Protein AF-A0A846A3L1-F1 (afdb_monomer_lite)

Foldseek 3Di:
DDDDDDDDPPPPPPDPPQDAPFLQFRDWDDDPVDQKIKTKGKDDCVSPVQQCQWWFLNWRWDAPLSVVLVVLVVCVVPDPALKKKWFWKFFQFIETAPPPDIWMKMWMWHDDPAWTKIWIKTADDDPVCPPDPDDDGAIDTGIITIMHGDDDFDDFDDPVVQLVQQVDKDALVLLQVLCVLLRTGGDQQLSQFGMKRHHDQKIKTKGFGRPVPPCCQSTLGDSSNSVNLCSNCQSPVDDDDPPDSWTKDWTTFRMKIFRNDRAPGIKMKMKGWDDDPPDDSQKTFIKMFIGHPRRGTGMITGGGMIGTDDPVLNVVSHDYNVPGPDPVLVVLLVCLVPDDPVVNLVSQLLVLLVLLCVLLVHDSVPADQPAFSVVVVCDLSVLSNSQSVCCSRNVDHDDSVVNVPRDGSND

Structure (mmCIF, N/CA/C/O backbone):
data_AF-A0A846A3L1-F1
#
_entry.id   AF-A0A846A3L1-F1
#
loop_
_atom_site.group_PDB
_atom_site.id
_atom_site.type_symbol
_atom_site.label_atom_id
_atom_site.label_alt_id
_atom_site.label_comp_id
_atom_site.label_asym_id
_atom_site.label_entity_id
_atom_site.label_seq_id
_atom_site.pdbx_PDB_ins_code
_atom_site.Cartn_x
_atom_site.Cartn_y
_atom_site.Cartn_z
_atom_site.occupancy
_atom_site.B_iso_or_equiv
_atom_site.auth_seq_id
_atom_site.auth_comp_id
_atom_site.auth_asym_id
_atom_site.auth_atom_id
_atom_site.pdbx_PDB_model_num
ATOM 1 N N . MET A 1 1 ? -19.754 65.292 38.395 1.00 35.97 1 MET A N 1
ATOM 2 C CA . MET A 1 1 ? -20.638 65.255 37.213 1.00 35.97 1 MET A CA 1
ATOM 3 C C . MET A 1 1 ? -19.790 64.864 36.018 1.00 35.97 1 MET A C 1
ATOM 5 O O . MET A 1 1 ? -18.725 65.447 35.893 1.00 35.97 1 MET A O 1
ATOM 9 N N . GLU A 1 2 ? -20.283 63.886 35.244 1.00 31.53 2 GLU A N 1
ATOM 10 C CA . GLU A 1 2 ? -19.841 63.427 33.901 1.00 31.53 2 GLU A CA 1
ATOM 11 C C . GLU A 1 2 ? -18.437 62.782 33.836 1.00 31.53 2 GLU A C 1
ATOM 13 O O . GLU A 1 2 ? -17.442 63.427 34.125 1.00 31.53 2 GLU A O 1
ATOM 18 N N . ALA A 1 3 ? -18.242 61.465 33.657 1.00 36.56 3 ALA A N 1
ATOM 19 C CA . ALA A 1 3 ? -18.708 60.478 32.661 1.00 36.56 3 ALA A CA 1
ATOM 20 C C . ALA A 1 3 ? -18.130 60.681 31.244 1.00 36.56 3 ALA A C 1
ATOM 22 O O . ALA A 1 3 ? -18.485 61.645 30.579 1.00 36.56 3 ALA A O 1
ATOM 23 N N . THR A 1 4 ? -17.272 59.746 30.797 1.00 32.78 4 THR A N 1
ATOM 24 C CA . THR A 1 4 ? -17.120 59.213 29.411 1.00 32.78 4 THR A CA 1
ATOM 25 C C . THR A 1 4 ? -16.003 58.142 29.374 1.00 32.78 4 THR A C 1
ATOM 27 O O . THR A 1 4 ? -14.851 58.424 29.683 1.00 32.78 4 THR A O 1
ATOM 30 N N . SER A 1 5 ? -16.398 56.861 29.285 1.00 33.09 5 SER A N 1
ATOM 31 C CA . SER A 1 5 ? -16.179 55.893 28.176 1.00 33.09 5 SER A CA 1
ATOM 32 C C . SER A 1 5 ? -14.727 55.415 27.998 1.00 33.09 5 SER A C 1
ATOM 34 O O . SER A 1 5 ? -13.869 56.155 27.534 1.00 33.09 5 SER A O 1
ATOM 36 N N . ASP A 1 6 ? -14.370 54.221 28.464 1.00 36.47 6 ASP A N 1
ATOM 37 C CA . ASP A 1 6 ? -14.580 52.921 27.795 1.00 36.47 6 ASP A CA 1
ATOM 38 C C . ASP A 1 6 ? -13.956 52.838 26.387 1.00 36.47 6 ASP A C 1
ATOM 40 O O . ASP A 1 6 ? -14.507 53.312 25.393 1.00 36.47 6 ASP A O 1
ATOM 44 N N . ARG A 1 7 ? -12.781 52.206 26.320 1.00 33.94 7 ARG A N 1
ATOM 45 C CA . ARG A 1 7 ? -12.265 51.534 25.126 1.00 33.94 7 ARG A CA 1
ATOM 46 C C . ARG A 1 7 ? -11.737 50.177 25.568 1.00 33.94 7 ARG A C 1
ATOM 48 O O . ARG A 1 7 ? -10.602 50.060 26.022 1.00 33.94 7 ARG A O 1
ATOM 55 N N . GLY A 1 8 ? -12.606 49.179 25.443 1.00 30.12 8 GLY A N 1
ATOM 56 C CA . GLY A 1 8 ? -12.259 47.771 25.524 1.00 30.12 8 GLY A CA 1
ATOM 57 C C . GLY A 1 8 ? -11.138 47.424 24.548 1.00 30.12 8 GLY A C 1
ATOM 58 O O . GLY A 1 8 ? -11.242 47.641 23.339 1.00 30.12 8 GLY A O 1
ATOM 59 N N . ASP A 1 9 ? -10.063 46.873 25.097 1.00 33.72 9 ASP A N 1
ATOM 60 C CA . ASP A 1 9 ? -9.021 46.211 24.332 1.00 33.72 9 ASP A CA 1
ATOM 61 C C . ASP A 1 9 ? -9.526 44.804 23.984 1.00 33.72 9 ASP A C 1
ATOM 63 O O . ASP A 1 9 ? -9.508 43.872 24.794 1.00 33.72 9 ASP A O 1
ATOM 67 N N . ASN A 1 10 ? -10.092 44.688 22.782 1.00 30.97 10 ASN A N 1
ATOM 68 C CA . ASN A 1 10 ? -10.510 43.430 22.180 1.00 30.97 10 ASN A CA 1
ATOM 69 C C . ASN A 1 10 ? -9.275 42.542 21.975 1.00 30.97 10 ASN A C 1
ATOM 71 O O . ASN A 1 10 ? -8.617 42.593 20.932 1.00 30.97 10 ASN A O 1
ATOM 75 N N . ARG A 1 11 ? -9.001 41.669 22.952 1.00 34.56 11 ARG A N 1
ATOM 76 C CA . ARG A 1 11 ? -8.186 40.467 22.756 1.00 34.56 11 ARG A CA 1
ATOM 77 C C . ARG A 1 11 ? -8.810 39.640 21.633 1.00 34.56 11 ARG A C 1
ATOM 79 O O . ARG A 1 11 ? -9.721 38.846 21.850 1.00 34.56 11 ARG A O 1
ATOM 86 N N . ARG A 1 12 ? -8.297 39.840 20.417 1.00 31.38 12 ARG A N 1
ATOM 87 C CA . ARG A 1 12 ? -8.435 38.907 19.301 1.00 31.38 12 ARG A CA 1
ATOM 88 C C . ARG A 1 12 ? -7.932 37.548 19.779 1.00 31.38 12 ARG A C 1
ATOM 90 O O . ARG A 1 12 ? -6.728 37.342 19.916 1.00 31.38 12 ARG A O 1
ATOM 97 N N . LEU A 1 13 ? -8.866 36.640 20.043 1.00 34.38 13 LEU A N 1
ATOM 98 C CA . LEU A 1 13 ? -8.620 35.206 20.068 1.00 34.38 13 LEU A CA 1
ATOM 99 C C . LEU A 1 13 ? -8.181 34.817 18.652 1.00 34.38 13 LEU A C 1
ATOM 101 O O . LEU A 1 13 ? -9.001 34.573 17.772 1.00 34.38 13 LEU A O 1
ATOM 105 N N . LEU A 1 14 ? -6.873 34.863 18.412 1.00 35.59 14 LEU A N 1
ATOM 106 C CA . LEU A 1 14 ? -6.254 34.190 17.282 1.00 35.59 14 LEU A CA 1
ATOM 107 C C . LEU A 1 14 ? -6.506 32.697 17.493 1.00 35.59 14 LEU A C 1
ATOM 109 O O . LEU A 1 14 ? -5.980 32.114 18.440 1.00 35.59 14 LEU A O 1
ATOM 113 N N . GLY A 1 15 ? -7.344 32.102 16.642 1.00 29.66 15 GLY A N 1
ATOM 114 C CA . GLY A 1 15 ? -7.437 30.654 16.528 1.00 29.66 15 GLY A CA 1
ATOM 115 C C . GLY A 1 15 ? -6.040 30.115 16.249 1.00 29.66 15 GLY A C 1
ATOM 116 O O . GLY A 1 15 ? -5.442 30.429 15.220 1.00 29.66 15 GLY A O 1
ATOM 117 N N . SER A 1 16 ? -5.483 29.372 17.200 1.00 35.31 16 SER A N 1
ATOM 118 C CA . SER A 1 16 ? -4.229 28.665 17.001 1.00 35.31 16 SER A CA 1
ATOM 119 C C . SER A 1 16 ? -4.469 27.613 15.926 1.00 35.31 16 SER A C 1
ATOM 121 O O . SER A 1 16 ? -5.193 26.648 16.171 1.00 35.31 16 SER A O 1
ATOM 123 N N . ALA A 1 17 ? -3.886 27.799 14.741 1.00 41.06 17 ALA A N 1
ATOM 124 C CA . ALA A 1 17 ? -3.716 26.709 13.795 1.00 41.06 17 ALA A CA 1
ATOM 125 C C . ALA A 1 17 ? -3.019 25.571 14.551 1.00 41.06 17 ALA A C 1
ATOM 127 O O . ALA A 1 17 ? -1.889 25.733 15.014 1.00 41.06 17 ALA A O 1
ATOM 128 N N . GLN A 1 18 ? -3.731 24.469 14.772 1.00 50.22 18 GLN A N 1
ATOM 129 C CA . GLN A 1 18 ? -3.175 23.286 15.413 1.00 50.22 18 GLN A CA 1
ATOM 130 C C . GLN A 1 18 ? -2.013 22.826 14.525 1.00 50.22 18 GLN A C 1
ATOM 132 O O . GLN A 1 18 ? -2.216 22.489 13.358 1.00 50.22 18 GLN A O 1
ATOM 137 N N . SER A 1 19 ? -0.778 22.914 15.022 1.00 66.19 19 SER A N 1
ATOM 138 C CA . SER A 1 19 ? 0.395 22.493 14.260 1.00 66.19 19 SER A CA 1
ATOM 139 C C . SER A 1 19 ? 0.318 20.980 14.060 1.00 66.19 19 SER A C 1
ATOM 141 O O . SER A 1 19 ? 0.435 20.237 15.035 1.00 66.19 19 SER A O 1
ATOM 143 N N . LYS A 1 20 ? 0.095 20.527 12.821 1.00 80.12 20 LYS A N 1
ATOM 144 C CA . LYS A 1 20 ? 0.130 19.100 12.472 1.00 80.12 20 LYS A CA 1
ATOM 145 C C . LYS A 1 20 ? 1.518 18.528 12.787 1.00 80.12 20 LYS A C 1
ATOM 147 O O . LYS A 1 20 ? 2.518 19.201 12.542 1.00 80.12 20 LYS A O 1
ATOM 152 N N . LEU A 1 21 ? 1.581 17.298 13.301 1.00 87.75 21 LEU A N 1
ATOM 153 C CA . LEU A 1 21 ? 2.856 16.620 13.580 1.00 87.75 21 LEU A CA 1
ATOM 154 C C . LEU A 1 21 ? 3.606 16.229 12.300 1.00 87.75 21 LEU A C 1
ATOM 156 O O . LEU A 1 21 ? 4.830 16.268 12.264 1.00 87.75 21 LEU A O 1
ATOM 160 N N . HIS A 1 22 ? 2.867 15.841 11.263 1.00 91.62 22 HIS A N 1
ATOM 161 C CA . HIS A 1 22 ? 3.373 15.444 9.950 1.00 91.62 22 HIS A CA 1
ATOM 162 C C . HIS A 1 22 ? 2.238 15.612 8.919 1.00 91.62 22 HIS A C 1
ATOM 164 O O . HIS A 1 22 ? 1.074 15.549 9.318 1.00 91.62 22 HIS A O 1
ATOM 170 N N . PRO A 1 23 ? 2.494 15.780 7.606 1.00 91.12 23 PRO A N 1
ATOM 171 C CA . PRO A 1 23 ? 1.425 15.871 6.603 1.00 91.12 23 PRO A CA 1
ATOM 172 C C . PRO A 1 23 ? 0.330 14.793 6.727 1.00 91.12 23 PRO A C 1
ATOM 174 O O . PRO A 1 23 ? -0.853 15.123 6.728 1.00 91.12 23 PRO A O 1
ATOM 177 N N . LEU A 1 24 ? 0.717 13.526 6.936 1.00 93.56 24 LEU A N 1
ATOM 178 C CA . LEU A 1 24 ? -0.208 12.402 7.178 1.00 93.56 24 LEU A CA 1
ATOM 179 C C . LEU A 1 24 ? -0.732 12.269 8.613 1.00 93.56 24 LEU A C 1
ATOM 181 O O . LEU A 1 24 ? -1.667 11.506 8.816 1.00 93.56 24 LEU A O 1
ATOM 185 N N . ILE A 1 25 ? -0.146 12.933 9.614 1.00 94.81 25 ILE A N 1
ATOM 186 C CA . ILE A 1 25 ? -0.494 12.739 11.032 1.00 94.81 25 ILE A CA 1
ATOM 187 C C . ILE A 1 25 ? -0.806 14.090 11.662 1.00 94.81 25 ILE A C 1
ATOM 189 O O . ILE A 1 25 ? 0.066 14.939 11.854 1.00 94.81 25 ILE A O 1
ATOM 193 N N . THR A 1 26 ? -2.067 14.268 12.038 1.00 94.12 26 THR A N 1
ATOM 194 C CA . THR A 1 26 ? -2.532 15.502 12.672 1.00 94.12 26 THR A CA 1
ATOM 195 C C . THR A 1 26 ? -2.035 15.567 14.109 1.00 94.12 26 THR A C 1
ATOM 197 O O . THR A 1 26 ? -1.404 16.552 14.491 1.00 94.12 26 THR A O 1
ATOM 200 N N . GLN A 1 27 ? -2.256 14.502 14.884 1.00 94.12 27 GLN A N 1
ATOM 201 C CA . GLN A 1 27 ? -1.893 14.458 16.298 1.00 94.12 27 GLN A CA 1
ATOM 202 C C . GLN A 1 27 ? -1.536 13.049 16.784 1.00 94.12 27 GLN A C 1
ATOM 204 O O . GLN A 1 27 ? -1.872 12.044 16.159 1.00 94.12 27 GLN A O 1
ATOM 209 N N . LYS A 1 28 ? -0.846 13.006 17.926 1.00 95.19 28 LYS A N 1
ATOM 210 C CA . LYS A 1 28 ? -0.476 11.804 18.676 1.00 95.19 28 LYS A CA 1
ATOM 211 C C . LYS A 1 28 ? -1.071 11.921 20.074 1.00 95.19 28 LYS A C 1
ATOM 213 O O . LYS A 1 28 ? -0.870 12.938 20.736 1.00 95.19 28 LYS A O 1
ATOM 218 N N . PHE A 1 29 ? -1.751 10.879 20.529 1.00 92.75 29 PHE A N 1
ATOM 219 C CA . PHE A 1 29 ? -2.329 10.789 21.861 1.00 92.75 29 PHE A CA 1
ATOM 220 C C . PHE A 1 29 ? -1.755 9.589 22.617 1.00 92.75 29 PHE A C 1
ATOM 222 O O . PHE A 1 29 ? -1.668 8.474 22.102 1.00 92.75 29 PHE A O 1
ATOM 229 N N . GLN A 1 30 ? -1.347 9.838 23.859 1.00 89.44 30 GLN A N 1
ATOM 230 C CA . GLN A 1 30 ? -0.859 8.836 24.802 1.00 89.44 30 GLN A CA 1
ATOM 231 C C . GLN A 1 30 ? -1.416 9.175 26.185 1.00 89.44 30 GLN A C 1
ATOM 233 O O . GLN A 1 30 ? -1.451 10.343 26.573 1.00 89.44 30 GLN A O 1
ATOM 238 N N . SER A 1 31 ? -1.834 8.158 26.934 1.00 90.50 31 SER A N 1
ATOM 239 C CA . SER A 1 31 ? -2.367 8.312 28.289 1.00 90.50 31 SER A CA 1
ATOM 240 C C . SER A 1 31 ? -1.642 7.363 29.235 1.00 90.50 31 SER A C 1
ATOM 242 O O . SER A 1 31 ? -1.550 6.188 28.908 1.00 90.50 31 SER A O 1
ATOM 244 N N . PRO A 1 32 ? -1.211 7.788 30.437 1.00 91.88 32 PRO A N 1
ATOM 245 C CA . PRO A 1 32 ? -0.670 6.869 31.444 1.00 91.88 32 PRO A CA 1
ATOM 246 C C . PRO A 1 32 ? -1.654 5.774 31.893 1.00 91.88 32 PRO A C 1
ATOM 248 O O . PRO A 1 32 ? -1.250 4.820 32.549 1.00 91.88 32 PRO A O 1
ATOM 251 N N . LEU A 1 33 ? -2.945 5.928 31.575 1.00 92.56 33 LEU A N 1
ATOM 252 C CA . LEU A 1 33 ? -4.002 4.959 31.876 1.00 92.56 33 LEU A CA 1
ATOM 253 C C . LEU A 1 33 ? -4.246 3.952 30.741 1.00 92.56 33 LEU A C 1
ATOM 255 O O . LEU A 1 33 ? -5.055 3.044 30.912 1.00 92.56 33 LEU A O 1
ATOM 259 N N . SER A 1 34 ? -3.580 4.106 29.593 1.00 91.19 34 SER A N 1
ATOM 260 C CA . SER A 1 34 ? -3.622 3.149 28.488 1.00 91.19 34 SER A CA 1
ATOM 261 C C . SER A 1 34 ? -2.206 2.749 28.092 1.00 91.19 34 SER A C 1
ATOM 263 O O . SER A 1 34 ? -1.287 3.560 28.096 1.00 91.19 34 SER A O 1
ATOM 265 N N . LYS A 1 35 ? -2.025 1.483 27.727 1.00 91.00 35 LYS A N 1
ATOM 266 C CA . LYS A 1 35 ? -0.772 1.026 27.114 1.00 91.00 35 LYS A CA 1
ATOM 267 C C . LYS A 1 35 ? -0.685 1.396 25.631 1.00 91.00 35 LYS A C 1
ATOM 269 O O . LYS A 1 35 ? 0.404 1.367 25.070 1.00 91.00 35 LYS A O 1
ATOM 274 N N . ASP A 1 36 ? -1.815 1.727 25.012 1.00 93.81 36 ASP A N 1
ATOM 275 C CA . ASP A 1 36 ? -1.907 1.974 23.580 1.00 93.81 36 ASP A CA 1
ATOM 276 C C . ASP A 1 36 ? -1.444 3.389 23.221 1.00 93.81 36 ASP A C 1
ATOM 278 O O . ASP A 1 36 ? -1.626 4.357 23.968 1.00 93.81 36 ASP A O 1
ATOM 282 N N . ILE A 1 37 ? -0.855 3.504 22.035 1.00 95.25 37 ILE A N 1
ATOM 283 C CA . ILE A 1 37 ? -0.450 4.766 21.426 1.00 95.25 37 ILE A CA 1
ATOM 284 C C . ILE A 1 37 ? -1.390 5.031 20.261 1.00 95.25 37 ILE A C 1
ATOM 286 O O . ILE A 1 37 ? -1.544 4.179 19.389 1.00 95.25 37 ILE A O 1
ATOM 290 N N . PHE A 1 38 ? -1.977 6.221 20.219 1.00 96.06 38 PHE A N 1
ATOM 291 C CA . PHE A 1 38 ? -2.916 6.598 19.172 1.00 96.06 38 PHE A CA 1
ATOM 292 C C . PHE A 1 38 ? -2.327 7.704 18.310 1.00 96.06 38 PHE A C 1
ATOM 294 O O . PHE A 1 38 ? -1.757 8.676 18.809 1.00 96.06 38 PHE A O 1
ATOM 301 N N . PHE A 1 39 ? -2.507 7.569 17.007 1.00 97.06 39 PHE A N 1
ATOM 302 C CA . PHE A 1 39 ? -2.245 8.603 16.022 1.00 97.06 39 PHE A CA 1
ATOM 303 C C . PHE A 1 39 ? -3.528 8.894 15.275 1.00 97.06 39 PHE A C 1
ATOM 305 O O . PHE A 1 39 ? -4.254 7.968 14.928 1.00 97.06 39 PHE A O 1
ATOM 312 N N . GLU A 1 40 ? -3.796 10.166 15.018 1.00 95.88 40 GLU A N 1
ATOM 313 C CA . GLU A 1 40 ? -4.992 10.590 14.303 1.00 95.88 40 GLU A CA 1
ATOM 314 C C . GLU A 1 40 ? -4.633 11.403 13.062 1.00 95.88 40 GLU A C 1
ATOM 316 O O . GLU A 1 40 ? -3.742 12.263 13.075 1.00 95.88 40 GLU A O 1
ATOM 321 N N . SER A 1 41 ? -5.371 11.124 11.996 1.00 94.81 41 SER A N 1
ATOM 322 C CA . SER A 1 41 ? -5.208 11.674 10.661 1.00 94.81 41 SER A CA 1
ATOM 323 C C . SER A 1 41 ? -6.568 12.108 10.127 1.00 94.81 41 SER A C 1
ATOM 325 O O . SER A 1 41 ? -7.556 11.388 10.249 1.00 94.81 41 SER A O 1
ATOM 327 N N . HIS A 1 42 ? -6.613 13.272 9.489 1.00 93.69 42 HIS A N 1
ATOM 328 C CA . HIS A 1 42 ? -7.793 13.750 8.778 1.00 93.69 42 HIS A CA 1
ATOM 329 C C . HIS A 1 42 ? -7.500 13.696 7.282 1.00 93.69 42 HIS A C 1
ATOM 331 O O . HIS A 1 42 ? -6.715 14.494 6.767 1.00 93.69 42 HIS A O 1
ATOM 337 N N . LEU A 1 43 ? -8.081 12.708 6.606 1.00 93.62 43 LEU A N 1
ATOM 338 C CA . LEU A 1 43 ? -7.871 12.462 5.186 1.00 93.62 43 LEU A CA 1
ATOM 339 C C . LEU A 1 43 ? -8.977 13.144 4.384 1.00 93.62 43 LEU A C 1
ATOM 341 O O . LEU A 1 43 ? -10.154 12.821 4.525 1.00 93.62 43 LEU A O 1
ATOM 345 N N . SER A 1 44 ? -8.595 14.086 3.533 1.00 93.75 44 SER A N 1
ATOM 346 C CA . SER A 1 44 ? -9.472 14.720 2.552 1.00 93.75 44 SER A CA 1
ATOM 347 C C . SER A 1 44 ? -8.648 15.144 1.346 1.00 93.75 44 SER A C 1
ATOM 349 O O . SER A 1 44 ? -7.433 15.322 1.454 1.00 93.75 44 SER A O 1
ATOM 351 N N . THR A 1 45 ? -9.300 15.338 0.204 1.00 94.69 45 THR A N 1
ATOM 352 C CA . THR A 1 45 ? -8.639 15.859 -1.001 1.00 94.69 45 THR A CA 1
ATOM 353 C C . THR A 1 45 ? -8.194 17.316 -0.840 1.00 94.69 45 THR A C 1
ATOM 355 O O . THR A 1 45 ? -7.274 17.750 -1.521 1.00 94.69 45 THR A O 1
ATOM 358 N N . GLU A 1 46 ? -8.783 18.068 0.094 1.00 92.69 46 GLU A N 1
ATOM 359 C CA . GLU A 1 46 ? -8.324 19.418 0.443 1.00 92.69 46 GLU A CA 1
ATOM 360 C C . GLU A 1 46 ? -7.031 19.379 1.272 1.00 92.69 46 GLU A C 1
ATOM 362 O O . GLU A 1 46 ? -6.083 20.112 0.997 1.00 92.69 46 GLU A O 1
ATOM 367 N N . ALA A 1 47 ? -6.974 18.511 2.288 1.00 90.56 47 ALA A N 1
ATOM 368 C CA . ALA A 1 47 ? -5.822 18.416 3.179 1.00 90.56 47 ALA A CA 1
ATOM 369 C C . ALA A 1 47 ? -4.637 17.673 2.545 1.00 90.56 47 ALA A C 1
ATOM 371 O O . ALA A 1 47 ? -3.489 17.978 2.870 1.00 90.56 47 ALA A O 1
ATOM 372 N N . LEU A 1 48 ? -4.919 16.696 1.680 1.00 93.69 48 LEU A N 1
ATOM 373 C CA . LEU A 1 48 ? -3.953 15.838 0.999 1.00 93.69 48 LEU A CA 1
ATOM 374 C C . LEU A 1 48 ? -4.328 15.748 -0.494 1.00 93.69 48 LEU A C 1
ATOM 376 O O . LEU A 1 48 ? -4.966 14.776 -0.906 1.00 93.69 48 LEU A O 1
ATOM 380 N N . PRO A 1 49 ? -3.931 16.741 -1.317 1.00 94.19 49 PRO A N 1
ATOM 381 C CA . PRO A 1 49 ? -4.341 16.840 -2.722 1.00 94.19 49 PRO A CA 1
ATOM 382 C C . PRO A 1 49 ? -4.044 15.604 -3.566 1.00 94.19 49 PRO A C 1
ATOM 384 O O . PRO A 1 49 ? -4.828 15.275 -4.452 1.00 94.19 49 PRO A O 1
ATOM 387 N N . PHE A 1 50 ? -2.971 14.872 -3.248 1.00 95.50 50 PHE A N 1
ATOM 388 C CA . PHE A 1 50 ? -2.628 13.647 -3.965 1.00 95.50 50 PHE A CA 1
ATOM 389 C C . PHE A 1 50 ? -3.747 12.599 -3.919 1.00 95.50 50 PHE A C 1
ATOM 391 O O . PHE A 1 50 ? -3.859 11.814 -4.847 1.00 95.50 50 PHE A O 1
ATOM 398 N N . LEU A 1 51 ? -4.604 12.575 -2.890 1.00 96.19 51 LEU A N 1
ATOM 399 C CA . LEU A 1 51 ? -5.688 11.590 -2.803 1.00 96.19 51 LEU A CA 1
ATOM 400 C C . LEU A 1 51 ? -6.705 11.732 -3.943 1.00 96.19 51 LEU A C 1
ATOM 402 O O . LEU A 1 51 ? -7.279 10.731 -4.356 1.00 96.19 51 LEU A O 1
ATOM 406 N N . ALA A 1 52 ? -6.898 12.937 -4.491 1.00 96.12 52 ALA A N 1
ATOM 407 C CA . ALA A 1 52 ? -7.805 13.154 -5.622 1.00 96.12 52 ALA A CA 1
ATOM 408 C C . ALA A 1 52 ? -7.364 12.403 -6.894 1.00 96.12 52 ALA A C 1
ATOM 410 O O . ALA A 1 52 ? -8.196 12.085 -7.746 1.00 96.12 52 ALA A O 1
ATOM 411 N N . ASP A 1 53 ? -6.073 12.078 -6.979 1.00 96.62 53 ASP A N 1
ATOM 412 C CA . ASP A 1 53 ? -5.439 11.396 -8.102 1.00 96.62 53 ASP A CA 1
ATOM 413 C C . ASP A 1 53 ? -5.485 9.866 -7.980 1.00 96.62 53 ASP A C 1
ATOM 415 O O . ASP A 1 53 ? -4.882 9.185 -8.804 1.00 96.62 53 ASP A O 1
ATOM 419 N N . TYR A 1 54 ? -6.167 9.311 -6.974 1.00 96.12 54 TYR A N 1
ATOM 420 C CA . TYR A 1 54 ? -6.345 7.867 -6.829 1.00 96.12 54 TYR A CA 1
ATOM 421 C C . TYR A 1 54 ? -7.824 7.501 -6.835 1.00 96.12 54 TYR A C 1
ATOM 423 O O . TYR A 1 54 ? -8.502 7.534 -5.801 1.00 96.12 54 TYR A O 1
ATOM 431 N N . GLN A 1 55 ? -8.334 7.157 -8.017 1.00 94.62 55 GLN A N 1
ATOM 432 C CA . GLN A 1 55 ? -9.742 6.826 -8.188 1.00 94.62 55 GLN A CA 1
ATOM 433 C C . GLN A 1 55 ? -9.933 5.401 -8.688 1.00 94.62 55 GLN A C 1
ATOM 435 O O . GLN A 1 55 ? -9.264 4.952 -9.617 1.00 94.62 55 GLN A O 1
ATOM 440 N N . ILE A 1 56 ? -10.880 4.695 -8.074 1.00 90.19 56 ILE A N 1
ATOM 441 C CA . ILE 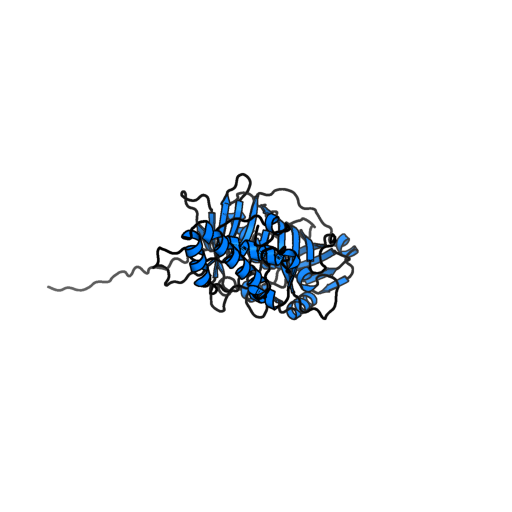A 1 56 ? -11.330 3.375 -8.515 1.00 90.19 56 ILE A CA 1
ATOM 442 C C . ILE A 1 56 ? -12.837 3.465 -8.766 1.00 90.19 56 ILE A C 1
ATOM 444 O O . ILE A 1 56 ? -13.586 3.810 -7.853 1.00 90.19 56 ILE A O 1
ATOM 448 N N . TYR A 1 57 ? -13.288 3.171 -9.989 1.00 87.81 57 TYR A N 1
ATOM 449 C CA . TYR A 1 57 ? -14.686 3.361 -10.421 1.00 87.81 57 TYR A CA 1
ATOM 450 C C . TYR A 1 57 ? -15.219 4.774 -10.106 1.00 87.81 57 TYR A C 1
ATOM 452 O O . TYR A 1 57 ? -16.287 4.918 -9.511 1.00 87.81 57 TYR A O 1
ATOM 460 N N . ASP A 1 58 ? -14.443 5.806 -10.464 1.00 89.06 58 ASP A N 1
ATOM 461 C CA . ASP A 1 58 ? -14.759 7.233 -10.261 1.00 89.06 58 ASP A CA 1
ATOM 462 C C . ASP A 1 58 ? -14.964 7.639 -8.784 1.00 89.06 58 ASP A C 1
ATOM 464 O O . ASP A 1 58 ? -15.576 8.663 -8.473 1.00 89.06 58 ASP A O 1
ATOM 468 N N . ARG A 1 59 ? -14.468 6.828 -7.838 1.00 91.31 59 ARG A N 1
ATOM 469 C CA . ARG A 1 59 ? -14.478 7.128 -6.400 1.00 91.31 59 ARG A CA 1
ATOM 470 C C . ARG A 1 59 ? -13.064 7.368 -5.910 1.00 91.31 59 ARG A C 1
ATOM 472 O O . ARG A 1 59 ? -12.193 6.540 -6.158 1.00 91.31 59 ARG A O 1
ATOM 479 N N . VAL A 1 60 ? -12.861 8.438 -5.144 1.00 94.50 60 VAL A N 1
ATOM 480 C CA . VAL A 1 60 ? -11.600 8.683 -4.431 1.00 94.50 60 VAL A CA 1
ATOM 481 C C . VAL A 1 60 ? -11.418 7.610 -3.362 1.00 94.50 60 VAL A C 1
ATOM 483 O O . VAL A 1 60 ? -12.228 7.509 -2.438 1.00 94.50 60 VAL A O 1
ATOM 486 N N . VAL A 1 61 ? -10.356 6.817 -3.488 1.00 93.38 61 VAL A N 1
ATOM 487 C CA . VAL A 1 61 ? -10.032 5.717 -2.572 1.00 93.38 61 VAL A CA 1
ATOM 488 C C . VAL A 1 61 ? -8.662 5.957 -1.953 1.00 93.38 61 VAL A C 1
ATOM 490 O O . VAL A 1 61 ? -7.713 6.325 -2.637 1.00 93.38 61 VAL A O 1
ATOM 493 N N . VAL A 1 62 ? -8.538 5.720 -0.649 1.00 95.19 62 VAL A N 1
ATOM 494 C CA . VAL A 1 62 ? -7.243 5.736 0.035 1.00 95.19 62 VAL A CA 1
ATOM 495 C C . VAL A 1 62 ? -6.501 4.434 -0.291 1.00 95.19 62 VAL A C 1
ATOM 497 O O . VAL A 1 62 ? -6.975 3.363 0.097 1.00 95.19 62 VAL A O 1
ATOM 500 N N . PRO A 1 63 ? -5.347 4.479 -0.985 1.00 94.06 63 PRO A N 1
ATOM 501 C CA . PRO A 1 63 ? -4.624 3.265 -1.347 1.00 94.06 63 PRO A CA 1
ATOM 502 C C . PRO A 1 63 ? -4.020 2.595 -0.112 1.00 94.06 63 PRO A C 1
ATOM 504 O O . PRO A 1 63 ? -3.591 3.273 0.824 1.00 94.06 63 PRO A O 1
ATOM 507 N N . GLY A 1 64 ? -3.875 1.265 -0.141 1.00 93.06 64 GLY A N 1
ATOM 508 C CA . GLY A 1 64 ? -3.197 0.516 0.928 1.00 93.06 64 GLY A CA 1
ATOM 509 C C . GLY A 1 64 ? -1.774 1.025 1.203 1.00 93.06 64 GLY A C 1
ATOM 510 O O . GLY A 1 64 ? -1.338 1.104 2.351 1.00 93.06 64 GLY A O 1
ATOM 511 N N . ALA A 1 65 ? -1.089 1.493 0.156 1.00 96.31 65 ALA A N 1
ATOM 512 C CA . ALA A 1 65 ? 0.204 2.168 0.232 1.00 96.31 65 ALA A CA 1
ATOM 513 C C . ALA A 1 65 ? 0.207 3.420 1.135 1.00 96.31 65 ALA A C 1
ATOM 515 O O . ALA A 1 65 ? 1.219 3.725 1.769 1.00 96.31 65 ALA A O 1
ATOM 516 N N . CYS A 1 66 ? -0.926 4.123 1.255 1.00 96.75 66 CYS A N 1
ATOM 517 C CA . CYS A 1 66 ? -1.072 5.251 2.174 1.00 96.75 66 CYS A CA 1
ATOM 518 C C . CYS A 1 66 ? -1.032 4.794 3.636 1.00 96.75 66 CYS A C 1
ATOM 520 O O . CYS A 1 66 ? -0.411 5.467 4.455 1.00 96.75 66 CYS A O 1
ATOM 522 N N . TYR A 1 67 ? -1.630 3.643 3.968 1.00 96.94 67 TYR A N 1
ATOM 523 C CA . TYR A 1 67 ? -1.538 3.075 5.317 1.00 96.94 67 TYR A CA 1
ATOM 524 C C . TYR A 1 67 ? -0.111 2.642 5.643 1.00 96.94 67 TYR A C 1
ATOM 526 O O . TYR A 1 67 ? 0.359 2.886 6.749 1.00 96.94 67 TYR A O 1
ATOM 534 N N . LEU A 1 68 ? 0.609 2.072 4.671 1.00 97.69 68 LEU A N 1
ATOM 535 C CA . LEU A 1 68 ? 2.022 1.733 4.844 1.00 97.69 68 LEU A CA 1
ATOM 536 C C . LEU A 1 68 ? 2.865 2.983 5.129 1.00 97.69 68 LEU A C 1
ATOM 538 O O . LEU A 1 68 ? 3.602 3.006 6.109 1.00 97.69 68 LEU A O 1
ATOM 542 N N . SER A 1 69 ? 2.713 4.045 4.329 1.00 96.69 69 SER A N 1
ATOM 543 C CA . SER A 1 69 ? 3.399 5.326 4.558 1.00 96.69 69 SER A CA 1
ATOM 544 C C . SER A 1 69 ? 3.069 5.910 5.936 1.00 96.69 69 SER A C 1
ATOM 546 O O . SER A 1 69 ? 3.971 6.294 6.678 1.00 96.69 69 SER A O 1
ATOM 548 N N . LEU A 1 70 ? 1.788 5.885 6.323 1.00 96.06 70 LEU A N 1
ATOM 549 C CA . LEU A 1 70 ? 1.328 6.329 7.636 1.00 96.06 70 LEU A CA 1
ATOM 550 C C . LEU A 1 70 ? 2.016 5.538 8.759 1.00 96.06 70 LEU A C 1
ATOM 552 O O . LEU A 1 70 ? 2.548 6.148 9.684 1.00 96.06 70 LEU A O 1
ATOM 556 N N . LEU A 1 71 ? 2.079 4.208 8.667 1.00 96.50 71 LEU A N 1
ATOM 557 C CA . LEU A 1 71 ? 2.735 3.352 9.662 1.00 96.50 71 LEU A CA 1
ATOM 558 C C . LEU A 1 71 ? 4.242 3.634 9.773 1.00 96.50 71 LEU A C 1
ATOM 560 O O . LEU A 1 71 ? 4.762 3.748 10.888 1.00 96.50 71 LEU A O 1
ATOM 564 N N . LEU A 1 72 ? 4.939 3.838 8.650 1.00 95.12 72 LEU A N 1
ATOM 565 C CA . LEU A 1 72 ? 6.346 4.257 8.665 1.00 95.12 72 LEU A CA 1
ATOM 566 C C . LEU A 1 72 ? 6.518 5.608 9.380 1.00 95.12 72 LEU A C 1
ATOM 568 O O . LEU A 1 72 ? 7.435 5.765 10.187 1.00 95.12 72 LEU A O 1
ATOM 572 N N . THR A 1 73 ? 5.612 6.565 9.152 1.00 94.06 73 THR A N 1
ATOM 573 C CA . THR A 1 73 ? 5.616 7.849 9.869 1.00 94.06 73 THR A CA 1
ATOM 574 C C . THR A 1 73 ? 5.320 7.673 11.360 1.00 94.06 73 THR A C 1
ATOM 576 O O . THR A 1 73 ? 5.980 8.296 12.188 1.00 94.06 73 THR A O 1
ATOM 579 N N . THR A 1 74 ? 4.363 6.824 11.756 1.00 93.00 74 THR A N 1
ATOM 580 C CA . THR A 1 74 ? 4.122 6.577 13.193 1.00 93.00 74 THR A CA 1
ATOM 581 C C . THR A 1 74 ? 5.372 6.030 13.867 1.00 93.00 74 THR A C 1
ATOM 583 O O . THR A 1 74 ? 5.710 6.469 14.963 1.00 93.00 74 THR A O 1
ATOM 586 N N . THR A 1 75 ? 6.113 5.170 13.163 1.00 89.44 75 THR A N 1
ATOM 587 C CA . THR A 1 75 ? 7.354 4.580 13.658 1.00 89.44 75 THR A CA 1
ATOM 588 C C . THR A 1 75 ? 8.426 5.633 13.899 1.00 89.44 75 THR A C 1
ATOM 590 O O . THR A 1 75 ? 9.028 5.634 14.968 1.00 89.44 75 THR A O 1
ATOM 593 N N . SER A 1 76 ? 8.627 6.585 12.980 1.00 88.06 76 SER A N 1
ATOM 594 C CA . SER A 1 76 ? 9.592 7.676 13.196 1.00 88.06 76 SER A CA 1
ATOM 595 C C . SER A 1 76 ? 9.198 8.615 14.349 1.00 88.06 76 SER A C 1
ATOM 597 O O . SER A 1 76 ? 10.057 9.285 14.920 1.00 88.06 76 SER A O 1
ATOM 599 N N . LEU A 1 77 ? 7.915 8.640 14.735 1.00 88.75 77 LEU A N 1
ATOM 600 C CA . LEU A 1 77 ? 7.385 9.410 15.869 1.00 88.75 77 LEU A CA 1
ATOM 601 C C . LEU A 1 77 ? 7.309 8.617 17.191 1.00 88.75 77 LEU A C 1
ATOM 603 O O . LEU A 1 77 ? 6.983 9.196 18.239 1.00 88.75 77 LEU A O 1
ATOM 607 N N . THR A 1 78 ? 7.547 7.302 17.179 1.00 85.94 78 THR A N 1
ATOM 608 C CA . THR A 1 78 ? 7.558 6.446 18.383 1.00 85.94 78 THR A CA 1
ATOM 609 C C . THR A 1 78 ? 8.918 5.853 18.696 1.00 85.94 78 THR A C 1
ATOM 611 O O . THR A 1 78 ? 9.275 5.748 19.868 1.00 85.94 78 THR A O 1
ATOM 614 N N . CYS A 1 79 ? 9.653 5.436 17.674 1.00 81.25 79 CYS A N 1
ATOM 615 C CA . CYS A 1 79 ? 10.879 4.670 17.786 1.00 81.25 79 CYS A CA 1
ATOM 616 C C . CYS A 1 79 ? 12.086 5.582 17.555 1.00 81.25 79 CYS A C 1
ATOM 618 O O . CYS A 1 79 ? 12.068 6.480 16.721 1.00 81.25 79 CYS A O 1
ATOM 620 N N . SER A 1 80 ? 13.163 5.338 18.299 1.00 77.25 80 SER A N 1
ATOM 621 C CA . SER A 1 80 ? 14.425 6.076 18.162 1.00 77.25 80 SER A CA 1
ATOM 622 C C . SER A 1 80 ? 15.261 5.629 16.961 1.00 77.25 80 SER A C 1
ATOM 624 O O . SER A 1 80 ? 16.235 6.290 16.607 1.00 77.25 80 SER A O 1
ATOM 626 N N . GLN A 1 81 ? 14.913 4.494 16.358 1.00 78.06 81 GLN A N 1
ATOM 627 C CA . GLN A 1 81 ? 15.632 3.902 15.240 1.00 78.06 81 GLN A CA 1
ATOM 628 C C . GLN A 1 81 ? 14.942 4.236 13.922 1.00 78.06 81 GLN A C 1
ATOM 630 O O . GLN A 1 81 ? 13.717 4.248 13.837 1.00 78.06 81 GLN A O 1
ATOM 635 N N . ALA A 1 82 ? 15.752 4.511 12.899 1.00 77.19 82 ALA A N 1
ATOM 636 C CA . ALA A 1 82 ? 15.256 4.931 11.593 1.00 77.19 82 ALA A CA 1
ATOM 637 C C . ALA A 1 82 ? 14.635 3.768 10.794 1.00 77.19 82 ALA A C 1
ATOM 639 O O . ALA A 1 82 ? 13.712 3.987 10.011 1.00 77.19 82 ALA A O 1
ATOM 640 N N . GLY A 1 83 ? 15.137 2.544 10.995 1.00 90.94 83 GLY A N 1
ATOM 641 C CA . GLY A 1 83 ? 14.681 1.342 10.302 1.00 90.94 83 GLY A CA 1
ATOM 642 C C . GLY A 1 83 ? 13.579 0.594 11.052 1.00 90.94 83 GLY A C 1
ATOM 643 O O . GLY A 1 83 ? 13.575 0.509 12.284 1.00 90.94 83 GLY A O 1
ATOM 644 N N . CYS A 1 84 ? 12.642 0.021 10.301 1.00 95.00 84 CYS A N 1
ATOM 645 C CA . CYS A 1 84 ? 11.527 -0.734 10.859 1.00 95.00 84 CYS A CA 1
ATOM 646 C C . CYS A 1 84 ? 11.044 -1.844 9.933 1.00 95.00 84 CYS A C 1
ATOM 648 O O . CYS A 1 84 ? 11.384 -1.896 8.749 1.00 95.00 84 CYS A O 1
ATOM 650 N N . GLN A 1 85 ? 10.263 -2.748 10.509 1.00 95.94 85 GLN A N 1
ATOM 651 C CA . GLN A 1 85 ? 9.633 -3.844 9.808 1.00 95.94 85 GLN A CA 1
ATOM 652 C C . GLN A 1 85 ? 8.170 -3.951 10.218 1.00 95.94 85 GLN A C 1
ATOM 654 O O . GLN A 1 85 ? 7.843 -4.016 11.403 1.00 95.94 85 GLN A O 1
ATOM 659 N N . LEU A 1 86 ? 7.307 -4.011 9.213 1.00 97.25 86 LEU A N 1
ATOM 660 C CA . LEU A 1 86 ? 5.908 -4.378 9.338 1.00 97.25 86 LEU A CA 1
ATOM 661 C C . LEU A 1 86 ? 5.759 -5.853 8.943 1.00 97.25 86 LEU A C 1
ATOM 663 O O . LEU A 1 86 ? 6.340 -6.272 7.942 1.00 97.25 86 LEU A O 1
ATOM 667 N N . THR A 1 87 ? 5.005 -6.649 9.696 1.00 95.38 87 THR A N 1
ATOM 668 C CA . THR A 1 87 ? 4.748 -8.067 9.387 1.00 95.38 87 THR A CA 1
ATOM 669 C C . THR A 1 87 ? 3.270 -8.402 9.469 1.00 95.38 87 THR A C 1
ATOM 671 O O . THR A 1 87 ? 2.528 -7.775 10.227 1.00 95.38 87 THR A O 1
ATOM 674 N N . ASN A 1 88 ? 2.859 -9.422 8.711 1.00 89.38 88 ASN A N 1
ATOM 675 C CA . ASN A 1 88 ? 1.480 -9.915 8.660 1.00 89.38 88 ASN A CA 1
ATOM 676 C C . ASN A 1 88 ? 0.482 -8.785 8.369 1.00 89.38 88 ASN A C 1
ATOM 678 O O . ASN A 1 88 ? -0.508 -8.621 9.079 1.00 89.38 88 ASN A O 1
ATOM 682 N N . ILE A 1 89 ? 0.797 -7.967 7.365 1.00 95.75 89 ILE A N 1
ATOM 683 C CA . ILE A 1 89 ? -0.001 -6.802 7.000 1.00 95.75 89 ILE A CA 1
ATOM 684 C C . ILE A 1 89 ? -1.191 -7.287 6.188 1.00 95.75 89 ILE A C 1
ATOM 686 O O . ILE A 1 89 ? -1.005 -7.882 5.127 1.00 95.75 89 ILE A O 1
ATOM 690 N N . VAL A 1 90 ? -2.400 -6.991 6.648 1.00 88.25 90 VAL A N 1
ATOM 691 C CA . VAL A 1 90 ? -3.638 -7.362 5.954 1.00 88.25 90 VAL A CA 1
ATOM 692 C C . VAL A 1 90 ? -4.440 -6.108 5.642 1.00 88.25 90 VAL A C 1
ATOM 694 O O . VAL A 1 90 ? -4.778 -5.348 6.549 1.00 88.25 90 VAL A O 1
ATOM 697 N N . PHE A 1 91 ? -4.780 -5.905 4.368 1.00 86.38 91 PHE A N 1
ATOM 698 C CA . PHE A 1 91 ? -5.701 -4.860 3.927 1.00 86.38 91 PHE A CA 1
ATOM 699 C C . PHE A 1 91 ? -7.129 -5.400 3.987 1.00 86.38 91 PHE A C 1
ATOM 701 O O . PHE A 1 91 ? -7.499 -6.327 3.273 1.00 86.38 91 PHE A O 1
ATOM 708 N N . THR A 1 92 ? -7.922 -4.837 4.891 1.00 78.44 92 THR A N 1
ATOM 709 C CA . THR A 1 92 ? -9.238 -5.366 5.260 1.00 78.44 92 THR A CA 1
ATOM 710 C C . THR A 1 92 ? -10.361 -4.742 4.442 1.00 78.44 92 THR A C 1
ATOM 712 O O . THR A 1 92 ? -11.152 -5.462 3.842 1.00 78.44 92 THR A O 1
ATOM 715 N N . GLN A 1 93 ? -10.447 -3.410 4.418 1.00 79.81 93 GLN A N 1
ATOM 716 C CA . GLN A 1 93 ? -11.470 -2.675 3.670 1.00 79.81 93 GLN A CA 1
ATOM 717 C C . GLN A 1 93 ? -10.898 -1.382 3.105 1.00 79.81 93 GLN A C 1
ATOM 719 O O . GLN A 1 93 ? -10.142 -0.678 3.779 1.00 79.81 93 GLN A O 1
ATOM 724 N N . ALA A 1 94 ? -11.287 -1.054 1.875 1.00 86.31 94 ALA A N 1
ATOM 725 C CA . ALA A 1 94 ? -10.874 0.173 1.215 1.00 86.31 94 ALA A CA 1
ATOM 726 C C . ALA A 1 94 ? -11.692 1.357 1.748 1.00 86.31 94 ALA A C 1
ATOM 728 O O . ALA A 1 94 ? -12.923 1.307 1.813 1.00 86.31 94 ALA A O 1
ATOM 729 N N . LEU A 1 95 ? -11.010 2.440 2.117 1.00 91.00 95 LEU A N 1
ATOM 730 C CA . LEU A 1 95 ? -11.655 3.682 2.536 1.00 91.00 95 LEU A CA 1
ATOM 731 C C . LEU A 1 95 ? -11.920 4.567 1.316 1.00 91.00 95 LEU A C 1
ATOM 733 O O . LEU A 1 95 ? -10.970 5.014 0.673 1.00 91.00 95 LEU A O 1
ATOM 737 N N . ALA A 1 96 ? -13.188 4.855 1.022 1.00 91.69 96 ALA A N 1
ATOM 738 C CA . ALA A 1 96 ? -13.547 5.930 0.099 1.00 91.69 96 ALA A CA 1
ATOM 739 C C . ALA A 1 96 ? -13.684 7.264 0.834 1.00 91.69 96 ALA A C 1
ATOM 741 O O . ALA A 1 96 ? -14.265 7.319 1.919 1.00 91.69 96 ALA A O 1
ATOM 742 N N . ILE A 1 97 ? -13.211 8.337 0.201 1.00 90.75 97 ILE A N 1
ATOM 743 C CA . ILE A 1 97 ? -13.406 9.712 0.668 1.00 90.75 97 ILE A CA 1
ATOM 744 C C . ILE A 1 97 ? -14.538 10.332 -0.154 1.00 90.75 97 ILE A C 1
ATOM 746 O O . ILE A 1 97 ? -14.353 10.560 -1.352 1.00 90.75 97 ILE A O 1
ATOM 750 N N . PRO A 1 98 ? -15.710 10.606 0.446 1.00 88.12 98 PRO A N 1
ATOM 751 C CA . PRO A 1 98 ? -16.779 11.296 -0.260 1.00 88.12 98 PRO A CA 1
ATOM 752 C C . PRO A 1 98 ? -16.362 12.717 -0.658 1.00 88.12 98 PRO A C 1
ATOM 754 O O . PRO A 1 98 ? -15.556 13.361 0.018 1.00 88.12 98 PRO A O 1
ATOM 757 N N . GLU A 1 99 ? -16.938 13.221 -1.747 1.00 87.25 99 GLU A N 1
ATOM 758 C CA . GLU A 1 99 ? -16.639 14.560 -2.254 1.00 87.25 99 GLU A CA 1
ATOM 759 C C . GLU A 1 99 ? -16.878 15.634 -1.179 1.00 87.25 99 GLU A C 1
ATOM 761 O O . GLU A 1 99 ? -17.918 15.662 -0.520 1.00 87.25 99 GLU A O 1
ATOM 766 N N . GLY A 1 100 ? -15.886 16.507 -0.977 1.00 86.19 100 GLY A N 1
ATOM 767 C CA . GLY A 1 100 ? -15.944 17.589 0.009 1.00 86.19 100 GLY A CA 1
ATOM 768 C C . GLY A 1 100 ? -15.960 17.136 1.475 1.00 86.19 100 GLY A C 1
ATOM 769 O O . GLY A 1 100 ? -16.078 17.981 2.361 1.00 86.19 100 GLY A O 1
ATOM 770 N N . GLN A 1 101 ? -15.842 15.835 1.756 1.00 89.31 101 GLN A N 1
ATOM 771 C CA . GLN A 1 101 ? -15.812 15.311 3.117 1.00 89.31 101 GLN A CA 1
ATOM 772 C C . GLN A 1 101 ? -14.382 15.063 3.607 1.00 89.31 101 GLN A C 1
ATOM 774 O O . GLN A 1 101 ? -13.427 14.918 2.844 1.00 89.31 101 GLN A O 1
ATOM 779 N N . THR A 1 102 ? -14.248 15.008 4.930 1.00 90.38 102 THR A N 1
ATOM 780 C CA . THR A 1 102 ? -13.012 14.629 5.613 1.00 90.38 102 THR A CA 1
ATOM 781 C C . THR A 1 102 ? -13.246 13.357 6.407 1.00 90.38 102 THR A C 1
ATOM 783 O O . THR A 1 102 ? -14.205 13.251 7.167 1.00 90.38 102 THR A O 1
ATOM 786 N N . CYS A 1 103 ? -12.342 12.404 6.231 1.00 90.94 103 CYS A N 1
ATOM 787 C CA . CYS A 1 103 ? -12.350 11.111 6.883 1.00 90.94 103 CYS A CA 1
ATOM 788 C C . CYS A 1 103 ? -11.388 11.117 8.071 1.00 90.94 103 CYS A C 1
ATOM 790 O O . CYS A 1 103 ? -10.191 11.347 7.889 1.00 90.94 103 CYS A O 1
ATOM 792 N N . THR A 1 104 ? -11.882 10.840 9.278 1.00 93.38 104 THR A N 1
ATOM 793 C CA . THR A 1 104 ? -11.011 10.654 10.444 1.00 93.38 104 THR A CA 1
ATOM 794 C C . THR A 1 104 ? -10.500 9.221 10.464 1.00 93.38 104 THR A C 1
ATOM 796 O O . THR A 1 104 ? -11.280 8.270 10.480 1.00 93.38 104 THR A O 1
ATOM 799 N N . VAL A 1 105 ? -9.177 9.082 10.444 1.00 95.12 105 VAL A N 1
ATOM 800 C CA . VAL A 1 105 ? -8.460 7.812 10.520 1.00 95.12 105 VAL A CA 1
ATOM 801 C C . VAL A 1 105 ? -7.620 7.805 11.785 1.00 95.12 105 VAL A C 1
ATOM 803 O O . VAL A 1 105 ? -6.896 8.761 12.059 1.00 95.12 105 VAL A O 1
ATOM 806 N N . GLN A 1 106 ? -7.693 6.718 12.545 1.00 95.69 106 GLN A N 1
ATOM 807 C CA . GLN A 1 106 ? -6.834 6.485 13.694 1.00 95.69 106 GLN A CA 1
ATOM 808 C C . GLN A 1 106 ? -5.955 5.265 13.471 1.00 95.69 106 GLN A C 1
ATOM 810 O O . GLN A 1 106 ? -6.400 4.230 12.984 1.00 95.69 106 GLN A O 1
ATOM 815 N N . THR A 1 107 ? -4.690 5.397 13.851 1.00 97.44 107 THR A N 1
ATOM 816 C CA . THR A 1 107 ? -3.753 4.282 13.956 1.00 97.44 107 THR A CA 1
ATOM 817 C C . THR A 1 107 ? -3.461 4.032 15.418 1.00 97.44 107 THR A C 1
ATOM 819 O O . THR A 1 107 ? -2.927 4.899 16.110 1.00 97.44 107 THR A O 1
ATOM 822 N N . MET A 1 108 ? -3.839 2.850 15.882 1.00 96.25 108 MET A N 1
ATOM 823 C CA . MET A 1 108 ? -3.584 2.377 17.232 1.00 96.25 108 MET A CA 1
ATOM 824 C C . MET A 1 108 ? -2.381 1.442 17.204 1.00 96.25 108 MET A C 1
ATOM 826 O O . MET A 1 108 ? -2.341 0.522 16.390 1.00 96.25 108 MET A O 1
ATOM 830 N N . LEU A 1 109 ? -1.415 1.679 18.089 1.00 95.94 109 LEU A N 1
ATOM 831 C CA . LEU A 1 109 ? -0.285 0.791 18.336 1.00 95.94 109 LEU A CA 1
ATOM 832 C C . LEU A 1 109 ? -0.403 0.231 19.753 1.00 95.94 109 LEU A C 1
ATOM 834 O O . LEU A 1 109 ? -0.328 0.984 20.727 1.00 95.94 109 LEU A O 1
ATOM 838 N N . THR A 1 110 ? -0.550 -1.083 19.866 1.00 94.56 110 THR A N 1
ATOM 839 C CA . THR A 1 110 ? -0.665 -1.799 21.137 1.00 94.56 110 THR A CA 1
ATOM 840 C C . THR A 1 110 ? 0.632 -2.550 21.427 1.00 94.56 110 THR A C 1
ATOM 842 O O . THR A 1 110 ? 0.958 -3.496 20.701 1.00 94.56 110 THR A O 1
ATOM 845 N N . PRO A 1 111 ? 1.368 -2.190 22.493 1.00 93.06 111 PRO A N 1
ATOM 846 C CA . PRO A 1 111 ? 2.583 -2.898 22.871 1.00 93.06 111 PRO A CA 1
ATOM 847 C C . PRO A 1 111 ? 2.353 -4.378 23.191 1.00 93.06 111 PRO A C 1
ATOM 849 O O . PRO A 1 111 ? 1.430 -4.728 23.934 1.00 93.06 111 PRO A O 1
ATOM 852 N N . GLN A 1 112 ? 3.233 -5.218 22.648 1.00 91.69 112 GLN A N 1
ATOM 853 C CA . GLN A 1 112 ? 3.424 -6.637 22.959 1.00 91.69 112 GLN A CA 1
ATOM 854 C C . GLN A 1 112 ? 4.835 -6.845 23.543 1.00 91.69 112 GLN A C 1
ATOM 856 O O . GLN A 1 112 ? 5.577 -5.880 23.724 1.00 91.69 112 GLN A O 1
ATOM 861 N N . GLU A 1 113 ? 5.218 -8.090 23.851 1.00 85.12 113 GLU A N 1
ATOM 862 C CA . GLU A 1 113 ? 6.533 -8.392 24.446 1.00 85.12 113 GLU A CA 1
ATOM 863 C C . GLU A 1 113 ? 7.712 -7.951 23.559 1.00 85.12 113 GLU A C 1
ATOM 865 O O . GLU A 1 113 ? 8.659 -7.349 24.060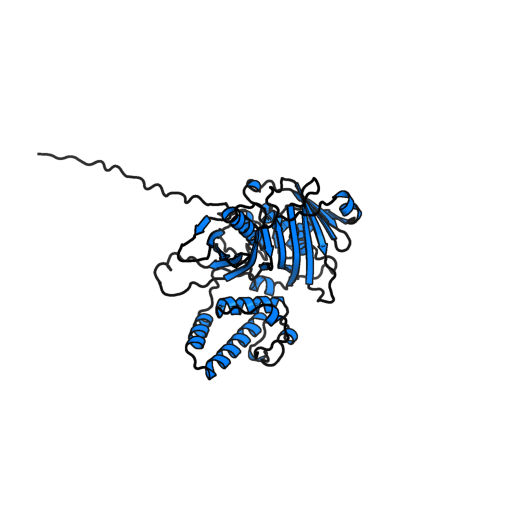 1.00 85.12 113 GLU A O 1
ATOM 870 N N . GLU A 1 114 ? 7.640 -8.203 22.246 1.00 84.94 114 GLU A N 1
ATOM 871 C CA . GLU A 1 114 ? 8.752 -7.961 21.304 1.00 84.94 114 GLU A CA 1
ATOM 872 C C . GLU A 1 114 ? 8.398 -7.017 20.140 1.00 84.94 114 GLU A C 1
ATOM 874 O O . GLU A 1 114 ? 9.262 -6.650 19.344 1.00 84.94 114 GLU A O 1
ATOM 879 N N . ASN A 1 115 ? 7.130 -6.625 20.005 1.00 91.12 115 ASN A N 1
ATOM 880 C CA . ASN A 1 115 ? 6.639 -5.811 18.893 1.00 91.12 115 ASN A CA 1
ATOM 881 C C . ASN A 1 115 ? 5.448 -4.930 19.310 1.00 91.12 115 ASN A C 1
ATOM 883 O O . ASN A 1 115 ? 5.016 -4.926 20.462 1.00 91.12 115 ASN A O 1
ATOM 887 N N . LEU A 1 116 ? 4.932 -4.150 18.365 1.00 93.25 116 LEU A N 1
ATOM 888 C CA . LEU A 1 116 ? 3.694 -3.391 18.483 1.00 93.25 116 LEU A CA 1
ATOM 889 C C . LEU A 1 116 ? 2.673 -4.003 17.524 1.00 93.25 116 LEU A C 1
ATOM 891 O O . LEU A 1 116 ? 2.929 -4.070 16.324 1.00 93.25 116 LEU A O 1
ATOM 895 N N . ASN A 1 117 ? 1.505 -4.406 18.009 1.00 94.62 117 ASN A N 1
ATOM 896 C CA . ASN A 1 117 ? 0.389 -4.685 17.110 1.00 94.62 117 ASN A CA 1
ATOM 897 C C . ASN A 1 117 ? -0.174 -3.351 16.604 1.00 94.62 117 ASN A C 1
ATOM 899 O O . ASN A 1 117 ? -0.333 -2.430 17.406 1.00 94.62 117 ASN A O 1
ATOM 903 N N . PHE A 1 118 ? -0.460 -3.232 15.308 1.00 95.69 118 PHE A N 1
ATOM 904 C CA . PHE A 1 118 ? -1.087 -2.037 14.754 1.00 95.69 118 PHE A CA 1
ATOM 905 C C . PHE A 1 118 ? -2.473 -2.334 14.190 1.00 95.69 118 PHE A C 1
ATOM 907 O O . PHE A 1 118 ? -2.706 -3.382 13.587 1.00 95.69 118 PHE A O 1
ATOM 914 N N . GLN A 1 119 ? -3.366 -1.355 14.323 1.00 95.31 119 GLN A N 1
ATOM 915 C CA . GLN A 1 119 ? -4.653 -1.311 13.637 1.00 95.31 119 GLN A CA 1
ATOM 916 C C . GLN A 1 119 ? -4.887 0.091 13.079 1.00 95.31 119 GLN A C 1
ATOM 918 O O . GLN A 1 119 ? -4.704 1.083 13.784 1.00 95.31 119 GLN A O 1
ATOM 923 N N . VAL A 1 120 ? -5.306 0.169 11.819 1.00 96.19 120 VAL A N 1
ATOM 924 C CA . VAL A 1 120 ? -5.696 1.404 11.135 1.00 96.19 120 VAL A CA 1
ATOM 925 C C . VAL A 1 120 ? -7.197 1.366 10.919 1.00 96.19 120 VAL A C 1
ATOM 927 O O . VAL A 1 120 ? -7.701 0.510 10.188 1.00 96.19 120 VAL A O 1
ATOM 930 N N . ILE A 1 121 ? -7.908 2.292 11.552 1.00 93.19 121 ILE A N 1
ATOM 931 C CA . ILE A 1 121 ? -9.367 2.362 11.540 1.00 93.19 121 ILE A CA 1
ATOM 932 C C . ILE A 1 121 ? -9.850 3.722 11.048 1.00 93.19 121 ILE A C 1
ATOM 934 O O . ILE A 1 121 ? -9.145 4.718 11.184 1.00 93.19 121 ILE A O 1
ATOM 938 N N . SER A 1 122 ? -11.069 3.780 10.525 1.00 91.50 122 SER A N 1
ATOM 939 C CA . SER A 1 122 ? -11.802 5.033 10.324 1.00 91.50 122 SER A CA 1
ATOM 940 C C . SER A 1 122 ? -13.132 5.006 11.067 1.00 91.50 122 SER A C 1
ATOM 942 O O . SER A 1 122 ? -13.668 3.935 11.360 1.00 91.50 122 SER A O 1
ATOM 944 N N . PHE A 1 123 ? -13.664 6.181 11.387 1.00 84.06 123 PHE A N 1
ATOM 945 C CA . PHE A 1 123 ? -14.975 6.335 12.019 1.00 84.06 123 PHE A CA 1
ATOM 946 C C . PHE A 1 123 ? -15.583 7.698 11.676 1.00 84.06 123 PHE A C 1
ATOM 948 O O . PHE A 1 123 ? -14.886 8.640 11.287 1.00 84.06 123 PHE A O 1
ATOM 955 N N . ALA A 1 124 ? -16.904 7.798 11.814 1.00 74.94 124 ALA A N 1
ATOM 956 C CA . ALA A 1 124 ? -17.633 9.033 11.575 1.00 74.94 124 ALA A CA 1
ATOM 957 C C . ALA A 1 124 ? -17.451 10.008 12.746 1.00 74.94 124 ALA A C 1
ATOM 959 O O . ALA A 1 124 ? -17.891 9.751 13.864 1.00 74.94 124 ALA A O 1
ATOM 960 N N . THR A 1 125 ? -16.857 11.169 12.483 1.00 65.88 125 THR A N 1
ATOM 961 C CA . THR A 1 125 ? -16.849 12.295 13.424 1.00 65.88 125 THR A CA 1
ATOM 962 C C . THR A 1 125 ? -18.020 13.224 13.111 1.00 65.88 125 THR A C 1
ATOM 964 O O . THR A 1 125 ? -17.856 14.206 12.389 1.00 65.88 125 THR A O 1
ATOM 967 N N . HIS A 1 126 ? -19.220 12.923 13.620 1.00 55.94 126 HIS A N 1
ATOM 968 C CA . HIS A 1 126 ? -20.351 13.848 13.515 1.00 55.94 126 HIS A CA 1
ATOM 969 C C . HIS A 1 126 ? -20.245 14.962 14.573 1.00 55.94 126 HIS A C 1
ATOM 971 O O . HIS A 1 126 ? -20.229 14.671 15.769 1.00 55.94 126 HIS A O 1
ATOM 977 N N . PRO A 1 127 ? -20.262 16.252 14.182 1.00 46.62 127 PRO A N 1
ATOM 978 C CA . PRO A 1 127 ? -20.222 17.369 15.132 1.00 46.62 127 PRO A CA 1
ATOM 979 C C . PRO A 1 127 ? -21.385 17.384 16.143 1.00 46.62 127 PRO A C 1
ATOM 981 O O . PRO A 1 127 ? -21.258 17.971 17.215 1.00 46.62 127 PRO A O 1
ATOM 984 N N . ALA A 1 128 ? -22.517 16.746 15.813 1.00 48.66 128 ALA A N 1
ATOM 985 C CA . ALA A 1 128 ? -23.702 16.649 16.671 1.00 48.66 128 ALA A CA 1
ATOM 986 C C . ALA A 1 128 ? -23.635 15.507 17.712 1.00 48.66 128 ALA A C 1
ATOM 988 O O . ALA A 1 128 ? -24.383 15.538 18.693 1.00 48.66 128 ALA A O 1
ATOM 989 N N . ASP A 1 129 ? -22.715 14.548 17.555 1.00 49.09 129 ASP A N 1
ATOM 990 C CA . ASP A 1 129 ? -22.633 13.337 18.392 1.00 49.09 129 ASP A CA 1
ATOM 991 C C . ASP A 1 129 ? -21.868 13.532 19.708 1.00 49.09 129 ASP A C 1
ATOM 993 O O . ASP A 1 129 ? -21.867 12.649 20.566 1.00 49.09 129 ASP A O 1
ATOM 997 N N . ASN A 1 130 ? -21.320 14.726 19.952 1.00 47.19 130 ASN A N 1
ATOM 998 C CA . ASN A 1 130 ? -20.662 15.087 21.216 1.00 47.19 130 ASN A CA 1
ATOM 999 C C . ASN A 1 130 ? -21.601 15.082 22.446 1.00 47.19 130 ASN A C 1
ATOM 1001 O O . ASN A 1 130 ? -21.171 15.414 23.549 1.00 47.19 130 ASN A O 1
ATOM 1005 N N . THR A 1 131 ? -22.885 14.749 22.276 1.00 45.22 131 THR A N 1
ATOM 1006 C CA . THR A 1 131 ? -23.903 14.785 23.336 1.00 45.22 131 THR A CA 1
ATOM 1007 C C . THR A 1 131 ? -24.353 13.408 23.836 1.00 45.22 131 THR A C 1
ATOM 1009 O O . THR A 1 131 ? -25.058 13.351 24.844 1.00 45.22 131 THR A O 1
ATOM 1012 N N . SER A 1 132 ? -23.924 12.297 23.218 1.00 47.12 132 SER A N 1
ATOM 1013 C CA . SER A 1 132 ? -24.288 10.947 23.679 1.00 47.12 132 SER A CA 1
ATOM 1014 C C . SER A 1 132 ? -23.076 10.202 24.261 1.00 47.12 132 SER A C 1
ATOM 1016 O O . SER A 1 132 ? -22.153 9.800 23.564 1.00 47.12 132 SER A O 1
ATOM 1018 N N . VAL A 1 133 ? -23.059 10.033 25.585 1.00 47.31 133 VAL A N 1
ATOM 1019 C CA . VAL A 1 133 ? -21.926 9.474 26.359 1.00 47.31 133 VAL A CA 1
ATOM 1020 C C . VAL A 1 133 ? -21.999 7.934 26.456 1.00 47.31 133 VAL A C 1
ATOM 1022 O O . VAL A 1 133 ? -21.406 7.333 27.343 1.00 47.31 133 VAL A O 1
ATOM 1025 N N . SER A 1 134 ? -22.771 7.256 25.596 1.00 46.56 134 SER A N 1
ATOM 1026 C CA . SER A 1 134 ? -23.219 5.878 25.885 1.00 46.56 134 SER A CA 1
ATOM 1027 C C . SER A 1 134 ? -23.127 4.861 24.742 1.00 46.56 134 SER A C 1
ATOM 1029 O O . SER A 1 134 ? -23.562 3.725 24.937 1.00 46.56 134 SER A O 1
ATOM 1031 N N . GLN A 1 135 ? -22.565 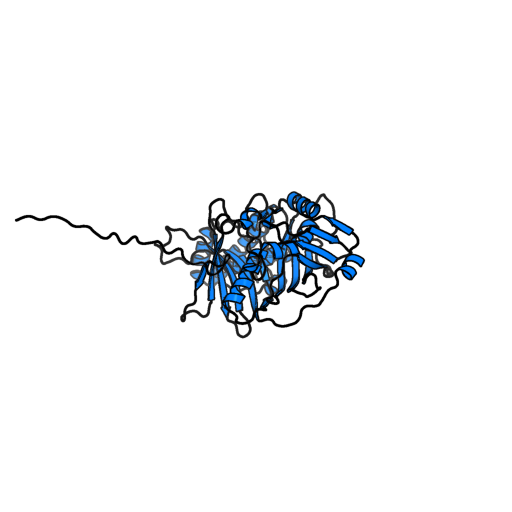5.186 23.578 1.00 53.66 135 GLN A N 1
ATOM 1032 C CA . GLN A 1 135 ? -22.360 4.185 22.525 1.00 53.66 135 GLN A CA 1
ATOM 1033 C C . GLN A 1 135 ? -20.936 4.271 21.984 1.00 53.66 135 GLN A C 1
ATOM 1035 O O . GLN A 1 135 ? -20.463 5.344 21.620 1.00 53.66 135 GLN A O 1
ATOM 1040 N N . THR A 1 136 ? -20.237 3.133 21.971 1.00 57.44 136 THR A N 1
ATOM 1041 C CA . THR A 1 136 ? -18.995 2.974 21.210 1.00 57.44 136 THR A CA 1
ATOM 1042 C C . THR A 1 136 ? -19.304 3.298 19.759 1.00 57.44 136 THR A C 1
ATOM 1044 O O . THR A 1 136 ? -20.112 2.596 19.147 1.00 57.44 136 THR A O 1
ATOM 1047 N N . GLN A 1 137 ? -18.710 4.370 19.233 1.00 65.12 137 GLN A N 1
ATOM 1048 C CA . GLN A 1 137 ? -18.922 4.744 17.843 1.00 65.12 137 GLN A CA 1
ATOM 1049 C C . GLN A 1 137 ? -18.470 3.603 16.928 1.00 65.12 137 GLN A C 1
ATOM 1051 O O . GLN A 1 137 ? -17.423 2.991 17.171 1.00 65.12 137 GLN A O 1
ATOM 1056 N N . PRO A 1 138 ? -19.250 3.297 15.886 1.00 73.81 138 PRO A N 1
ATOM 1057 C CA . PRO A 1 138 ? -18.847 2.292 14.933 1.00 73.81 138 PRO A CA 1
ATOM 1058 C C . PRO A 1 138 ? -17.599 2.726 14.171 1.00 73.81 138 PRO A C 1
ATOM 1060 O O . PRO A 1 138 ? -17.484 3.876 13.745 1.00 73.81 138 PRO A O 1
ATOM 1063 N N . TYR A 1 139 ? -16.694 1.776 13.957 1.00 83.69 139 TYR A N 1
ATOM 1064 C CA . TYR A 1 139 ? -15.476 1.975 13.185 1.00 83.69 139 TYR A CA 1
ATOM 1065 C C . TYR A 1 139 ? -15.343 0.917 12.091 1.00 83.69 139 TYR A C 1
ATOM 1067 O O . TYR A 1 139 ? -15.928 -0.167 12.164 1.00 83.69 139 TYR A O 1
ATOM 1075 N N . THR A 1 140 ? -14.533 1.239 11.089 1.00 84.44 140 THR A N 1
ATOM 1076 C CA . THR A 1 140 ? -14.128 0.328 10.019 1.00 84.44 140 THR A CA 1
ATOM 1077 C C . THR A 1 140 ? -12.639 0.041 10.135 1.00 84.44 140 THR A C 1
ATOM 1079 O O . THR A 1 140 ? -11.851 0.974 10.259 1.00 84.44 140 THR A O 1
ATOM 1082 N N . LEU A 1 141 ? -12.245 -1.235 10.099 1.00 85.31 141 LEU A N 1
ATOM 1083 C CA . LEU A 1 141 ? -10.842 -1.654 10.061 1.00 85.31 141 LEU A CA 1
ATOM 1084 C C . LEU A 1 141 ? -10.342 -1.660 8.614 1.00 85.31 141 LEU A C 1
ATOM 1086 O O . LEU A 1 141 ? -10.933 -2.310 7.757 1.00 85.31 141 LEU A O 1
ATOM 1090 N N . HIS A 1 142 ? -9.236 -0.972 8.351 1.00 90.00 142 HIS A N 1
ATOM 1091 C CA . HIS A 1 142 ? -8.649 -0.867 7.014 1.00 90.00 142 HIS A CA 1
ATOM 1092 C C . HIS A 1 142 ? -7.361 -1.662 6.873 1.00 90.00 142 HIS A C 1
ATOM 1094 O O . HIS A 1 142 ? -7.158 -2.312 5.850 1.00 90.00 142 HIS A O 1
ATOM 1100 N N . ALA A 1 143 ? -6.507 -1.640 7.896 1.00 91.69 143 ALA A N 1
ATOM 1101 C CA . ALA A 1 143 ? -5.267 -2.399 7.906 1.00 91.69 143 ALA A CA 1
ATOM 1102 C C . ALA A 1 143 ? -4.899 -2.848 9.319 1.00 91.69 143 ALA A C 1
ATOM 1104 O O . ALA A 1 143 ? -5.185 -2.153 10.292 1.00 91.69 143 ALA A O 1
ATOM 1105 N N . GLU A 1 144 ? -4.227 -3.985 9.428 1.00 94.62 144 GLU A N 1
ATOM 1106 C CA . GLU A 1 144 ? -3.663 -4.482 10.684 1.00 94.62 144 GLU A CA 1
ATOM 1107 C C . GLU A 1 144 ? -2.400 -5.307 10.433 1.00 94.62 144 GLU A C 1
ATOM 1109 O O . GLU A 1 144 ? -2.140 -5.721 9.302 1.00 94.62 144 GLU A O 1
ATOM 1114 N N . GLY A 1 145 ? -1.623 -5.524 11.490 1.00 93.88 145 GLY A N 1
ATOM 1115 C CA . GLY A 1 145 ? -0.398 -6.314 11.459 1.00 93.88 145 GLY A CA 1
ATOM 1116 C C . GLY A 1 145 ? 0.466 -6.034 12.681 1.00 93.88 145 GLY A C 1
ATOM 1117 O O . GLY A 1 145 ? -0.028 -5.602 13.725 1.00 93.88 145 GLY A O 1
ATOM 1118 N N . ASN A 1 146 ? 1.770 -6.266 12.559 1.00 94.56 146 ASN A N 1
ATOM 1119 C CA . ASN A 1 146 ? 2.735 -5.975 13.618 1.00 94.56 146 ASN A CA 1
ATOM 1120 C C . ASN A 1 146 ? 3.842 -5.059 13.111 1.00 94.56 146 ASN A C 1
ATOM 1122 O O . ASN A 1 146 ? 4.196 -5.091 11.938 1.00 94.56 146 ASN A O 1
ATOM 1126 N N . LEU A 1 147 ? 4.398 -4.268 14.016 1.00 95.12 147 LEU A N 1
ATOM 1127 C CA . LEU A 1 147 ? 5.470 -3.315 13.794 1.00 95.12 147 LEU A CA 1
ATOM 1128 C C . LEU A 1 147 ? 6.599 -3.597 14.788 1.00 95.12 147 LEU A C 1
ATOM 1130 O O . LEU A 1 147 ? 6.368 -3.695 15.993 1.00 95.12 147 LEU A O 1
ATOM 1134 N N . ALA A 1 148 ? 7.827 -3.684 14.294 1.00 93.75 148 ALA A N 1
ATOM 1135 C CA . ALA A 1 148 ? 9.026 -3.814 15.111 1.00 93.75 148 ALA A CA 1
ATOM 1136 C C . ALA A 1 148 ? 10.170 -2.970 14.536 1.00 93.75 148 ALA A C 1
ATOM 1138 O O . ALA A 1 148 ? 10.208 -2.672 13.339 1.00 93.75 148 ALA A O 1
ATOM 1139 N N . SER A 1 149 ? 11.131 -2.599 15.381 1.00 91.50 149 SER A N 1
ATOM 1140 C CA . SER A 1 149 ? 12.381 -2.002 14.903 1.00 91.50 149 SER A CA 1
ATOM 1141 C C . SER A 1 149 ? 13.178 -3.020 14.083 1.00 91.50 149 SER A C 1
ATOM 1143 O O . SER A 1 149 ? 13.174 -4.213 14.388 1.00 91.50 149 SER A O 1
ATOM 1145 N N . TRP A 1 150 ? 13.902 -2.560 13.062 1.00 90.06 150 TRP A N 1
ATOM 1146 C CA . TRP A 1 150 ? 14.628 -3.452 12.153 1.00 90.06 150 TRP A CA 1
ATOM 1147 C C . TRP A 1 150 ? 15.924 -2.823 11.633 1.00 90.06 150 TRP A C 1
ATOM 1149 O O . TRP A 1 150 ? 15.956 -1.636 11.320 1.00 90.06 150 TRP A O 1
ATOM 1159 N N . HIS A 1 151 ? 16.995 -3.624 11.554 1.00 87.25 151 HIS A N 1
ATOM 1160 C CA . HIS A 1 151 ? 18.371 -3.148 11.303 1.00 87.25 151 HIS A CA 1
ATOM 1161 C C . HIS A 1 151 ? 19.197 -4.059 10.398 1.00 87.25 151 HIS A C 1
ATOM 1163 O O . HIS A 1 151 ? 20.414 -3.894 10.319 1.00 87.25 151 HIS A O 1
ATOM 1169 N N . ASP A 1 152 ? 18.577 -5.059 9.781 1.00 90.06 152 ASP A N 1
ATOM 1170 C CA . ASP A 1 152 ? 19.314 -5.932 8.875 1.00 90.06 152 ASP A CA 1
ATOM 1171 C C . ASP A 1 152 ? 19.565 -5.219 7.537 1.00 90.06 152 ASP A C 1
ATOM 1173 O O . ASP A 1 152 ? 18.955 -4.199 7.229 1.00 90.06 152 ASP A O 1
ATOM 1177 N N . THR A 1 153 ? 20.506 -5.717 6.748 1.00 90.25 153 THR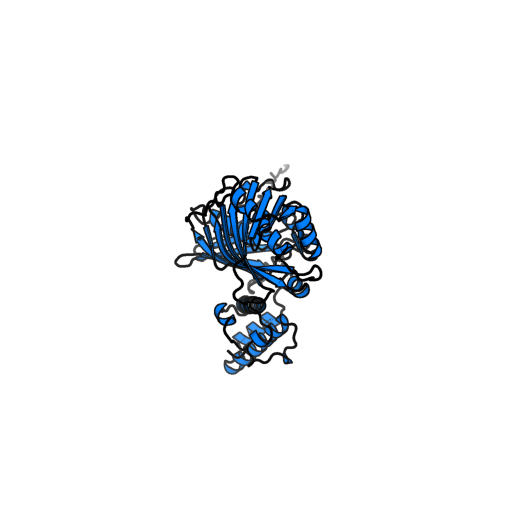 A N 1
ATOM 1178 C CA . THR A 1 153 ? 20.883 -5.102 5.473 1.00 90.25 153 THR A CA 1
ATOM 1179 C C . THR A 1 153 ? 20.023 -5.616 4.327 1.00 90.25 153 THR A C 1
ATOM 1181 O O . THR A 1 153 ? 19.683 -6.797 4.254 1.00 90.25 153 THR A O 1
ATOM 1184 N N . LEU A 1 154 ? 19.696 -4.730 3.387 1.00 94.19 154 LEU A N 1
ATOM 1185 C CA . LEU A 1 154 ? 19.052 -5.118 2.137 1.00 94.19 154 LEU A CA 1
ATOM 1186 C C . LEU A 1 154 ? 20.087 -5.472 1.061 1.00 94.19 154 LEU A C 1
ATOM 1188 O O . LEU A 1 154 ? 21.171 -4.879 1.027 1.00 94.19 154 LEU A O 1
ATOM 1192 N N . PRO A 1 155 ? 19.766 -6.421 0.161 1.00 93.88 155 PRO A N 1
ATOM 1193 C CA . PRO A 1 155 ? 20.666 -6.789 -0.920 1.00 93.88 155 PRO A CA 1
ATOM 1194 C C . PRO A 1 155 ? 20.926 -5.599 -1.847 1.00 93.88 155 PRO A C 1
ATOM 1196 O O . PRO A 1 155 ? 20.057 -4.757 -2.075 1.00 93.88 155 PRO A O 1
ATOM 1199 N N . LYS A 1 156 ? 22.138 -5.558 -2.405 1.00 95.25 156 LYS A N 1
ATOM 1200 C CA . LYS A 1 156 ? 22.511 -4.611 -3.453 1.00 95.25 156 LYS A CA 1
ATOM 1201 C C . LYS A 1 156 ? 22.209 -5.221 -4.821 1.00 95.25 156 LYS A C 1
ATOM 1203 O O . LYS A 1 156 ? 22.658 -6.335 -5.085 1.00 95.25 156 LYS A O 1
ATOM 1208 N N . LEU A 1 157 ? 21.497 -4.501 -5.685 1.00 95.94 157 LEU A N 1
ATOM 1209 C CA . LEU A 1 157 ? 21.152 -4.964 -7.034 1.00 95.94 157 LEU A CA 1
ATOM 1210 C C . LEU A 1 157 ? 21.865 -4.166 -8.131 1.00 95.94 157 LEU A C 1
ATOM 1212 O O . LEU A 1 157 ? 22.266 -3.020 -7.940 1.00 95.94 157 LEU A O 1
ATOM 1216 N N . SER A 1 158 ? 22.013 -4.799 -9.295 1.00 96.69 158 SER A N 1
ATOM 1217 C CA . SER A 1 158 ? 22.548 -4.200 -10.519 1.00 96.69 158 SER A CA 1
ATOM 1218 C C . SER A 1 158 ? 21.418 -4.007 -11.524 1.00 96.69 158 SER A C 1
ATOM 1220 O O . SER A 1 158 ? 20.815 -4.978 -11.985 1.00 96.69 158 SER A O 1
ATOM 1222 N N . VAL A 1 159 ? 21.148 -2.751 -11.889 1.00 96.50 159 VAL A N 1
ATOM 1223 C CA . VAL A 1 159 ? 20.157 -2.397 -12.921 1.00 96.50 159 VAL A CA 1
ATOM 1224 C C . VAL A 1 159 ? 20.477 -3.098 -14.242 1.00 96.50 159 VAL A C 1
ATOM 1226 O O . VAL A 1 159 ? 19.588 -3.677 -14.861 1.00 96.50 159 VAL A O 1
ATOM 1229 N N . GLN A 1 160 ? 21.753 -3.107 -14.640 1.00 96.06 160 GLN A N 1
ATOM 1230 C CA . GLN A 1 160 ? 22.199 -3.690 -15.907 1.00 96.06 160 GLN A CA 1
ATOM 1231 C C . GLN A 1 160 ? 21.945 -5.201 -15.967 1.00 96.06 160 GLN A C 1
ATOM 1233 O O . GLN A 1 160 ? 21.456 -5.702 -16.979 1.00 96.06 160 GLN A O 1
ATOM 1238 N N . ASP A 1 161 ? 22.213 -5.919 -14.873 1.00 96.38 161 ASP A N 1
ATOM 1239 C CA . ASP A 1 161 ? 22.022 -7.373 -14.829 1.00 96.38 161 ASP A CA 1
ATOM 1240 C C . ASP A 1 161 ? 20.541 -7.749 -14.935 1.00 96.38 161 ASP A C 1
ATOM 1242 O O . ASP A 1 161 ? 20.193 -8.743 -15.573 1.00 96.38 161 ASP A O 1
ATOM 1246 N N . ILE A 1 162 ? 19.658 -6.960 -14.313 1.00 96.75 162 ILE A N 1
ATOM 1247 C CA . ILE A 1 162 ? 18.211 -7.195 -14.355 1.00 96.75 162 ILE A CA 1
ATOM 1248 C C . ILE A 1 162 ? 17.647 -6.828 -15.732 1.00 96.75 162 ILE A C 1
ATOM 1250 O O . ILE A 1 162 ? 16.897 -7.617 -16.302 1.00 96.75 162 ILE A O 1
ATOM 1254 N N . GLN A 1 163 ? 18.048 -5.692 -16.313 1.00 96.31 163 GLN A N 1
ATOM 1255 C CA . GLN A 1 163 ? 17.672 -5.312 -17.683 1.00 96.31 163 GLN A CA 1
ATOM 1256 C C . GLN A 1 163 ? 18.126 -6.353 -18.718 1.00 96.31 163 GLN A C 1
ATOM 1258 O O . GLN A 1 163 ? 17.414 -6.604 -19.686 1.00 96.31 163 GLN A O 1
ATOM 1263 N N . GLY A 1 164 ? 19.267 -7.016 -18.496 1.00 96.31 164 GLY A N 1
ATOM 1264 C CA . GLY A 1 164 ? 19.720 -8.129 -19.334 1.00 96.31 164 GLY A CA 1
ATOM 1265 C C . GLY A 1 164 ? 18.777 -9.342 -19.329 1.00 96.31 164 GLY A C 1
ATOM 1266 O O . GLY A 1 164 ? 18.715 -10.064 -20.323 1.00 96.31 164 GLY A O 1
ATOM 1267 N N . ARG A 1 165 ? 18.019 -9.560 -18.244 1.00 96.62 165 ARG A N 1
ATOM 1268 C CA . ARG A 1 165 ? 17.000 -10.626 -18.131 1.00 96.62 165 ARG A CA 1
ATOM 1269 C C . ARG A 1 165 ? 15.593 -10.152 -18.516 1.00 96.62 165 ARG A C 1
ATOM 1271 O O . ARG A 1 165 ? 14.790 -10.938 -19.015 1.00 96.62 165 ARG A O 1
ATOM 1278 N N . CYS A 1 166 ? 15.313 -8.864 -18.331 1.00 95.12 166 CYS A N 1
ATOM 1279 C CA . CYS A 1 166 ? 14.033 -8.219 -18.612 1.00 95.12 166 CYS A CA 1
ATOM 1280 C C . CYS A 1 166 ? 14.081 -7.470 -19.954 1.00 95.12 166 CYS A C 1
ATOM 1282 O O . CYS A 1 166 ? 14.286 -6.260 -20.008 1.00 95.12 166 CYS A O 1
ATOM 1284 N N . SER A 1 167 ? 13.926 -8.199 -21.059 1.00 89.75 167 SER A N 1
ATOM 1285 C CA . SER A 1 167 ? 14.147 -7.643 -22.404 1.00 89.75 167 SER A CA 1
ATOM 1286 C C . SER A 1 167 ? 12.963 -6.860 -22.983 1.00 89.75 167 SER A C 1
ATOM 1288 O O . SER A 1 167 ? 13.154 -6.073 -23.912 1.00 89.75 167 SER A O 1
ATOM 1290 N N . GLN A 1 168 ? 11.747 -7.041 -22.459 1.00 93.38 168 GLN A N 1
ATOM 1291 C CA . GLN A 1 168 ? 10.572 -6.332 -22.957 1.00 93.38 168 GLN A CA 1
ATOM 1292 C C . GLN A 1 168 ? 10.454 -4.962 -22.288 1.00 93.38 168 GLN A C 1
ATOM 1294 O O . GLN A 1 168 ? 10.151 -4.869 -21.103 1.00 93.38 168 GLN A O 1
ATOM 1299 N N . VAL A 1 169 ? 10.636 -3.892 -23.056 1.00 95.50 169 VAL A N 1
ATOM 1300 C CA . VAL A 1 169 ? 10.480 -2.520 -22.556 1.00 95.50 169 VAL A CA 1
ATOM 1301 C C . VAL A 1 169 ? 9.026 -2.070 -22.691 1.00 95.50 169 VAL A C 1
ATOM 1303 O O . VAL A 1 169 ? 8.406 -2.259 -23.737 1.00 95.50 169 VAL A O 1
ATOM 1306 N N . VAL A 1 170 ? 8.488 -1.464 -21.636 1.00 95.12 170 VAL A N 1
ATOM 1307 C CA . VAL A 1 170 ? 7.136 -0.900 -21.579 1.00 95.12 170 VAL A CA 1
ATOM 1308 C C . VAL A 1 170 ? 7.223 0.514 -21.013 1.00 95.12 170 VAL A C 1
ATOM 1310 O O . VAL A 1 170 ? 7.794 0.728 -19.946 1.00 95.12 170 VAL A O 1
ATOM 1313 N N . GLU A 1 171 ? 6.658 1.495 -21.711 1.00 96.00 171 GLU A N 1
ATOM 1314 C CA . GLU A 1 171 ? 6.593 2.867 -21.199 1.00 96.00 171 GLU A CA 1
ATOM 1315 C C . GLU A 1 171 ? 5.556 2.995 -20.078 1.00 96.00 171 GLU A C 1
ATOM 1317 O O . GLU A 1 171 ? 4.496 2.362 -20.126 1.00 96.00 171 GLU A O 1
ATOM 1322 N N . GLY A 1 172 ? 5.815 3.873 -19.103 1.00 95.00 172 GLY A N 1
ATOM 1323 C CA . GLY A 1 172 ? 4.877 4.143 -18.009 1.00 95.00 172 GLY A CA 1
ATOM 1324 C C . GLY A 1 172 ? 3.474 4.519 -18.490 1.00 95.00 172 GLY A C 1
ATOM 1325 O O . GLY A 1 172 ? 2.477 4.023 -17.972 1.00 95.00 172 GLY A O 1
ATOM 1326 N N . THR A 1 173 ? 3.379 5.306 -19.565 1.00 95.31 173 THR A N 1
ATOM 1327 C CA . THR A 1 173 ? 2.111 5.697 -20.213 1.00 95.31 173 THR A CA 1
ATOM 1328 C C . THR A 1 173 ? 1.235 4.498 -20.583 1.00 95.31 173 THR A C 1
ATOM 1330 O O . THR A 1 173 ? 0.021 4.540 -20.389 1.00 95.31 173 THR A O 1
ATOM 1333 N N . THR A 1 174 ? 1.840 3.402 -21.049 1.00 93.75 174 THR A N 1
ATOM 1334 C CA . THR A 1 174 ? 1.128 2.167 -21.407 1.00 93.75 174 THR A CA 1
ATOM 1335 C C . THR A 1 174 ? 0.591 1.452 -20.164 1.00 93.75 174 THR A C 1
ATOM 1337 O O . THR A 1 174 ? -0.500 0.884 -20.197 1.00 93.75 174 THR A O 1
ATOM 1340 N N . ILE A 1 175 ? 1.329 1.493 -19.051 1.00 93.19 175 ILE A N 1
ATOM 1341 C CA . ILE A 1 175 ? 0.902 0.923 -17.763 1.00 93.19 175 ILE A CA 1
ATOM 1342 C C . ILE A 1 175 ? -0.322 1.686 -17.244 1.00 93.19 175 ILE A C 1
ATOM 1344 O O . ILE A 1 175 ? -1.329 1.071 -16.897 1.00 93.19 175 ILE A O 1
ATOM 1348 N N . TYR A 1 176 ? -0.279 3.021 -17.272 1.00 95.12 176 TYR A N 1
ATOM 1349 C CA . TYR A 1 176 ? -1.398 3.861 -16.838 1.00 95.12 176 TYR A CA 1
ATOM 1350 C C . TYR A 1 176 ? -2.654 3.655 -17.690 1.00 95.12 176 TYR A C 1
ATOM 1352 O O . TYR A 1 176 ? -3.742 3.507 -17.139 1.00 95.12 176 TYR A O 1
ATOM 1360 N N . GLN A 1 177 ? -2.513 3.517 -19.011 1.00 92.12 177 GLN A N 1
ATOM 1361 C CA . GLN A 1 177 ? -3.637 3.183 -19.897 1.00 92.12 177 GLN A CA 1
ATOM 1362 C C . GLN A 1 177 ? -4.286 1.831 -19.549 1.00 92.12 177 GLN A C 1
ATOM 1364 O O . GLN A 1 177 ? -5.510 1.705 -19.580 1.00 92.12 177 GLN A O 1
ATOM 1369 N N . LYS A 1 178 ? -3.491 0.812 -19.192 1.00 89.25 178 LYS A N 1
ATOM 1370 C CA . LYS A 1 178 ? -4.009 -0.502 -18.763 1.00 89.25 178 LYS A CA 1
ATOM 1371 C C . LYS A 1 178 ? -4.760 -0.440 -17.429 1.00 89.25 178 LYS A C 1
ATOM 1373 O O . LYS A 1 178 ? -5.703 -1.211 -17.238 1.00 89.25 178 LYS A O 1
ATOM 1378 N N . LEU A 1 179 ? -4.341 0.433 -16.513 1.00 90.19 179 LEU A N 1
ATOM 1379 C CA . LEU A 1 179 ? -5.035 0.674 -15.243 1.00 90.19 179 LEU A CA 1
ATOM 1380 C C . LEU A 1 179 ? -6.363 1.405 -15.474 1.00 90.19 179 LEU A C 1
ATOM 1382 O O . LEU A 1 179 ? -7.393 0.969 -14.958 1.00 90.19 179 LEU A O 1
ATOM 1386 N N . GLU A 1 180 ? -6.372 2.428 -16.333 1.00 91.06 180 GLU A N 1
ATOM 1387 C CA . GLU A 1 180 ? -7.587 3.174 -16.692 1.00 91.06 180 GLU A CA 1
ATOM 1388 C C . GLU A 1 180 ? -8.652 2.257 -17.322 1.00 91.06 180 GLU A C 1
ATOM 1390 O O . GLU A 1 180 ? -9.828 2.340 -16.969 1.00 91.06 180 GLU A O 1
ATOM 1395 N N . GLN A 1 181 ? -8.245 1.304 -18.172 1.00 86.50 181 GLN A N 1
ATOM 1396 C CA . GLN A 1 181 ? -9.132 0.271 -18.741 1.00 86.50 181 GLN A CA 1
ATOM 1397 C C . GLN A 1 181 ? -9.792 -0.635 -17.686 1.00 86.50 181 GLN A C 1
ATOM 1399 O O . GLN A 1 181 ? -10.805 -1.269 -17.973 1.00 86.50 181 GLN A O 1
ATOM 1404 N N . ARG A 1 182 ? -9.234 -0.695 -16.472 1.00 82.94 182 ARG A N 1
ATOM 1405 C CA . ARG A 1 182 ? -9.755 -1.442 -15.313 1.00 82.94 182 ARG A CA 1
ATOM 1406 C C . ARG A 1 182 ? -10.428 -0.531 -14.286 1.00 82.94 182 ARG A C 1
ATOM 1408 O O . ARG A 1 182 ? -10.592 -0.924 -13.132 1.00 82.94 182 ARG A O 1
ATOM 1415 N N . HIS A 1 183 ? -10.795 0.681 -14.705 1.00 87.12 183 HIS A N 1
ATOM 1416 C CA . HIS A 1 183 ? -11.396 1.719 -13.870 1.00 87.12 183 HIS A CA 1
ATOM 1417 C C . HIS A 1 183 ? -10.514 2.172 -12.699 1.00 87.12 183 HIS A C 1
ATOM 1419 O O . HIS A 1 183 ? -11.043 2.685 -11.718 1.00 87.12 183 HIS A O 1
ATOM 1425 N N . ILE A 1 184 ? -9.189 2.008 -12.799 1.00 91.06 184 ILE A N 1
ATOM 1426 C CA . ILE A 1 184 ? -8.218 2.601 -11.874 1.00 91.06 184 ILE A CA 1
ATOM 1427 C C . ILE A 1 184 ? -7.605 3.818 -12.563 1.00 91.06 184 ILE A C 1
ATOM 1429 O O . ILE A 1 184 ? -6.781 3.692 -13.467 1.00 91.06 184 ILE A O 1
ATOM 1433 N N . GLN A 1 185 ? -8.016 5.007 -12.146 1.00 94.75 185 GLN A N 1
ATOM 1434 C CA . GLN A 1 185 ? -7.542 6.269 -12.698 1.00 94.75 185 GLN A CA 1
ATOM 1435 C C . GLN A 1 185 ? -6.498 6.850 -11.752 1.00 94.75 185 GLN A C 1
ATOM 1437 O O . GLN A 1 185 ? -6.794 7.189 -10.605 1.00 94.75 185 GLN A O 1
ATOM 1442 N N . LEU A 1 186 ? -5.268 6.943 -12.254 1.00 96.56 186 LEU A N 1
ATOM 1443 C CA . LEU A 1 186 ? -4.143 7.523 -11.533 1.00 96.56 186 LEU A CA 1
ATOM 1444 C C . LEU A 1 186 ? -3.800 8.885 -12.131 1.00 96.56 186 LEU A C 1
ATOM 1446 O O . LEU A 1 186 ? -3.485 8.968 -13.322 1.00 96.56 186 LEU A O 1
ATOM 1450 N N . GLY A 1 187 ? -3.849 9.940 -11.325 1.00 96.50 187 GLY A N 1
ATOM 1451 C CA . GLY A 1 187 ? -3.404 11.283 -11.696 1.00 96.50 187 GLY A CA 1
ATOM 1452 C C . GLY A 1 187 ? -1.893 11.482 -11.526 1.00 96.50 187 GLY A C 1
ATOM 1453 O O . GLY A 1 187 ? -1.145 10.540 -11.255 1.00 96.50 187 GLY A O 1
ATOM 1454 N N . GLU A 1 188 ? -1.424 12.711 -11.727 1.00 95.31 188 GLU A N 1
ATOM 1455 C CA . GLU A 1 188 ? -0.001 13.062 -11.799 1.00 95.31 188 GLU A CA 1
ATOM 1456 C C . GLU A 1 188 ? 0.776 12.725 -10.519 1.00 95.31 188 GLU A C 1
ATOM 1458 O O . GLU A 1 188 ? 1.934 12.317 -10.609 1.00 95.31 188 GLU A O 1
ATOM 1463 N N . TYR A 1 189 ? 0.145 12.793 -9.341 1.00 96.62 189 TYR A N 1
ATOM 1464 C CA . TYR A 1 189 ? 0.787 12.398 -8.082 1.00 96.62 189 TYR A CA 1
ATOM 1465 C C . TYR A 1 189 ? 1.178 10.911 -8.042 1.00 96.62 189 TYR A C 1
ATOM 1467 O O . TYR A 1 189 ? 2.176 10.558 -7.410 1.00 96.62 189 TYR A O 1
ATOM 1475 N N . PHE A 1 190 ? 0.433 10.040 -8.732 1.00 97.25 190 PHE A N 1
ATOM 1476 C CA . PHE A 1 190 ? 0.647 8.587 -8.739 1.00 97.25 190 PHE A CA 1
ATOM 1477 C C . PHE A 1 190 ? 1.448 8.072 -9.938 1.00 97.25 190 PHE A C 1
ATOM 1479 O O . PHE A 1 190 ? 1.802 6.891 -9.975 1.00 97.25 190 PHE A O 1
ATOM 1486 N N . ARG A 1 191 ? 1.814 8.943 -10.885 1.00 96.88 191 ARG A N 1
ATOM 1487 C CA . ARG A 1 191 ? 2.518 8.561 -12.117 1.00 96.88 191 ARG A CA 1
ATOM 1488 C C . ARG A 1 191 ? 4.048 8.584 -11.980 1.00 96.88 191 ARG A C 1
ATOM 1490 O O . ARG A 1 191 ? 4.721 9.365 -12.643 1.00 96.88 191 ARG A O 1
ATOM 1497 N N . TRP A 1 192 ? 4.596 7.731 -11.110 1.00 97.50 192 TRP A N 1
ATOM 1498 C CA . TRP A 1 192 ? 6.048 7.649 -10.856 1.00 97.50 192 TRP A CA 1
ATOM 1499 C C . TRP A 1 192 ? 6.816 6.790 -11.868 1.00 97.50 192 TRP A C 1
ATOM 1501 O O . TRP A 1 192 ? 8.018 6.973 -12.035 1.00 97.50 192 TRP A O 1
ATOM 1511 N N . ILE A 1 193 ? 6.162 5.822 -12.513 1.00 97.75 193 ILE A N 1
ATOM 1512 C CA . ILE A 1 193 ? 6.814 4.879 -13.424 1.00 97.75 193 ILE A CA 1
ATOM 1513 C C . ILE A 1 193 ? 7.142 5.598 -14.727 1.00 97.75 193 ILE A C 1
ATOM 1515 O O . ILE A 1 193 ? 6.254 5.940 -15.505 1.00 97.75 193 ILE A O 1
ATOM 1519 N N . GLU A 1 194 ? 8.432 5.776 -14.994 1.00 97.06 194 GLU A N 1
ATOM 1520 C CA . GLU A 1 194 ? 8.905 6.295 -16.276 1.00 97.06 194 GLU A CA 1
ATOM 1521 C C . GLU A 1 194 ? 8.961 5.171 -17.317 1.00 97.06 194 GLU A C 1
ATOM 1523 O O . GLU A 1 194 ? 8.469 5.291 -18.441 1.00 97.06 194 GLU A O 1
ATOM 1528 N N . THR A 1 195 ? 9.568 4.045 -16.951 1.00 97.19 195 THR A N 1
ATOM 1529 C CA . THR A 1 195 ? 9.795 2.912 -17.853 1.00 97.19 195 THR A CA 1
ATOM 1530 C C . THR A 1 195 ? 9.875 1.624 -17.053 1.00 97.19 195 THR A C 1
ATOM 1532 O O . THR A 1 195 ? 10.410 1.601 -15.944 1.00 97.19 195 THR A O 1
ATOM 1535 N N . ALA A 1 196 ? 9.360 0.549 -17.633 1.00 97.50 196 ALA A N 1
ATOM 1536 C CA . ALA A 1 196 ? 9.452 -0.801 -17.120 1.00 97.50 196 ALA A CA 1
ATOM 1537 C C . ALA A 1 196 ? 10.204 -1.707 -18.100 1.00 97.50 196 ALA A C 1
ATOM 1539 O O . ALA A 1 196 ? 10.088 -1.578 -19.317 1.00 97.50 196 ALA A O 1
ATOM 1540 N N . TRP A 1 197 ? 10.935 -2.660 -17.546 1.00 97.19 197 TRP A N 1
ATOM 1541 C CA . TRP A 1 197 ? 11.557 -3.778 -18.231 1.00 97.19 197 TRP A CA 1
ATOM 1542 C C . TRP A 1 197 ? 10.928 -5.045 -17.670 1.00 97.19 197 TRP A C 1
ATOM 1544 O O . TRP A 1 197 ? 11.009 -5.298 -16.471 1.00 97.19 197 TRP A O 1
ATOM 1554 N N . VAL A 1 198 ? 10.305 -5.843 -18.524 1.00 95.38 198 VAL A N 1
ATOM 1555 C CA . VAL A 1 198 ? 9.568 -7.048 -18.147 1.00 95.38 198 VAL A CA 1
ATOM 1556 C C . VAL A 1 198 ? 10.320 -8.277 -18.652 1.00 95.38 198 VAL A C 1
ATOM 1558 O O . VAL A 1 198 ? 10.778 -8.330 -19.798 1.00 95.38 198 VAL A O 1
ATOM 1561 N N . GLY A 1 199 ? 10.496 -9.249 -17.763 1.00 93.06 199 GLY A N 1
ATOM 1562 C CA . GLY A 1 199 ? 11.107 -10.543 -18.032 1.00 93.06 199 GLY A CA 1
ATOM 1563 C C . GLY A 1 199 ? 10.144 -11.692 -17.745 1.00 93.06 199 GLY A C 1
ATOM 1564 O O . GLY A 1 199 ? 8.939 -11.512 -17.577 1.00 93.06 199 GLY A O 1
ATOM 1565 N N . ASN A 1 200 ? 10.684 -12.907 -17.681 1.00 90.69 200 ASN A N 1
ATOM 1566 C CA . ASN A 1 200 ? 9.907 -14.067 -17.263 1.00 90.69 200 ASN A CA 1
ATOM 1567 C C . ASN A 1 200 ? 9.786 -14.082 -15.734 1.00 90.69 200 ASN A C 1
ATOM 1569 O O . ASN A 1 200 ? 10.782 -14.328 -15.060 1.00 90.69 200 ASN A O 1
ATOM 1573 N N . GLN A 1 201 ? 8.579 -13.859 -15.201 1.00 91.19 201 GLN A N 1
ATOM 1574 C CA . GLN A 1 201 ? 8.299 -13.878 -13.753 1.00 91.19 201 GLN A CA 1
ATOM 1575 C C . GLN A 1 201 ? 9.098 -12.844 -12.937 1.00 91.19 201 GLN A C 1
ATOM 1577 O O . GLN A 1 201 ? 9.211 -12.957 -11.719 1.00 91.19 201 GLN A O 1
ATOM 1582 N N . GLU A 1 202 ? 9.639 -11.818 -13.589 1.00 95.88 202 GLU A N 1
ATOM 1583 C CA . GLU A 1 202 ? 10.299 -10.691 -12.939 1.00 95.88 202 GLU A CA 1
ATOM 1584 C C . GLU A 1 202 ? 10.121 -9.414 -13.765 1.00 95.88 202 GLU A C 1
ATOM 1586 O O . GLU A 1 202 ? 9.847 -9.463 -14.968 1.00 95.88 202 GLU A O 1
ATOM 1591 N N . PHE A 1 203 ? 10.282 -8.266 -13.119 1.00 97.00 203 PHE A N 1
ATOM 1592 C CA . PHE A 1 203 ? 10.304 -6.967 -13.775 1.00 97.00 203 PHE A CA 1
ATOM 1593 C C . PHE A 1 203 ? 11.242 -6.004 -13.055 1.00 97.00 203 PHE A C 1
ATOM 1595 O O . PHE A 1 203 ? 11.555 -6.166 -11.877 1.00 97.00 203 PHE A O 1
ATOM 1602 N N . LEU A 1 204 ? 11.622 -4.942 -13.753 1.00 98.12 204 LEU A N 1
ATOM 1603 C CA . LEU A 1 204 ? 12.293 -3.777 -13.200 1.00 98.12 204 LEU A CA 1
ATOM 1604 C C . LEU A 1 204 ? 11.556 -2.516 -13.639 1.00 98.12 204 LEU A C 1
ATOM 1606 O O . LEU A 1 204 ? 11.284 -2.356 -14.823 1.00 98.12 204 LEU A O 1
ATOM 1610 N N . ILE A 1 205 ? 11.283 -1.600 -12.717 1.00 98.00 205 ILE A N 1
ATOM 1611 C CA . ILE A 1 205 ? 10.712 -0.286 -13.029 1.00 98.00 205 ILE A CA 1
ATOM 1612 C C . ILE A 1 205 ? 11.662 0.835 -12.609 1.00 98.00 205 ILE A C 1
ATOM 1614 O O . ILE A 1 205 ? 12.244 0.786 -11.526 1.00 98.00 205 ILE A O 1
ATOM 1618 N N . CYS A 1 206 ? 11.806 1.837 -13.477 1.00 98.12 206 CYS A N 1
ATOM 1619 C CA . CYS A 1 206 ? 12.417 3.128 -13.170 1.00 98.12 206 CYS A CA 1
ATOM 1620 C C . CYS A 1 206 ? 11.331 4.057 -12.625 1.00 98.12 206 CYS A C 1
ATOM 1622 O O . CYS A 1 206 ? 10.306 4.273 -13.281 1.00 98.12 206 CYS A O 1
ATOM 1624 N N . LEU A 1 207 ? 11.564 4.594 -11.432 1.00 97.81 207 LEU A N 1
ATOM 1625 C CA . LEU A 1 207 ? 10.658 5.470 -10.707 1.00 97.81 207 LEU A CA 1
ATOM 1626 C C . LEU A 1 207 ? 11.273 6.865 -10.623 1.00 97.81 207 LEU A C 1
ATOM 1628 O O . LEU A 1 207 ? 12.390 7.023 -10.129 1.00 97.81 207 LEU A O 1
ATOM 1632 N N . LYS A 1 208 ? 10.533 7.876 -11.071 1.00 95.81 208 LYS A N 1
ATOM 1633 C CA . LYS A 1 208 ? 10.912 9.284 -10.956 1.00 95.81 208 LYS A CA 1
ATOM 1634 C C . LYS A 1 208 ? 9.853 10.051 -10.192 1.00 95.81 208 LYS A C 1
ATOM 1636 O O . LYS A 1 208 ? 8.663 9.892 -10.452 1.00 95.81 208 LYS A O 1
ATOM 1641 N N . GLN A 1 209 ? 10.299 10.899 -9.272 1.00 94.69 209 GLN A N 1
ATOM 1642 C CA . GLN A 1 209 ? 9.401 11.766 -8.522 1.00 94.69 209 GLN A CA 1
ATOM 1643 C C . GLN A 1 209 ? 8.628 12.707 -9.467 1.00 94.69 209 GLN A C 1
ATOM 1645 O O . GLN A 1 209 ? 9.251 13.467 -10.216 1.00 94.69 209 GLN A O 1
ATOM 1650 N N . PRO A 1 210 ? 7.282 12.708 -9.428 1.00 93.56 210 PRO A N 1
ATOM 1651 C CA . PRO A 1 210 ? 6.479 13.666 -10.172 1.00 93.56 210 PRO A CA 1
ATOM 1652 C C . PRO A 1 210 ? 6.735 15.095 -9.694 1.00 93.56 210 PRO A C 1
ATOM 1654 O O . PRO A 1 210 ? 6.847 15.357 -8.498 1.00 93.56 210 PRO A O 1
ATOM 1657 N N . THR A 1 211 ? 6.735 16.054 -10.617 1.00 90.25 211 THR A N 1
ATOM 1658 C CA . THR A 1 211 ? 6.995 17.480 -10.331 1.00 90.25 211 THR A CA 1
ATOM 1659 C C . THR A 1 211 ? 5.978 18.123 -9.376 1.00 90.25 211 THR A C 1
ATOM 1661 O O . THR A 1 211 ? 6.266 19.146 -8.750 1.00 90.25 211 THR A O 1
ATOM 1664 N N . PHE A 1 212 ? 4.786 17.533 -9.253 1.00 84.81 212 PHE A N 1
ATOM 1665 C CA . PHE A 1 212 ? 3.721 17.954 -8.336 1.00 84.81 212 PHE A CA 1
ATOM 1666 C C . PHE A 1 212 ? 3.984 17.552 -6.883 1.00 84.81 212 PHE A C 1
ATOM 1668 O O . PHE A 1 212 ? 3.481 18.201 -5.962 1.00 84.81 212 PHE A O 1
ATOM 1675 N N . VAL A 1 213 ? 4.810 16.526 -6.666 1.00 87.94 213 VAL A N 1
ATOM 1676 C CA . VAL A 1 213 ? 5.260 16.115 -5.338 1.00 87.94 213 VAL A CA 1
ATOM 1677 C C . VAL A 1 213 ? 6.410 17.032 -4.930 1.00 87.94 213 VAL A C 1
ATOM 1679 O O . VAL A 1 213 ? 7.512 16.944 -5.467 1.00 87.94 213 VAL A O 1
ATOM 1682 N N . ARG A 1 214 ? 6.152 17.942 -3.986 1.00 83.56 214 ARG A N 1
ATOM 1683 C CA . ARG A 1 214 ? 7.142 18.933 -3.515 1.00 83.56 214 ARG A CA 1
ATOM 1684 C C . ARG A 1 214 ? 7.705 18.629 -2.135 1.00 83.56 214 ARG A C 1
ATOM 1686 O O . ARG A 1 214 ? 8.720 19.195 -1.753 1.00 83.56 214 ARG A O 1
ATOM 1693 N N . ASP A 1 215 ? 7.023 17.777 -1.388 1.00 84.31 215 ASP A N 1
ATOM 1694 C CA . ASP A 1 215 ? 7.262 17.495 0.021 1.00 84.31 215 ASP A CA 1
ATOM 1695 C C . ASP A 1 215 ? 7.655 16.032 0.264 1.00 84.31 215 ASP A C 1
ATOM 1697 O O . ASP A 1 215 ? 7.582 15.583 1.404 1.00 84.31 215 ASP A O 1
ATOM 1701 N N . ALA A 1 216 ? 8.102 15.300 -0.769 1.00 84.44 216 ALA A N 1
ATOM 1702 C CA . ALA A 1 216 ? 8.503 13.890 -0.670 1.00 84.44 216 ALA A CA 1
ATOM 1703 C C . ALA A 1 216 ? 9.465 13.623 0.497 1.00 84.44 216 ALA A C 1
ATOM 1705 O O . ALA A 1 216 ? 9.244 12.688 1.261 1.00 84.44 216 ALA A O 1
ATOM 1706 N N . ASP A 1 217 ? 10.459 14.495 0.686 1.00 85.12 217 ASP A N 1
ATOM 1707 C CA . ASP A 1 217 ? 11.464 14.393 1.752 1.00 85.12 217 ASP A CA 1
ATOM 1708 C C . ASP A 1 217 ? 10.893 14.520 3.172 1.00 85.12 217 ASP A C 1
ATOM 1710 O O . ASP A 1 217 ? 11.571 14.201 4.147 1.00 85.12 217 ASP A O 1
ATOM 1714 N N . SER A 1 218 ? 9.649 14.989 3.315 1.00 87.75 218 SER A N 1
ATOM 1715 C CA . SER A 1 218 ? 8.969 15.027 4.615 1.00 87.75 218 SER A CA 1
ATOM 1716 C C . SER A 1 218 ? 8.464 13.650 5.048 1.00 87.75 218 SER A C 1
ATOM 1718 O O . SER A 1 218 ? 8.155 13.478 6.222 1.00 87.75 218 SER A O 1
ATOM 1720 N N . TYR A 1 219 ? 8.388 12.683 4.128 1.00 91.19 219 TYR A N 1
ATOM 1721 C CA . TYR A 1 219 ? 7.848 11.346 4.353 1.00 91.19 219 TYR A CA 1
ATOM 1722 C C . TYR A 1 219 ? 8.996 10.335 4.412 1.00 91.19 219 TYR A C 1
ATOM 1724 O O . TYR A 1 219 ? 9.932 10.440 3.621 1.00 91.19 219 TYR A O 1
ATOM 1732 N N . PRO A 1 220 ? 8.915 9.293 5.262 1.00 91.88 220 PRO A N 1
ATOM 1733 C CA . PRO A 1 220 ? 9.863 8.182 5.191 1.00 91.88 220 PRO A CA 1
ATOM 1734 C C . PRO A 1 220 ? 9.860 7.536 3.799 1.00 91.88 220 PRO A C 1
ATOM 1736 O O . PRO A 1 220 ? 10.895 7.389 3.161 1.00 91.88 220 PRO A O 1
ATOM 1739 N N . LEU A 1 221 ? 8.665 7.217 3.303 1.00 93.88 221 LEU A N 1
ATOM 1740 C CA . LEU A 1 221 ? 8.401 6.892 1.908 1.00 93.88 221 LEU A CA 1
ATOM 1741 C C . LEU A 1 221 ? 7.058 7.507 1.534 1.00 93.88 221 LEU A C 1
ATOM 1743 O O . LEU A 1 221 ? 6.064 7.321 2.243 1.00 93.88 221 LEU A O 1
ATOM 1747 N N . TYR A 1 222 ? 7.031 8.254 0.435 1.00 95.12 222 TYR A N 1
ATOM 1748 C CA . TYR A 1 222 ? 5.824 8.939 -0.011 1.00 95.12 222 TYR A CA 1
ATOM 1749 C C . TYR A 1 222 ? 4.740 7.920 -0.436 1.00 95.12 222 TYR A C 1
ATOM 1751 O O . TYR A 1 222 ? 5.083 6.927 -1.087 1.00 95.12 222 TYR A O 1
ATOM 1759 N N . PRO A 1 223 ? 3.442 8.122 -0.115 1.00 96.44 223 PRO A N 1
ATOM 1760 C CA . PRO A 1 223 ? 2.386 7.138 -0.385 1.00 96.44 223 PRO A CA 1
ATOM 1761 C C . PRO A 1 223 ? 2.352 6.627 -1.827 1.00 96.44 223 PRO A C 1
ATOM 1763 O O . PRO A 1 223 ? 2.295 5.422 -2.064 1.00 96.44 223 PRO A O 1
ATOM 1766 N N . SER A 1 224 ? 2.439 7.534 -2.798 1.00 96.31 224 SER A N 1
ATOM 1767 C CA . SER A 1 224 ? 2.379 7.179 -4.215 1.00 96.31 224 SER A CA 1
ATOM 1768 C C . SER A 1 224 ? 3.657 6.522 -4.745 1.00 96.31 224 SER A C 1
ATOM 1770 O O . SER A 1 224 ? 3.589 5.804 -5.736 1.00 96.31 224 SER A O 1
ATOM 1772 N N . LEU A 1 225 ? 4.809 6.714 -4.088 1.00 96.81 225 LEU A N 1
ATOM 1773 C CA . LEU A 1 225 ? 6.037 5.976 -4.408 1.00 96.81 225 LEU A CA 1
ATOM 1774 C C . LEU A 1 225 ? 5.890 4.495 -4.031 1.00 96.81 225 LEU A C 1
ATOM 1776 O O . LEU A 1 225 ? 6.270 3.616 -4.802 1.00 96.81 225 LEU A O 1
ATOM 1780 N N . ILE A 1 226 ? 5.319 4.220 -2.852 1.00 97.56 226 ILE A N 1
ATOM 1781 C CA . ILE A 1 226 ? 5.028 2.848 -2.418 1.00 97.56 226 ILE A CA 1
ATOM 1782 C C . ILE A 1 226 ? 4.010 2.217 -3.377 1.00 97.56 226 ILE A C 1
ATOM 1784 O O . ILE A 1 226 ? 4.234 1.111 -3.859 1.00 97.56 226 ILE A O 1
ATOM 1788 N N . ASP A 1 227 ? 2.930 2.936 -3.703 1.00 97.62 227 ASP A N 1
ATOM 1789 C CA . ASP A 1 227 ? 1.908 2.458 -4.643 1.00 97.62 227 ASP A CA 1
ATOM 1790 C C . ASP A 1 227 ? 2.489 2.149 -6.032 1.00 97.62 227 ASP A C 1
ATOM 1792 O O . ASP A 1 227 ? 2.181 1.110 -6.615 1.00 97.62 227 ASP A O 1
ATOM 1796 N N . ALA A 1 228 ? 3.408 2.981 -6.528 1.00 97.31 228 ALA A N 1
ATOM 1797 C CA . ALA A 1 228 ? 4.068 2.765 -7.812 1.00 97.31 228 ALA A CA 1
ATOM 1798 C C . ALA A 1 228 ? 4.838 1.442 -7.907 1.00 97.31 228 ALA A C 1
ATOM 1800 O O . ALA A 1 228 ? 4.932 0.870 -8.993 1.00 97.31 228 ALA A O 1
ATOM 1801 N N . CYS A 1 229 ? 5.313 0.899 -6.783 1.00 97.50 229 CYS A N 1
ATOM 1802 C CA . CYS A 1 229 ? 5.920 -0.433 -6.745 1.00 97.50 229 CYS A CA 1
ATOM 1803 C C . CYS A 1 229 ? 4.907 -1.558 -7.041 1.00 97.50 229 CYS A C 1
ATOM 1805 O O . CYS A 1 229 ? 5.298 -2.639 -7.478 1.00 97.50 229 CYS A O 1
ATOM 1807 N N . PHE A 1 230 ? 3.611 -1.313 -6.830 1.00 95.81 230 PHE A N 1
ATOM 1808 C CA . PHE A 1 230 ? 2.524 -2.277 -7.036 1.00 95.81 230 PHE A CA 1
ATOM 1809 C C . PHE A 1 230 ? 1.842 -2.132 -8.401 1.00 95.81 230 PHE A C 1
ATOM 1811 O O . PHE A 1 230 ? 1.296 -3.102 -8.929 1.00 95.81 230 PHE A O 1
ATOM 1818 N N . GLN A 1 231 ? 1.873 -0.931 -8.985 1.00 95.00 231 GLN A N 1
ATOM 1819 C CA . GLN A 1 231 ? 1.097 -0.565 -10.175 1.00 95.00 231 GLN A CA 1
ATOM 1820 C C . GLN A 1 231 ? 1.307 -1.501 -11.367 1.00 95.00 231 GLN A C 1
ATOM 1822 O O . GLN A 1 231 ? 0.327 -1.873 -12.005 1.00 95.00 231 GLN A O 1
ATOM 1827 N N . LEU A 1 232 ? 2.543 -1.921 -11.670 1.00 91.00 232 LEU A N 1
ATOM 1828 C CA . LEU A 1 232 ? 2.791 -2.824 -12.803 1.00 91.00 232 LEU A CA 1
ATOM 1829 C C . LEU A 1 232 ? 2.149 -4.204 -12.591 1.00 91.00 232 LEU A C 1
ATOM 1831 O O . LEU A 1 232 ? 1.586 -4.765 -13.528 1.00 91.00 232 LEU A O 1
ATOM 1835 N N . ILE A 1 233 ? 2.171 -4.725 -11.362 1.00 91.50 233 ILE A N 1
ATOM 1836 C CA . ILE A 1 233 ? 1.529 -6.002 -11.014 1.00 91.50 233 ILE A CA 1
ATOM 1837 C C . ILE A 1 233 ? 0.018 -5.893 -11.214 1.00 91.50 233 ILE A C 1
ATOM 1839 O O . ILE A 1 233 ? -0.592 -6.775 -11.810 1.00 91.50 233 ILE A O 1
ATOM 1843 N N . ILE A 1 234 ? -0.577 -4.782 -10.773 1.00 83.44 234 ILE A N 1
ATOM 1844 C CA . ILE A 1 234 ? -2.019 -4.531 -10.887 1.00 83.44 234 ILE A CA 1
ATOM 1845 C C . ILE A 1 234 ? -2.433 -4.286 -12.348 1.00 83.44 234 ILE A C 1
ATOM 1847 O O . ILE A 1 234 ? -3.492 -4.742 -12.785 1.00 83.44 234 ILE A O 1
ATOM 1851 N N . ALA A 1 235 ? -1.596 -3.585 -13.115 1.00 81.00 235 ALA A N 1
ATOM 1852 C CA . ALA A 1 235 ? -1.834 -3.267 -14.518 1.00 81.00 235 ALA A CA 1
ATOM 1853 C C . ALA A 1 235 ? -1.703 -4.488 -15.433 1.00 81.00 235 ALA A C 1
ATOM 1855 O O . ALA A 1 235 ? -2.407 -4.568 -16.444 1.00 81.00 235 ALA A O 1
ATOM 1856 N N . ASP A 1 236 ? -0.764 -5.388 -15.118 1.00 72.38 236 ASP A N 1
ATOM 1857 C CA . ASP A 1 236 ? -0.296 -6.390 -16.072 1.00 72.38 236 ASP A CA 1
ATOM 1858 C C . ASP A 1 236 ? -0.408 -7.844 -15.632 1.00 72.38 236 ASP A C 1
ATOM 1860 O O . ASP A 1 236 ? -0.384 -8.657 -16.544 1.00 72.38 236 ASP A O 1
ATOM 1864 N N . ALA A 1 237 ? -0.528 -8.175 -14.333 1.00 54.94 237 ALA A N 1
ATOM 1865 C CA . ALA A 1 237 ? -0.608 -9.539 -13.775 1.00 54.94 237 ALA A CA 1
ATOM 1866 C C . ALA A 1 237 ? -0.352 -10.635 -14.821 1.00 54.94 237 ALA A C 1
ATOM 1868 O O . ALA A 1 237 ? -1.253 -11.194 -15.448 1.00 54.94 237 ALA A O 1
ATOM 1869 N N . ILE A 1 238 ? 0.941 -10.785 -15.075 1.00 49.31 238 ILE A N 1
ATOM 1870 C CA . ILE A 1 238 ? 1.552 -11.111 -16.358 1.00 49.31 238 ILE A CA 1
ATOM 1871 C C . ILE A 1 238 ? 0.956 -12.372 -16.997 1.00 49.31 238 ILE A C 1
ATOM 1873 O O . ILE A 1 238 ? 0.901 -13.434 -16.381 1.00 49.31 238 ILE A O 1
ATOM 1877 N N . THR A 1 239 ? 0.581 -12.231 -18.275 1.00 47.72 239 THR A N 1
ATOM 1878 C CA . THR A 1 239 ? -0.111 -13.186 -19.165 1.00 47.72 239 THR A CA 1
ATOM 1879 C C . THR A 1 239 ? -1.547 -13.526 -18.746 1.00 47.72 239 THR A C 1
ATOM 1881 O O . THR A 1 239 ? -1.753 -14.165 -17.727 1.00 47.72 239 THR A O 1
ATOM 1884 N N . HIS A 1 240 ? -2.531 -13.103 -19.553 1.00 44.03 240 HIS A N 1
ATOM 1885 C CA . HIS A 1 240 ? -3.703 -13.842 -20.071 1.00 44.03 240 HIS A CA 1
ATOM 1886 C C . HIS A 1 240 ? -4.814 -12.847 -20.482 1.00 44.03 240 HIS A C 1
ATOM 1888 O O . HIS A 1 240 ? -5.300 -12.070 -19.676 1.00 44.03 240 HIS A O 1
ATOM 1894 N N . SER A 1 241 ? -5.173 -12.901 -21.772 1.00 44.28 241 SER A N 1
ATOM 1895 C CA . SER A 1 241 ? -6.324 -12.311 -22.488 1.00 44.28 241 SER A CA 1
ATOM 1896 C C . S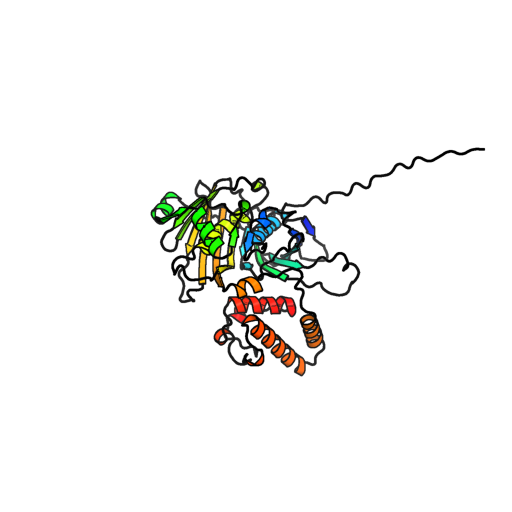ER A 1 241 ? -6.784 -10.872 -22.174 1.00 44.28 241 SER A C 1
ATOM 1898 O O . SER A 1 241 ? -7.291 -10.563 -21.103 1.00 44.28 241 SER A O 1
ATOM 1900 N N . ALA A 1 242 ? -6.808 -10.032 -23.216 1.00 48.44 242 ALA A N 1
ATOM 1901 C CA . ALA A 1 242 ? -7.382 -8.677 -23.243 1.00 48.44 242 ALA A CA 1
ATOM 1902 C C . ALA A 1 242 ? -8.915 -8.597 -23.014 1.00 48.44 242 ALA A C 1
ATOM 1904 O O . ALA A 1 242 ? -9.518 -7.556 -23.252 1.00 48.44 242 ALA A O 1
ATOM 1905 N N . THR A 1 243 ? -9.559 -9.691 -22.599 1.00 51.81 243 THR A N 1
ATOM 1906 C CA . THR A 1 243 ? -11.015 -9.794 -22.414 1.00 51.81 243 THR A CA 1
ATOM 1907 C C . THR A 1 243 ? -11.448 -9.858 -20.949 1.00 51.81 243 THR A C 1
ATOM 1909 O O . THR A 1 243 ? -12.645 -9.951 -20.694 1.00 51.81 243 THR A O 1
ATOM 1912 N N . ASP A 1 244 ? -10.514 -9.872 -19.993 1.00 62.72 244 ASP A N 1
ATOM 1913 C CA . ASP A 1 244 ? -10.845 -9.985 -18.571 1.00 62.72 244 ASP A CA 1
ATOM 1914 C C . ASP A 1 244 ? -11.060 -8.600 -17.937 1.00 62.72 244 ASP A C 1
ATOM 1916 O O . ASP A 1 244 ? -10.150 -7.772 -17.896 1.00 62.72 244 ASP A O 1
ATOM 1920 N N . THR A 1 245 ? -12.279 -8.347 -17.453 1.00 66.75 245 THR A N 1
ATOM 1921 C CA . THR A 1 245 ? -12.668 -7.109 -16.756 1.00 66.75 245 THR A CA 1
ATOM 1922 C C . THR A 1 245 ? -12.338 -7.141 -15.263 1.00 66.75 245 THR A C 1
ATOM 1924 O O . THR A 1 245 ? -12.715 -6.224 -14.533 1.00 66.75 245 THR A O 1
ATOM 1927 N N . LYS A 1 246 ? -11.712 -8.214 -14.769 1.00 73.56 246 LYS A N 1
ATOM 1928 C CA . LYS A 1 246 ? -11.304 -8.327 -13.368 1.00 73.56 246 LYS A CA 1
ATOM 1929 C C . LYS A 1 246 ? -10.143 -7.394 -13.044 1.00 73.56 246 LYS A C 1
ATOM 1931 O O . LYS A 1 246 ? -9.221 -7.193 -13.839 1.00 73.56 246 LYS A O 1
ATOM 1936 N N . THR A 1 247 ? -10.168 -6.888 -11.819 1.00 74.38 247 THR A N 1
ATOM 1937 C CA . THR A 1 247 ? -9.129 -6.018 -11.272 1.00 74.38 247 THR A CA 1
ATOM 1938 C C . THR A 1 247 ? -8.338 -6.788 -10.226 1.00 74.38 247 THR A C 1
ATOM 1940 O O . THR A 1 247 ? -8.918 -7.489 -9.398 1.00 74.38 247 THR A O 1
ATOM 1943 N N . TRP A 1 248 ? -7.014 -6.662 -10.254 1.00 82.75 248 TRP A N 1
ATOM 1944 C CA . TRP A 1 248 ? -6.156 -7.222 -9.216 1.00 82.75 248 TRP A CA 1
ATOM 1945 C C . TRP A 1 248 ? -6.123 -6.288 -8.012 1.00 82.75 248 TRP A C 1
ATOM 1947 O O . TRP A 1 248 ? -5.817 -5.106 -8.153 1.00 82.75 248 TRP A O 1
ATOM 1957 N N . LEU A 1 249 ? -6.442 -6.813 -6.833 1.00 83.31 249 LEU A N 1
ATOM 1958 C CA . LEU A 1 249 ? -6.448 -6.058 -5.588 1.00 83.31 249 LEU A CA 1
ATOM 1959 C C . LEU A 1 249 ? -5.338 -6.542 -4.650 1.00 83.31 249 LEU A C 1
ATOM 1961 O O . LEU A 1 249 ? -5.213 -7.754 -4.452 1.00 83.31 249 LEU A O 1
ATOM 1965 N N . PRO A 1 250 ? -4.571 -5.622 -4.037 1.00 87.75 250 PRO A N 1
ATOM 1966 C CA . PRO A 1 250 ? -3.696 -5.940 -2.916 1.00 87.75 250 PRO A CA 1
ATOM 1967 C C . PRO A 1 250 ? -4.493 -6.488 -1.733 1.00 87.75 250 PRO A C 1
ATOM 1969 O O . PRO A 1 250 ? -5.459 -5.857 -1.307 1.00 87.75 250 PRO A O 1
ATOM 1972 N N . LEU A 1 251 ? -4.066 -7.622 -1.176 1.00 86.12 251 LEU A N 1
ATOM 1973 C CA . LEU A 1 251 ? -4.711 -8.219 -0.002 1.00 86.12 251 LEU A CA 1
ATOM 1974 C C . LEU A 1 251 ? -3.823 -8.221 1.229 1.00 86.12 251 LEU A C 1
ATOM 1976 O O . LEU A 1 251 ? -4.251 -7.812 2.306 1.00 86.12 251 LEU A O 1
ATOM 1980 N N . GLN A 1 252 ? -2.590 -8.692 1.080 1.00 90.50 252 GLN A N 1
ATOM 1981 C CA . GLN A 1 252 ? -1.679 -8.810 2.206 1.00 90.50 252 GLN A CA 1
ATOM 1982 C C . GLN A 1 252 ? -0.225 -8.667 1.787 1.00 90.50 252 GLN A C 1
ATOM 1984 O O . GLN A 1 252 ? 0.131 -8.817 0.618 1.00 90.50 252 GLN A O 1
ATOM 1989 N N . ILE A 1 253 ? 0.606 -8.377 2.779 1.00 96.81 253 ILE A N 1
ATOM 1990 C CA . ILE A 1 253 ? 2.059 -8.362 2.694 1.00 96.81 253 ILE A CA 1
ATOM 1991 C C . ILE A 1 253 ? 2.575 -9.146 3.899 1.00 96.81 253 ILE A C 1
ATOM 1993 O O . ILE A 1 253 ? 2.309 -8.778 5.046 1.00 96.81 253 ILE A O 1
ATOM 1997 N N . GLU A 1 254 ? 3.341 -10.210 3.657 1.00 94.06 254 GLU A N 1
ATOM 1998 C CA . GLU A 1 254 ? 3.975 -10.979 4.737 1.00 94.06 254 GLU A CA 1
ATOM 1999 C C . GLU A 1 254 ? 4.930 -10.090 5.539 1.00 94.06 254 GLU A C 1
ATOM 2001 O O . GLU A 1 254 ? 4.943 -10.127 6.773 1.00 94.06 254 GLU A O 1
ATOM 2006 N N . ARG A 1 255 ? 5.727 -9.275 4.836 1.00 97.62 255 ARG A N 1
ATOM 2007 C CA . ARG A 1 255 ? 6.722 -8.399 5.455 1.00 97.62 255 ARG A CA 1
ATOM 2008 C C . ARG A 1 255 ? 7.025 -7.165 4.616 1.00 97.62 255 ARG A C 1
ATOM 2010 O O . ARG A 1 255 ? 7.258 -7.269 3.419 1.00 97.62 255 ARG A O 1
ATOM 2017 N N . PHE A 1 256 ? 7.124 -6.010 5.261 1.00 98.25 256 PHE A N 1
ATOM 2018 C CA . PHE A 1 256 ? 7.685 -4.792 4.687 1.00 98.25 256 PHE A CA 1
ATOM 2019 C C . PHE A 1 256 ? 8.806 -4.281 5.597 1.00 98.25 256 PHE A C 1
ATOM 2021 O O . PHE A 1 256 ? 8.546 -3.788 6.689 1.00 98.25 256 PHE A O 1
ATOM 2028 N N . SER A 1 257 ? 10.050 -4.390 5.135 1.00 97.00 257 SER A N 1
ATOM 2029 C CA . SER A 1 257 ? 11.240 -3.847 5.795 1.00 97.00 257 SER A CA 1
ATOM 2030 C C . SER A 1 257 ? 11.666 -2.520 5.156 1.00 97.00 257 SER A C 1
ATOM 2032 O O . SER A 1 257 ? 11.795 -2.441 3.934 1.00 97.00 257 SER A O 1
ATOM 2034 N N . TYR A 1 258 ? 11.932 -1.496 5.966 1.00 95.56 258 TYR A N 1
ATOM 2035 C CA . TYR A 1 258 ? 12.372 -0.167 5.532 1.00 95.56 258 TYR A CA 1
ATOM 2036 C C . TYR A 1 258 ? 13.622 0.273 6.300 1.00 95.56 258 TYR A C 1
ATOM 2038 O O . TYR A 1 258 ? 13.709 0.089 7.514 1.00 95.56 258 TYR A O 1
ATOM 2046 N N . MET A 1 259 ? 14.591 0.863 5.591 1.00 91.62 259 MET A N 1
ATOM 2047 C CA . MET A 1 259 ? 15.910 1.186 6.151 1.00 91.62 259 MET A CA 1
ATOM 2048 C C . MET A 1 259 ? 16.027 2.556 6.822 1.00 91.62 259 MET A C 1
ATOM 2050 O O . MET A 1 259 ? 17.016 2.789 7.512 1.00 91.62 259 MET A O 1
ATOM 2054 N N . GLY A 1 260 ? 15.052 3.454 6.658 1.00 83.31 260 GLY A N 1
ATOM 2055 C CA . GLY A 1 260 ? 15.112 4.776 7.293 1.00 83.31 260 GLY A CA 1
ATOM 2056 C C . GLY A 1 260 ? 15.899 5.843 6.527 1.00 83.31 260 GLY A C 1
ATOM 2057 O O . GLY A 1 260 ? 16.260 6.857 7.120 1.00 83.31 260 GLY A O 1
ATOM 2058 N N . HIS A 1 261 ? 16.191 5.630 5.243 1.00 78.88 261 HIS A N 1
ATOM 2059 C CA . HIS A 1 261 ? 16.941 6.576 4.409 1.00 78.88 261 HIS A CA 1
ATOM 2060 C C . HIS A 1 261 ? 16.017 7.326 3.443 1.00 78.88 261 HIS A C 1
ATOM 2062 O O . HIS A 1 261 ? 15.059 6.741 2.940 1.00 78.88 261 HIS A O 1
ATOM 2068 N N . SER A 1 262 ? 16.338 8.592 3.143 1.00 74.50 262 SER A N 1
ATOM 2069 C CA . SER A 1 262 ? 15.608 9.339 2.109 1.00 74.50 262 SER A CA 1
ATOM 2070 C C . SER A 1 262 ? 15.779 8.656 0.740 1.00 74.50 262 SER A C 1
ATOM 2072 O O . SER A 1 262 ? 16.904 8.285 0.387 1.00 74.50 262 SER A O 1
ATOM 2074 N N . PRO A 1 263 ? 14.688 8.484 -0.029 1.00 74.12 263 PRO A N 1
ATOM 2075 C CA . PRO A 1 263 ? 14.698 7.781 -1.309 1.00 74.12 263 PRO A CA 1
ATOM 2076 C C . PRO A 1 263 ? 15.482 8.493 -2.427 1.00 74.12 263 PRO A C 1
ATOM 2078 O O . PRO A 1 263 ? 15.968 7.831 -3.342 1.00 74.12 263 PRO A O 1
ATOM 2081 N N . GLY A 1 264 ? 15.619 9.822 -2.374 1.00 80.00 264 GLY A N 1
ATOM 2082 C CA . GLY A 1 264 ? 16.101 10.618 -3.508 1.00 80.00 264 GLY A CA 1
ATOM 2083 C C . GLY A 1 264 ? 15.099 10.683 -4.675 1.00 80.00 264 GLY A C 1
ATOM 2084 O O . GLY A 1 264 ? 13.991 10.157 -4.597 1.00 80.00 264 GLY A O 1
ATOM 2085 N N . GLU A 1 265 ? 15.477 11.356 -5.768 1.00 81.50 265 GLU A N 1
ATOM 2086 C CA . GLU A 1 265 ? 14.547 11.691 -6.867 1.00 81.50 265 GLU A CA 1
ATOM 2087 C C . GLU A 1 265 ? 14.297 10.549 -7.865 1.00 81.50 265 GLU A C 1
ATOM 2089 O O . GLU A 1 265 ? 13.235 10.481 -8.488 1.00 81.50 265 GLU A O 1
ATOM 2094 N N . THR A 1 266 ? 15.295 9.682 -8.070 1.00 92.56 266 THR A N 1
ATOM 2095 C CA . THR A 1 266 ? 15.226 8.545 -8.998 1.00 92.56 266 THR A CA 1
ATOM 2096 C C . THR A 1 266 ? 15.509 7.253 -8.254 1.00 92.56 266 THR A C 1
ATOM 2098 O O . THR A 1 266 ? 16.540 7.108 -7.596 1.00 92.56 266 THR A O 1
ATOM 2101 N N . LEU A 1 267 ? 14.600 6.300 -8.408 1.00 96.12 267 LEU A N 1
ATOM 2102 C CA . LEU A 1 267 ? 14.628 5.002 -7.758 1.00 96.12 267 LEU A CA 1
ATOM 2103 C C . LEU A 1 267 ? 14.356 3.888 -8.764 1.00 96.12 267 LEU A C 1
ATOM 2105 O O . LEU A 1 267 ? 13.855 4.108 -9.865 1.00 96.12 267 LEU A O 1
ATOM 2109 N N . TRP A 1 268 ? 14.649 2.668 -8.342 1.00 97.94 268 TRP A N 1
ATOM 2110 C CA . TRP A 1 268 ? 14.361 1.455 -9.083 1.00 97.94 268 TRP A CA 1
ATOM 2111 C C . TRP A 1 268 ? 13.601 0.483 -8.196 1.00 97.94 268 TRP A C 1
ATOM 2113 O O . TRP A 1 268 ? 13.928 0.334 -7.020 1.00 97.94 268 TRP A O 1
ATOM 2123 N N . CYS A 1 269 ? 12.614 -0.212 -8.753 1.00 98.25 269 CYS A N 1
ATOM 2124 C CA . CYS A 1 269 ? 11.959 -1.322 -8.069 1.00 98.25 269 CYS A CA 1
ATOM 2125 C C . CYS A 1 269 ? 12.062 -2.588 -8.919 1.00 98.25 269 CYS A C 1
ATOM 2127 O O . CYS A 1 269 ? 11.645 -2.610 -10.077 1.00 98.25 269 CYS A O 1
ATOM 2129 N N . HIS A 1 270 ? 12.663 -3.633 -8.353 1.00 98.50 270 HIS A N 1
ATOM 2130 C CA . HIS A 1 270 ? 12.685 -4.975 -8.932 1.00 98.50 270 HIS A CA 1
ATOM 2131 C C . HIS A 1 270 ? 11.592 -5.803 -8.274 1.00 98.50 270 HIS A C 1
ATOM 2133 O O . HIS A 1 270 ? 11.492 -5.803 -7.048 1.00 98.50 270 HIS A O 1
ATOM 2139 N N . GLY A 1 271 ? 10.788 -6.489 -9.079 1.00 97.69 271 GLY A N 1
ATOM 2140 C CA . GLY A 1 271 ? 9.770 -7.411 -8.602 1.00 97.69 271 GLY A CA 1
ATOM 2141 C C . GLY A 1 271 ? 9.978 -8.808 -9.155 1.00 97.69 271 GLY A C 1
ATOM 2142 O O . GLY A 1 271 ? 10.320 -8.970 -10.325 1.00 97.69 271 GLY A O 1
ATOM 2143 N N . GLN A 1 272 ? 9.751 -9.817 -8.321 1.00 96.81 272 GLN A N 1
ATOM 2144 C CA . GLN A 1 272 ? 9.864 -11.226 -8.675 1.00 96.81 272 GLN A CA 1
ATOM 2145 C C . GLN A 1 272 ? 8.616 -11.991 -8.229 1.00 96.81 272 GLN A C 1
ATOM 2147 O O . GLN A 1 272 ? 8.213 -11.919 -7.069 1.00 96.81 272 GLN A O 1
ATOM 2152 N N . LEU A 1 273 ? 8.003 -12.727 -9.155 1.00 95.00 273 LEU A N 1
ATOM 2153 C CA . LEU A 1 273 ? 6.847 -13.575 -8.885 1.00 95.00 273 LEU A CA 1
ATOM 2154 C C . LEU A 1 273 ? 7.314 -14.849 -8.178 1.00 95.00 273 LEU A C 1
ATOM 2156 O O . LEU A 1 273 ? 8.216 -15.544 -8.654 1.00 95.00 273 LEU A O 1
ATOM 2160 N N . ARG A 1 274 ? 6.675 -15.190 -7.059 1.00 94.00 274 ARG A N 1
ATOM 2161 C CA . ARG A 1 274 ? 6.901 -16.474 -6.396 1.00 94.00 274 ARG A CA 1
ATOM 2162 C C . ARG A 1 274 ? 6.239 -17.607 -7.191 1.00 94.00 274 ARG A C 1
ATOM 2164 O O . ARG A 1 274 ? 5.141 -17.418 -7.722 1.00 94.00 274 ARG A O 1
ATOM 2171 N N . PRO A 1 275 ? 6.848 -18.806 -7.247 1.00 88.19 275 PRO A N 1
ATOM 2172 C CA . PRO A 1 275 ? 6.224 -19.966 -7.870 1.00 88.19 275 PRO A CA 1
ATOM 2173 C C . PRO A 1 275 ? 4.855 -20.257 -7.251 1.00 88.19 275 PRO A C 1
ATOM 2175 O O . PRO A 1 275 ? 4.741 -20.449 -6.039 1.00 88.19 275 PRO A O 1
ATOM 2178 N N . ASN A 1 276 ? 3.823 -20.311 -8.089 1.00 78.06 276 ASN A N 1
ATOM 2179 C CA . ASN A 1 276 ? 2.485 -20.678 -7.652 1.00 78.06 276 ASN A CA 1
ATOM 2180 C C . ASN A 1 276 ? 2.457 -22.186 -7.334 1.00 78.06 276 ASN A C 1
ATOM 2182 O O . ASN A 1 276 ? 2.628 -23.013 -8.231 1.00 78.06 276 ASN A O 1
ATOM 2186 N N . GLN A 1 277 ? 2.277 -22.556 -6.062 1.00 72.19 277 GLN A N 1
ATOM 2187 C CA . GLN A 1 277 ? 2.291 -23.950 -5.590 1.00 72.19 277 GLN A CA 1
ATOM 2188 C C . GLN A 1 277 ? 0.954 -24.677 -5.840 1.00 72.19 277 GLN A C 1
ATOM 2190 O O . GLN A 1 277 ? 0.463 -25.408 -4.986 1.00 72.19 277 GLN A O 1
ATOM 2195 N N . GLY A 1 278 ? 0.354 -24.482 -7.018 1.00 58.53 278 GLY A N 1
ATOM 2196 C CA . GLY A 1 278 ? -0.928 -25.093 -7.385 1.00 58.53 278 GLY A CA 1
ATOM 2197 C C . GLY A 1 278 ? -2.162 -24.376 -6.831 1.00 58.53 278 GLY A C 1
ATOM 2198 O O . GLY A 1 278 ? -3.251 -24.943 -6.855 1.00 58.53 278 GLY A O 1
ATOM 2199 N N . GLU A 1 279 ? -2.015 -23.140 -6.359 1.00 59.75 279 GLU A N 1
ATOM 2200 C CA . GLU A 1 279 ? -3.148 -22.290 -6.011 1.00 59.75 279 GLU A CA 1
ATOM 2201 C C . GLU A 1 279 ? -3.716 -21.615 -7.274 1.00 59.75 279 GLU A C 1
ATOM 2203 O O . GLU A 1 279 ? -3.039 -21.511 -8.295 1.00 59.75 279 GLU A O 1
ATOM 2208 N N . GLY A 1 280 ? -4.992 -21.223 -7.256 1.00 64.75 280 GLY A N 1
ATOM 2209 C CA . GLY A 1 280 ? -5.719 -20.740 -8.439 1.00 64.75 280 GLY A CA 1
ATOM 2210 C C . GLY A 1 280 ? -5.002 -19.643 -9.244 1.00 64.75 280 GLY A C 1
ATOM 2211 O O . GLY A 1 280 ? -4.184 -18.882 -8.730 1.00 64.75 280 GLY A O 1
ATOM 2212 N N . ALA A 1 281 ? -5.323 -19.549 -10.540 1.00 75.50 281 ALA A N 1
ATOM 2213 C CA . ALA A 1 281 ? -4.754 -18.543 -11.449 1.00 75.50 281 ALA A CA 1
ATOM 2214 C C . ALA A 1 281 ? -5.152 -17.093 -11.098 1.00 75.50 281 ALA A C 1
ATOM 2216 O O . ALA A 1 281 ? -4.598 -16.145 -11.647 1.00 75.50 281 ALA A O 1
ATOM 2217 N N . ASP A 1 282 ? -6.099 -16.926 -10.180 1.00 78.75 282 ASP A N 1
ATOM 2218 C CA . ASP A 1 282 ? -6.569 -15.663 -9.621 1.00 78.75 282 ASP A CA 1
ATOM 2219 C C . ASP A 1 282 ? -5.699 -15.154 -8.460 1.00 78.75 282 ASP A C 1
ATOM 2221 O O . ASP A 1 282 ? -6.043 -14.141 -7.852 1.00 78.75 282 ASP A O 1
ATOM 2225 N N . ARG A 1 283 ? -4.580 -15.833 -8.154 1.00 85.56 283 ARG A N 1
ATOM 2226 C CA . ARG A 1 283 ? -3.586 -15.459 -7.139 1.00 85.56 283 ARG A CA 1
ATOM 2227 C C . ARG A 1 283 ? -2.226 -15.188 -7.734 1.00 85.56 283 ARG A C 1
ATOM 2229 O O . ARG A 1 283 ? -1.710 -15.993 -8.508 1.00 85.56 283 ARG A O 1
ATOM 2236 N N . GLN A 1 284 ? -1.572 -14.142 -7.241 1.00 88.94 284 GLN A N 1
ATOM 2237 C CA . GLN A 1 284 ? -0.131 -13.984 -7.401 1.00 88.94 284 GLN A CA 1
ATOM 2238 C C . GLN A 1 284 ? 0.501 -13.468 -6.112 1.00 88.94 284 GLN A C 1
ATOM 2240 O O . GLN A 1 284 ? -0.099 -12.666 -5.399 1.00 88.94 284 GLN A O 1
ATOM 2245 N N . ILE A 1 285 ? 1.722 -13.924 -5.831 1.00 92.50 285 ILE A N 1
ATOM 2246 C CA . ILE A 1 285 ? 2.536 -13.435 -4.719 1.00 92.50 285 ILE A CA 1
ATOM 2247 C C . ILE A 1 285 ? 3.857 -12.927 -5.274 1.00 92.50 285 ILE A C 1
ATOM 2249 O O . ILE A 1 285 ? 4.550 -13.660 -5.980 1.00 92.50 285 ILE A O 1
ATOM 2253 N N . TRP A 1 286 ? 4.221 -11.703 -4.917 1.00 96.25 286 TRP A N 1
ATOM 2254 C CA . TRP A 1 286 ? 5.420 -11.039 -5.406 1.00 96.25 286 TRP A CA 1
ATOM 2255 C C . TRP A 1 286 ? 6.345 -10.633 -4.262 1.00 96.25 286 TRP A C 1
ATOM 2257 O O . TRP A 1 286 ? 5.891 -10.226 -3.194 1.00 96.25 286 TRP A O 1
ATOM 2267 N N . ASP A 1 287 ? 7.647 -10.700 -4.513 1.00 98.25 287 ASP A N 1
ATOM 2268 C CA . ASP A 1 287 ? 8.668 -10.065 -3.685 1.00 98.25 287 ASP A CA 1
ATOM 2269 C C . ASP A 1 287 ? 9.228 -8.856 -4.436 1.00 98.25 287 ASP A C 1
ATOM 2271 O O . ASP A 1 287 ? 9.568 -8.958 -5.615 1.00 98.25 287 ASP A O 1
ATOM 2275 N N . LEU A 1 288 ? 9.315 -7.712 -3.760 1.00 98.44 288 LEU A N 1
ATOM 2276 C CA . LEU A 1 288 ? 9.747 -6.436 -4.319 1.00 98.44 288 LEU A CA 1
ATOM 2277 C C . LEU A 1 288 ? 10.941 -5.891 -3.541 1.00 98.44 288 LEU A C 1
ATOM 2279 O O . LEU A 1 288 ? 10.962 -5.910 -2.307 1.00 98.44 288 LEU A O 1
ATOM 2283 N N . LEU A 1 289 ? 11.903 -5.322 -4.260 1.00 98.25 289 LEU A N 1
ATOM 2284 C CA . LEU A 1 289 ? 12.989 -4.541 -3.684 1.00 98.25 289 LEU A CA 1
ATOM 2285 C C . LEU A 1 289 ? 13.032 -3.159 -4.331 1.00 98.25 289 LEU A C 1
ATOM 2287 O O . LEU A 1 289 ? 13.231 -3.045 -5.538 1.00 98.25 289 LEU A O 1
ATOM 2291 N N . LEU A 1 290 ? 12.891 -2.119 -3.511 1.00 97.81 290 LEU A N 1
ATOM 2292 C CA . LEU A 1 290 ? 13.111 -0.726 -3.887 1.00 97.81 290 LEU A CA 1
ATOM 2293 C C . LEU A 1 290 ? 14.559 -0.345 -3.570 1.00 97.81 290 LEU A C 1
ATOM 2295 O O . LEU A 1 290 ? 15.015 -0.557 -2.444 1.00 97.81 290 LEU A O 1
ATOM 2299 N N . PHE A 1 291 ? 15.278 0.227 -4.529 1.00 96.56 291 PHE A N 1
ATOM 2300 C CA . PHE A 1 291 ? 16.689 0.579 -4.387 1.00 96.56 291 PHE A CA 1
ATOM 2301 C C . PHE A 1 291 ? 17.058 1.853 -5.156 1.00 96.56 291 PHE A C 1
ATOM 2303 O O . PHE A 1 291 ? 16.380 2.249 -6.104 1.00 96.56 291 PHE A O 1
ATOM 2310 N N . ASN A 1 292 ? 18.130 2.516 -4.720 1.00 93.81 292 ASN A N 1
ATOM 2311 C CA . ASN A 1 292 ? 18.614 3.759 -5.326 1.00 93.81 292 ASN A CA 1
ATOM 2312 C C . ASN A 1 292 ? 19.461 3.524 -6.587 1.00 93.81 292 ASN A C 1
ATOM 2314 O O . ASN A 1 292 ? 19.707 2.389 -7.000 1.00 93.81 292 ASN A O 1
ATOM 2318 N N . VAL A 1 293 ? 19.923 4.607 -7.215 1.00 92.62 293 VAL A N 1
ATOM 2319 C CA . VAL A 1 293 ? 20.733 4.546 -8.444 1.00 92.62 293 VAL A CA 1
ATOM 2320 C C . VAL A 1 293 ? 22.085 3.850 -8.240 1.00 92.62 293 VAL A C 1
ATOM 2322 O O . VAL A 1 293 ? 22.630 3.281 -9.185 1.00 92.62 293 VAL A O 1
ATOM 2325 N N . GLU A 1 294 ? 22.606 3.818 -7.011 1.00 92.38 294 GLU A N 1
ATOM 2326 C CA . GLU A 1 294 ? 23.808 3.069 -6.640 1.00 92.38 294 GLU A CA 1
ATOM 2327 C C . GLU A 1 294 ? 23.554 1.568 -6.435 1.00 92.38 294 GLU A C 1
ATOM 2329 O O . GLU A 1 294 ? 24.515 0.820 -6.221 1.00 92.38 294 GLU A O 1
ATOM 2334 N N . GLY A 1 295 ? 22.297 1.114 -6.475 1.00 93.56 295 GLY A N 1
ATOM 2335 C CA . GLY A 1 295 ? 21.896 -0.276 -6.256 1.00 93.56 295 GLY A CA 1
ATOM 2336 C C . GLY A 1 295 ? 21.569 -0.629 -4.803 1.00 93.56 295 GLY A C 1
ATOM 2337 O O . GLY A 1 295 ? 21.295 -1.792 -4.517 1.00 93.56 295 GLY A O 1
ATOM 2338 N N . GLN A 1 296 ? 21.649 0.318 -3.864 1.00 93.38 296 GLN A N 1
ATOM 2339 C CA . GLN A 1 296 ? 21.441 0.067 -2.434 1.00 93.38 296 GLN A CA 1
ATOM 2340 C C . GLN A 1 296 ? 19.948 -0.068 -2.121 1.00 93.38 296 GLN A C 1
ATOM 2342 O O . GLN A 1 296 ? 19.163 0.830 -2.427 1.00 93.38 296 GLN A O 1
ATOM 2347 N N . GLY A 1 297 ? 19.560 -1.174 -1.482 1.00 94.88 297 GLY A N 1
ATOM 2348 C CA . GLY A 1 297 ? 18.178 -1.412 -1.070 1.00 94.88 297 GLY A CA 1
ATOM 2349 C C . GLY A 1 297 ? 17.703 -0.424 -0.003 1.00 94.88 297 GLY A C 1
ATOM 2350 O O . GLY A 1 297 ? 18.357 -0.242 1.022 1.00 94.88 297 GLY A O 1
ATOM 2351 N N . MET A 1 298 ? 16.542 0.180 -0.240 1.00 94.25 298 MET A N 1
ATOM 2352 C CA . MET A 1 298 ? 15.870 1.149 0.636 1.00 94.25 298 MET A CA 1
ATOM 2353 C C . MET A 1 298 ? 14.690 0.519 1.377 1.00 94.25 298 MET A C 1
ATOM 2355 O O . MET A 1 298 ? 14.478 0.769 2.566 1.00 94.25 298 MET A O 1
ATOM 2359 N N . ALA A 1 299 ? 13.938 -0.322 0.669 1.00 96.50 299 ALA A N 1
ATOM 2360 C CA . ALA A 1 299 ? 12.778 -1.026 1.182 1.00 96.50 299 ALA A CA 1
ATOM 2361 C C . ALA A 1 299 ? 12.627 -2.387 0.501 1.00 96.50 299 ALA A C 1
ATOM 2363 O O . ALA A 1 299 ? 12.949 -2.541 -0.677 1.00 96.50 299 ALA A O 1
ATOM 2364 N N . ARG A 1 300 ? 12.105 -3.367 1.238 1.00 97.75 300 ARG A N 1
ATOM 2365 C CA . ARG A 1 300 ? 11.775 -4.696 0.724 1.00 97.75 300 ARG A CA 1
ATOM 2366 C C . ARG A 1 300 ? 10.371 -5.077 1.148 1.00 97.75 300 ARG A C 1
ATOM 2368 O O . ARG A 1 300 ? 10.038 -4.961 2.325 1.00 97.75 300 ARG A O 1
ATOM 2375 N N . ILE A 1 301 ? 9.588 -5.553 0.194 1.00 98.56 301 ILE A N 1
ATOM 2376 C CA . ILE A 1 301 ? 8.236 -6.058 0.404 1.00 98.56 301 ILE A CA 1
ATOM 2377 C C . ILE A 1 301 ? 8.271 -7.529 0.032 1.00 98.56 301 ILE A C 1
ATOM 2379 O O . ILE A 1 301 ? 8.595 -7.873 -1.097 1.00 98.56 301 ILE A O 1
ATOM 2383 N N . GLU A 1 302 ? 7.992 -8.397 0.988 1.00 98.12 302 GLU A N 1
ATOM 2384 C CA . GLU A 1 302 ? 7.969 -9.837 0.787 1.00 98.12 302 GLU A CA 1
ATOM 2385 C C . GLU A 1 302 ? 6.539 -10.337 0.910 1.00 98.12 302 GLU A C 1
ATOM 2387 O O . GLU A 1 302 ? 5.792 -9.912 1.797 1.00 98.12 302 GLU A O 1
ATOM 2392 N N . GLY A 1 303 ? 6.165 -11.245 0.016 1.00 95.12 303 GLY A N 1
ATOM 2393 C CA . GLY A 1 303 ? 4.859 -11.877 0.056 1.00 95.12 303 GLY A CA 1
ATOM 2394 C C . GLY A 1 303 ? 3.717 -10.908 -0.239 1.00 95.12 303 GLY A C 1
ATOM 2395 O O . GLY A 1 303 ? 2.681 -10.982 0.415 1.00 95.12 303 GLY A O 1
ATOM 2396 N N . PHE A 1 304 ? 3.910 -9.975 -1.177 1.00 96.62 304 PHE A N 1
ATOM 2397 C CA . PHE A 1 304 ? 2.847 -9.098 -1.660 1.00 96.62 304 PHE A CA 1
ATOM 2398 C C . PHE A 1 304 ? 1.833 -9.920 -2.452 1.00 96.62 304 PHE A C 1
ATOM 2400 O O . PHE A 1 304 ? 2.086 -10.309 -3.594 1.00 96.62 304 PHE A O 1
ATOM 2407 N N . GLU A 1 305 ? 0.698 -10.213 -1.828 1.00 91.94 305 GLU A N 1
ATOM 2408 C CA . GLU A 1 305 ? -0.372 -10.994 -2.429 1.00 91.94 305 GLU A CA 1
ATOM 2409 C C . GLU A 1 305 ? -1.399 -10.091 -3.105 1.00 91.94 305 GLU A C 1
ATOM 2411 O O . GLU A 1 305 ? -1.965 -9.180 -2.489 1.00 91.94 305 GLU A O 1
ATOM 2416 N N . VAL A 1 306 ? -1.694 -10.424 -4.359 1.00 88.38 306 VAL A N 1
ATOM 2417 C CA . VAL A 1 306 ? -2.796 -9.852 -5.126 1.00 88.38 306 VAL A CA 1
ATOM 2418 C C . VAL A 1 306 ? -3.787 -10.936 -5.531 1.00 88.38 306 VAL A C 1
ATOM 2420 O O . VAL A 1 306 ? -3.404 -12.075 -5.825 1.00 88.38 306 VAL A O 1
ATOM 2423 N N . ARG A 1 307 ? -5.069 -10.565 -5.584 1.00 83.19 307 ARG A N 1
ATOM 2424 C CA . ARG A 1 307 ? -6.149 -11.425 -6.088 1.00 83.19 307 ARG A CA 1
ATOM 2425 C C . ARG A 1 307 ? -6.972 -10.740 -7.157 1.00 83.19 307 ARG A C 1
ATOM 2427 O O . ARG A 1 307 ? -7.202 -9.536 -7.072 1.00 83.19 307 ARG A O 1
ATOM 2434 N N . GLN A 1 308 ? -7.469 -11.510 -8.120 1.00 81.88 308 GLN A N 1
ATOM 2435 C CA . GLN A 1 308 ? -8.487 -11.011 -9.039 1.00 81.88 308 GLN A CA 1
ATOM 2436 C C . GLN A 1 308 ? -9.836 -10.876 -8.336 1.00 81.88 308 GLN A C 1
ATOM 2438 O O . GLN A 1 308 ? -10.347 -11.831 -7.760 1.00 81.88 308 GLN A O 1
ATOM 2443 N N . ALA A 1 309 ? -10.458 -9.710 -8.469 1.00 74.19 309 ALA A N 1
ATOM 2444 C CA . ALA A 1 309 ? -11.813 -9.456 -8.012 1.00 74.19 309 ALA A CA 1
ATOM 2445 C C . ALA A 1 309 ? -12.680 -8.921 -9.157 1.00 74.19 309 ALA A C 1
ATOM 2447 O O . ALA A 1 309 ? -12.233 -8.145 -10.008 1.00 74.19 309 ALA A O 1
ATOM 2448 N N . ASN A 1 310 ? -13.951 -9.327 -9.160 1.00 70.50 310 ASN A N 1
ATOM 2449 C CA . ASN A 1 310 ? -14.956 -8.748 -10.046 1.00 70.50 310 ASN A CA 1
ATOM 2450 C C . ASN A 1 310 ? -15.330 -7.328 -9.577 1.00 70.50 310 ASN A C 1
ATOM 2452 O O . ASN A 1 310 ? -15.317 -7.075 -8.368 1.00 70.50 310 ASN A O 1
ATOM 2456 N N . PRO A 1 311 ? -15.766 -6.438 -10.489 1.00 69.00 311 PRO A N 1
ATOM 2457 C CA . PRO A 1 311 ? -16.157 -5.059 -10.174 1.00 69.00 311 PRO A CA 1
ATOM 2458 C C . PRO A 1 311 ? -17.094 -4.914 -8.965 1.00 69.00 311 PRO A C 1
ATOM 2460 O O . PRO A 1 311 ? -16.893 -4.045 -8.121 1.00 69.00 311 PRO A O 1
ATOM 2463 N N . GLU A 1 312 ? -18.091 -5.795 -8.830 1.00 64.44 312 GLU A N 1
ATOM 2464 C CA . GLU A 1 312 ? -19.025 -5.759 -7.697 1.00 64.44 312 GLU A CA 1
ATOM 2465 C C . GLU A 1 312 ? -18.346 -5.999 -6.348 1.00 64.44 312 GLU A C 1
ATOM 2467 O O . GLU A 1 312 ? -18.696 -5.353 -5.364 1.00 64.44 312 GLU A O 1
ATOM 2472 N N . VAL A 1 313 ? -17.377 -6.917 -6.291 1.00 66.00 313 VAL A N 1
ATOM 2473 C CA . VAL A 1 313 ? -16.627 -7.209 -5.063 1.00 66.00 313 VAL A CA 1
ATOM 2474 C C . VAL A 1 313 ? -15.765 -6.006 -4.704 1.00 66.00 313 VAL A C 1
ATOM 2476 O O . VAL A 1 313 ? -15.807 -5.560 -3.561 1.00 66.00 313 VAL A O 1
ATOM 2479 N N . VAL A 1 314 ? -15.083 -5.411 -5.690 1.00 66.12 314 VAL A N 1
ATOM 2480 C CA . VAL A 1 314 ? -14.303 -4.176 -5.504 1.00 66.12 314 VAL A CA 1
ATOM 2481 C C . VAL A 1 314 ? -15.191 -3.080 -4.904 1.00 66.12 314 VAL A C 1
ATOM 2483 O O . VAL A 1 314 ? -14.887 -2.541 -3.842 1.00 66.12 314 VAL A O 1
ATOM 2486 N N . LEU A 1 315 ? -16.347 -2.809 -5.515 1.00 69.38 315 LEU A N 1
ATOM 2487 C CA . LEU A 1 315 ? -17.280 -1.781 -5.048 1.00 69.38 315 LEU A CA 1
ATOM 2488 C C . LEU A 1 315 ? -17.859 -2.067 -3.654 1.00 69.38 315 LEU A C 1
ATOM 2490 O O . LEU A 1 315 ? -18.081 -1.126 -2.900 1.00 69.38 315 LEU A O 1
ATOM 2494 N N . ARG A 1 316 ? -18.082 -3.338 -3.290 1.00 66.38 316 ARG A N 1
ATOM 2495 C CA . ARG A 1 316 ? -18.537 -3.731 -1.941 1.00 66.38 316 ARG A CA 1
ATOM 2496 C C . ARG A 1 316 ? -17.445 -3.587 -0.880 1.00 66.38 316 ARG A C 1
ATOM 2498 O O . ARG A 1 316 ? -17.770 -3.334 0.275 1.00 66.38 316 ARG A O 1
ATOM 2505 N N . THR A 1 317 ? -16.174 -3.758 -1.251 1.00 63.38 317 THR A N 1
ATOM 2506 C CA . THR A 1 317 ? -15.035 -3.551 -0.336 1.00 63.38 317 THR A CA 1
ATOM 2507 C C . THR A 1 317 ? -14.700 -2.076 -0.117 1.00 63.38 317 THR A C 1
ATOM 2509 O O . THR A 1 317 ? -14.041 -1.746 0.868 1.00 63.38 317 THR A O 1
ATOM 2512 N N . ILE A 1 318 ? -15.161 -1.194 -1.012 1.00 68.44 318 ILE A N 1
ATOM 2513 C CA . ILE A 1 318 ? -15.040 0.257 -0.875 1.00 68.44 318 ILE A CA 1
ATOM 2514 C C . ILE A 1 318 ? -16.157 0.755 0.041 1.00 68.44 318 ILE A C 1
ATOM 2516 O O . ILE A 1 318 ? -17.297 0.971 -0.374 1.00 68.44 318 ILE A O 1
ATOM 2520 N N . THR A 1 319 ? -15.812 0.956 1.305 1.00 64.44 319 THR A N 1
ATOM 2521 C CA . THR A 1 319 ? -16.726 1.496 2.310 1.00 64.44 319 THR A CA 1
ATOM 2522 C C . THR A 1 319 ? -16.644 3.014 2.368 1.00 64.44 319 THR A C 1
ATOM 2524 O O . THR A 1 319 ? -15.558 3.592 2.433 1.00 64.44 319 THR A O 1
ATOM 2527 N N . THR A 1 320 ? -17.805 3.662 2.389 1.00 58.34 320 THR A N 1
ATOM 2528 C CA . THR A 1 320 ? -17.948 5.063 2.800 1.00 58.34 320 THR A CA 1
ATOM 2529 C C . THR A 1 320 ? -18.102 5.142 4.317 1.00 58.34 320 THR A C 1
ATOM 2531 O O . THR A 1 320 ? -18.698 4.254 4.925 1.00 58.34 320 THR A O 1
ATOM 2534 N N . ILE A 1 321 ? -17.630 6.221 4.941 1.00 53.12 321 ILE A N 1
ATOM 2535 C CA . ILE A 1 321 ? -17.775 6.431 6.396 1.00 53.12 321 ILE A CA 1
ATOM 2536 C C . ILE A 1 321 ? -19.247 6.444 6.846 1.00 53.12 321 ILE A C 1
ATOM 2538 O O . ILE A 1 321 ? -19.555 6.059 7.969 1.00 53.12 321 ILE A O 1
ATOM 2542 N N . GLU A 1 322 ? -20.171 6.806 5.953 1.00 43.06 322 GLU A N 1
ATOM 2543 C CA . GLU A 1 322 ? -21.615 6.817 6.224 1.00 43.06 322 GLU A CA 1
ATOM 2544 C C . GLU A 1 322 ? -22.226 5.413 6.398 1.00 43.06 322 GLU A C 1
ATOM 2546 O O . GLU A 1 322 ? -23.314 5.272 6.955 1.00 43.06 322 GLU A O 1
ATOM 2551 N N . SER A 1 323 ? -21.525 4.352 5.985 1.00 40.47 323 SER A N 1
ATOM 2552 C CA . SER A 1 323 ? -21.950 2.961 6.196 1.00 40.47 323 SER A CA 1
ATOM 2553 C C . SER A 1 323 ? -21.525 2.456 7.580 1.00 40.47 323 SER A C 1
ATOM 2555 O O . SER A 1 323 ? -20.742 1.518 7.720 1.00 40.47 323 SER A O 1
ATOM 2557 N N . ALA A 1 324 ? -22.069 3.083 8.624 1.00 40.12 324 ALA A N 1
ATOM 2558 C CA . ALA A 1 324 ? -22.107 2.509 9.965 1.00 40.12 324 ALA A CA 1
ATOM 2559 C C . ALA A 1 324 ? -22.739 1.091 9.935 1.00 40.12 324 ALA A C 1
ATOM 2561 O O . ALA A 1 324 ? -23.513 0.781 9.021 1.00 40.12 324 ALA A O 1
ATOM 2562 N N . PRO A 1 325 ? -22.467 0.214 10.927 1.00 42.91 325 PRO A N 1
ATOM 2563 C CA . PRO A 1 325 ? -23.304 -0.933 11.236 1.00 42.91 325 PRO A CA 1
ATOM 2564 C C . PRO A 1 325 ? -24.762 -0.532 11.117 1.00 42.91 325 PRO A C 1
ATOM 2566 O O . PRO A 1 325 ? -25.225 0.390 11.784 1.00 42.91 325 PRO A O 1
ATOM 2569 N N . THR A 1 326 ? -25.493 -1.204 10.236 1.00 42.06 326 THR A N 1
ATOM 2570 C CA . THR A 1 326 ? -26.938 -1.029 10.206 1.00 42.06 326 THR A CA 1
ATOM 2571 C C . THR A 1 326 ? -27.477 -1.338 11.598 1.00 42.06 326 THR A C 1
ATOM 2573 O O . THR A 1 326 ? -27.018 -2.296 12.215 1.00 42.06 326 THR A O 1
ATOM 2576 N N . ALA A 1 327 ? -28.473 -0.581 12.070 1.00 45.12 327 ALA A N 1
ATOM 2577 C CA . ALA A 1 327 ? -29.097 -0.733 13.393 1.00 45.12 327 ALA A CA 1
ATOM 2578 C C . ALA A 1 327 ? -29.467 -2.188 13.767 1.00 45.12 327 ALA A C 1
ATOM 2580 O O . ALA A 1 327 ? -29.588 -2.519 14.940 1.00 45.12 327 ALA A O 1
ATOM 2581 N N . LYS A 1 328 ? -29.614 -3.063 12.765 1.00 50.91 328 LYS A N 1
ATOM 2582 C CA . LYS A 1 328 ? -29.834 -4.505 12.893 1.00 50.91 328 LYS A CA 1
ATOM 2583 C C . LYS A 1 328 ? -28.657 -5.259 13.546 1.00 50.91 328 LYS A C 1
ATOM 2585 O O . LYS A 1 328 ? -28.900 -6.167 14.334 1.00 50.91 328 LYS A O 1
ATOM 2590 N N . ASP A 1 329 ? -27.410 -4.873 13.272 1.00 50.69 329 ASP A N 1
ATOM 2591 C CA . ASP A 1 329 ? -26.200 -5.555 13.763 1.00 50.69 329 ASP A CA 1
ATOM 2592 C C . ASP A 1 329 ? -25.967 -5.296 15.263 1.00 50.69 329 ASP A C 1
ATOM 2594 O O . ASP A 1 329 ? -25.703 -6.227 16.027 1.00 50.69 329 ASP A O 1
ATOM 2598 N N . ASP A 1 330 ? -26.141 -4.047 15.709 1.00 53.31 330 ASP A N 1
ATOM 2599 C CA . ASP A 1 330 ? -26.050 -3.678 17.131 1.00 53.31 330 ASP A CA 1
ATOM 2600 C C . ASP A 1 330 ? -27.172 -4.327 17.951 1.00 53.31 330 ASP A C 1
ATOM 2602 O O . ASP A 1 330 ? -26.983 -4.730 19.103 1.00 53.31 330 ASP A O 1
ATOM 2606 N N . GLN A 1 331 ? -28.341 -4.496 17.330 1.00 59.59 331 GLN A N 1
ATOM 2607 C CA . GLN A 1 331 ? -29.481 -5.174 17.932 1.00 59.59 331 GLN A CA 1
ATOM 2608 C C . GLN A 1 331 ? -29.220 -6.678 18.110 1.00 59.59 331 GLN A C 1
ATOM 2610 O O . GLN A 1 331 ? -29.591 -7.233 19.144 1.00 59.59 331 GLN A O 1
ATOM 2615 N N . ILE A 1 332 ? -28.528 -7.324 17.164 1.00 65.06 332 ILE A N 1
ATOM 2616 C CA . ILE A 1 332 ? -28.128 -8.738 17.261 1.00 65.06 332 ILE A CA 1
ATOM 2617 C C . ILE A 1 332 ? -27.089 -8.939 18.370 1.00 65.06 332 ILE A C 1
ATOM 2619 O O . ILE A 1 332 ? -27.226 -9.855 19.178 1.00 65.06 332 ILE A O 1
ATOM 2623 N N . LEU A 1 333 ? -26.093 -8.060 18.489 1.00 62.59 333 LEU A N 1
ATOM 2624 C CA . LEU A 1 333 ? -25.098 -8.119 19.570 1.00 62.59 333 LEU A CA 1
ATOM 2625 C C . LEU A 1 333 ? -25.715 -7.952 20.956 1.00 62.59 333 LEU A C 1
ATOM 2627 O O . LEU A 1 333 ? -25.366 -8.681 21.890 1.00 62.59 333 LEU A O 1
ATOM 2631 N N . ALA A 1 334 ? -26.642 -7.004 21.095 1.00 64.75 334 ALA A N 1
ATOM 2632 C CA . ALA A 1 334 ? -27.393 -6.815 22.327 1.00 64.75 334 ALA A CA 1
ATOM 2633 C C . ALA A 1 334 ? -28.238 -8.056 22.665 1.00 64.75 334 ALA A C 1
ATOM 2635 O O . ALA A 1 334 ? -28.266 -8.475 23.822 1.00 64.75 334 ALA A O 1
ATOM 2636 N N . GLN A 1 335 ? -28.858 -8.691 21.664 1.00 69.31 335 GLN A N 1
ATOM 2637 C CA . GLN A 1 335 ? -29.614 -9.935 21.842 1.00 69.31 335 GLN A CA 1
ATOM 2638 C C . GLN A 1 335 ? -28.710 -11.106 22.249 1.00 69.31 335 GLN A C 1
ATOM 2640 O O . GLN A 1 335 ? -29.015 -11.785 23.223 1.00 69.31 335 GLN A O 1
ATOM 2645 N N . ILE A 1 336 ? -27.559 -11.301 21.596 1.00 71.44 336 ILE A N 1
ATOM 2646 C CA . ILE A 1 336 ? -26.596 -12.371 21.917 1.00 71.44 336 ILE A CA 1
ATOM 2647 C C . ILE A 1 336 ? -26.070 -12.236 23.357 1.00 71.44 336 ILE A C 1
ATOM 2649 O O . ILE A 1 336 ? -25.940 -13.238 24.067 1.00 71.44 336 ILE A O 1
ATOM 2653 N N . LYS A 1 337 ? -25.789 -11.008 23.820 1.00 71.88 337 LYS A N 1
ATOM 2654 C CA . LYS A 1 337 ? -25.282 -10.757 25.183 1.00 71.88 337 LYS A CA 1
ATOM 2655 C C . LYS A 1 337 ? -26.301 -11.089 26.276 1.00 71.88 337 LYS A C 1
ATOM 2657 O O . LYS A 1 337 ? -25.894 -11.519 27.354 1.00 71.88 337 LYS A O 1
ATOM 2662 N N . VAL A 1 338 ? -27.593 -10.904 26.004 1.00 75.38 338 VAL A N 1
ATOM 2663 C CA . VAL A 1 338 ? -28.682 -11.080 26.985 1.00 75.38 338 VAL A CA 1
ATOM 2664 C C . VAL A 1 338 ? -29.380 -12.446 26.851 1.00 75.38 338 VAL A C 1
ATOM 2666 O O . VAL A 1 338 ? -30.048 -12.879 27.787 1.00 75.38 338 VAL A O 1
ATOM 2669 N N . ALA A 1 339 ? -29.193 -13.150 25.731 1.00 76.94 339 ALA A N 1
ATOM 2670 C CA . ALA A 1 339 ? -29.761 -14.473 25.480 1.00 76.94 339 ALA A CA 1
ATOM 2671 C C . ALA A 1 339 ? -29.216 -15.557 26.426 1.00 76.94 339 ALA A C 1
ATOM 2673 O O . ALA A 1 339 ? -28.045 -15.536 26.828 1.00 76.94 339 ALA A O 1
ATOM 2674 N N . LEU A 1 340 ? -30.080 -16.532 26.732 1.00 78.75 340 LEU A N 1
ATOM 2675 C CA . LEU A 1 340 ? -29.725 -17.756 27.452 1.00 78.75 340 LEU A CA 1
ATOM 2676 C C . LEU A 1 340 ? -28.737 -18.591 26.626 1.00 78.75 340 LEU A C 1
ATOM 2678 O O . LEU A 1 340 ? -28.727 -18.521 25.401 1.00 78.75 340 LEU A O 1
ATOM 2682 N N . GLU A 1 341 ? -27.923 -19.413 27.288 1.00 71.75 341 GLU A N 1
ATOM 2683 C CA . GLU A 1 341 ? -26.850 -20.192 26.646 1.00 71.75 341 GLU A CA 1
ATOM 2684 C C . GLU A 1 341 ? -27.353 -21.048 25.467 1.00 71.75 341 GLU A C 1
ATOM 2686 O O . GLU A 1 341 ? -26.750 -21.033 24.398 1.00 71.75 341 GLU A O 1
ATOM 2691 N N . ALA A 1 342 ? -28.527 -21.673 25.614 1.00 71.81 342 ALA A N 1
ATOM 2692 C CA . ALA A 1 342 ? -29.173 -22.464 24.562 1.00 71.81 342 ALA A CA 1
ATOM 2693 C C . ALA A 1 342 ? -29.685 -21.631 23.365 1.00 71.81 342 ALA A C 1
ATOM 2695 O O . ALA A 1 342 ? -29.784 -22.140 22.253 1.00 71.81 342 ALA A O 1
ATOM 2696 N N . GLU A 1 343 ? -30.013 -20.354 23.570 1.00 79.38 343 GLU A N 1
ATOM 2697 C CA . GLU A 1 343 ? -30.486 -19.447 22.512 1.00 79.38 343 GLU A CA 1
ATOM 2698 C C . GLU A 1 343 ? -29.321 -18.708 21.839 1.00 79.38 343 GLU A C 1
ATOM 2700 O O . GLU A 1 343 ? -29.393 -18.357 20.660 1.00 79.38 343 GLU A O 1
ATOM 2705 N N . ARG A 1 344 ? -28.221 -18.503 22.572 1.00 80.06 344 ARG A N 1
ATOM 2706 C CA . ARG A 1 344 ? -27.031 -17.790 22.103 1.00 80.06 344 ARG A CA 1
ATOM 2707 C C . ARG A 1 344 ? -26.373 -18.490 20.919 1.00 80.06 344 ARG A C 1
ATOM 2709 O O . ARG A 1 344 ? -25.994 -17.817 19.963 1.00 80.06 344 ARG A O 1
ATOM 2716 N N . GLU A 1 345 ? -26.265 -19.816 20.967 1.00 80.56 345 GLU A N 1
ATOM 2717 C CA . GLU A 1 345 ? -25.695 -20.604 19.871 1.00 80.56 345 GLU A CA 1
ATOM 2718 C C . GLU A 1 345 ? -26.535 -20.471 18.592 1.00 80.56 345 GLU A C 1
ATOM 2720 O O . GLU A 1 345 ? -26.000 -20.198 17.520 1.00 80.56 345 GLU A O 1
ATOM 2725 N N . GLN A 1 346 ? -27.863 -20.569 18.706 1.00 80.62 346 GLN A N 1
ATOM 2726 C CA . GLN A 1 346 ? -28.765 -20.442 17.561 1.00 80.62 346 GLN A CA 1
ATOM 2727 C C . GLN A 1 346 ? -28.722 -19.034 16.945 1.00 80.62 346 GLN A C 1
ATOM 2729 O O . GLN A 1 346 ? -28.734 -18.891 15.718 1.00 80.62 346 GLN A O 1
ATOM 2734 N N . LEU A 1 347 ? -28.641 -17.994 17.780 1.00 80.94 347 LEU A N 1
ATOM 2735 C CA . LEU A 1 347 ? -28.495 -16.606 17.332 1.00 80.94 347 LEU A CA 1
ATOM 2736 C C . LEU A 1 347 ? -27.156 -16.376 16.618 1.00 80.94 347 LEU A C 1
ATOM 2738 O O . LEU A 1 347 ? -27.138 -15.761 15.553 1.00 80.94 347 LEU A O 1
ATOM 2742 N N . LEU A 1 348 ? -26.053 -16.905 17.160 1.00 81.00 348 LEU A N 1
ATOM 2743 C CA . LEU A 1 348 ? -24.729 -16.831 16.534 1.00 81.00 348 LEU A CA 1
ATOM 2744 C C . LEU A 1 348 ? -24.691 -17.567 15.194 1.00 81.00 348 LEU A C 1
ATOM 2746 O O . LEU A 1 348 ? -24.227 -16.991 14.214 1.00 81.00 348 LEU A O 1
ATOM 2750 N N . ARG A 1 349 ? -25.230 -18.791 15.122 1.00 84.81 349 ARG A N 1
ATOM 2751 C CA . ARG A 1 349 ? -25.324 -19.566 13.873 1.00 84.81 349 ARG A CA 1
ATOM 2752 C C . ARG A 1 349 ? -26.115 -18.812 12.807 1.00 84.81 349 ARG A C 1
ATOM 2754 O O . ARG A 1 349 ? -25.650 -18.684 11.680 1.00 84.81 349 ARG A O 1
ATOM 2761 N N . THR A 1 350 ? -27.271 -18.257 13.175 1.00 82.88 350 THR A N 1
ATOM 2762 C CA . THR A 1 350 ? -28.115 -17.472 12.255 1.00 82.88 350 THR A CA 1
ATOM 2763 C C . THR A 1 350 ? -27.376 -16.229 11.756 1.00 82.88 350 THR A C 1
ATOM 2765 O O . THR A 1 350 ? -27.370 -15.947 10.560 1.00 82.88 350 THR A O 1
ATOM 2768 N N . TYR A 1 351 ? -26.699 -15.514 12.656 1.00 82.31 351 TYR A N 1
ATOM 2769 C CA . TYR A 1 351 ? -25.905 -14.343 12.300 1.00 82.31 351 TYR A CA 1
ATOM 2770 C C . TYR A 1 351 ? -24.739 -14.697 11.367 1.00 82.31 351 TYR A C 1
ATOM 2772 O O . TYR A 1 351 ? -24.564 -14.050 10.337 1.00 82.31 351 TYR A O 1
ATOM 2780 N N . LEU A 1 352 ? -23.967 -15.740 11.685 1.00 82.69 352 LEU A N 1
ATOM 2781 C CA . LEU A 1 352 ? -22.866 -16.230 10.850 1.00 82.69 352 LEU A CA 1
ATOM 2782 C C . LEU A 1 352 ? -23.359 -16.622 9.453 1.00 82.69 352 LEU A C 1
ATOM 2784 O O . LEU A 1 352 ? -22.762 -16.218 8.458 1.00 82.69 352 LEU A O 1
ATOM 2788 N N . GLN A 1 353 ? -24.486 -17.330 9.377 1.00 83.88 353 GLN A N 1
ATOM 2789 C CA . GLN A 1 353 ? -25.129 -17.717 8.123 1.00 83.88 353 GLN A CA 1
ATOM 2790 C C . GLN A 1 353 ? -25.559 -16.499 7.292 1.00 83.88 353 GLN A C 1
ATOM 2792 O O . GLN A 1 353 ? -25.331 -16.475 6.084 1.00 83.88 353 GLN A O 1
ATOM 2797 N N . GLU A 1 354 ? -26.110 -15.456 7.924 1.00 79.00 354 GLU A N 1
ATOM 2798 C CA . GLU A 1 354 ? -26.409 -14.171 7.274 1.00 79.00 354 GLU A CA 1
ATOM 2799 C C . GLU A 1 354 ? -25.156 -13.473 6.739 1.00 79.00 354 GLU A C 1
ATOM 2801 O O . GLU A 1 354 ? -25.170 -12.976 5.610 1.00 79.00 354 GLU A O 1
ATOM 2806 N N . GLN A 1 355 ? -24.062 -13.455 7.507 1.00 77.12 355 GLN A N 1
ATOM 2807 C CA . GLN A 1 355 ? -22.818 -12.820 7.066 1.00 77.12 355 GLN A CA 1
ATOM 2808 C C . GLN A 1 355 ? -22.186 -13.567 5.888 1.00 77.12 355 GLN A C 1
ATOM 2810 O O . GLN A 1 355 ? -21.777 -12.933 4.915 1.00 77.12 355 GLN A O 1
ATOM 2815 N N . VAL A 1 356 ? -22.145 -14.900 5.945 1.00 78.75 356 VAL A N 1
ATOM 2816 C CA . VAL A 1 356 ? -21.637 -15.744 4.855 1.00 78.75 356 VAL A CA 1
ATOM 2817 C C . VAL A 1 356 ? -22.498 -15.572 3.602 1.00 78.75 356 VAL A C 1
ATOM 2819 O O . VAL A 1 356 ? -21.961 -15.299 2.531 1.00 78.75 356 VAL A O 1
ATOM 2822 N N . ALA A 1 357 ? -23.828 -15.623 3.732 1.00 76.50 357 ALA A N 1
ATOM 2823 C CA . ALA A 1 357 ? -24.755 -15.403 2.621 1.00 76.50 357 ALA A CA 1
ATOM 2824 C C . ALA A 1 357 ? -24.549 -14.030 1.961 1.00 76.50 357 ALA A C 1
ATOM 2826 O O . ALA A 1 357 ? -24.456 -13.929 0.738 1.00 76.50 357 ALA A O 1
ATOM 2827 N N . HIS A 1 358 ? -24.414 -12.975 2.769 1.00 72.75 358 HIS A N 1
ATOM 2828 C CA . HIS A 1 358 ? -24.171 -11.620 2.279 1.00 72.75 358 HIS A CA 1
ATOM 2829 C C . HIS A 1 358 ? -22.840 -11.505 1.522 1.00 72.75 358 HIS A C 1
ATOM 2831 O O . HIS A 1 358 ? -22.772 -10.843 0.484 1.00 72.75 358 HIS A O 1
ATOM 2837 N N . LEU A 1 359 ? -21.775 -12.129 2.031 1.00 68.75 359 LEU A N 1
ATOM 2838 C CA . LEU A 1 359 ? -20.459 -12.103 1.393 1.00 68.75 359 LEU A CA 1
ATOM 2839 C C . LEU A 1 359 ? -20.435 -12.888 0.075 1.00 68.75 359 LEU A C 1
ATOM 2841 O O . LEU A 1 359 ? -19.860 -12.407 -0.899 1.00 68.75 359 LEU A O 1
ATOM 2845 N N . LEU A 1 360 ? -21.106 -14.040 0.025 1.00 71.06 360 LEU A N 1
ATOM 2846 C CA . LEU A 1 360 ? -21.187 -14.894 -1.166 1.00 71.06 360 LEU A CA 1
ATOM 2847 C C . LEU A 1 360 ? -22.263 -14.443 -2.171 1.00 71.06 360 LEU A C 1
ATOM 2849 O O . LEU A 1 360 ? -22.325 -14.954 -3.285 1.00 71.06 360 LEU A O 1
ATOM 2853 N N . GLY A 1 361 ? -23.122 -13.483 -1.805 1.00 67.69 361 GLY A N 1
ATOM 2854 C CA . GLY A 1 361 ? -24.247 -13.049 -2.640 1.00 67.69 361 GLY A CA 1
ATOM 2855 C C . GLY A 1 361 ? -25.355 -14.101 -2.783 1.00 67.69 361 GLY A C 1
ATOM 2856 O O . GLY A 1 361 ? -26.104 -14.068 -3.757 1.00 67.69 361 GLY A O 1
ATOM 2857 N N . MET A 1 362 ? -25.454 -15.026 -1.828 1.00 74.75 362 MET A N 1
ATOM 2858 C CA . MET A 1 362 ? -26.434 -16.115 -1.794 1.00 74.75 362 MET A CA 1
ATOM 2859 C C . MET A 1 362 ? -27.590 -15.779 -0.846 1.00 74.75 362 MET A C 1
ATOM 2861 O O . MET A 1 362 ? -27.503 -14.857 -0.030 1.00 74.75 362 MET A O 1
ATOM 2865 N N . LYS A 1 363 ? -28.693 -16.531 -0.915 1.00 74.38 363 LYS A N 1
ATOM 2866 C CA . LYS A 1 363 ? -29.740 -16.435 0.114 1.00 74.38 363 LYS A CA 1
ATOM 2867 C C . LYS A 1 363 ? -29.299 -17.182 1.368 1.00 74.38 363 LYS A C 1
ATOM 2869 O O . LYS A 1 363 ? -28.678 -18.233 1.287 1.00 74.38 363 LYS A O 1
ATOM 2874 N N . THR A 1 364 ? -29.710 -16.705 2.539 1.00 79.75 364 THR A N 1
ATOM 2875 C CA . THR A 1 364 ? -29.457 -17.388 3.822 1.00 79.75 364 THR A CA 1
ATOM 2876 C C . THR A 1 364 ? -29.947 -18.833 3.835 1.00 79.75 364 THR A C 1
ATOM 2878 O O . THR A 1 364 ? -29.282 -19.701 4.383 1.00 79.75 364 THR A O 1
ATOM 2881 N N . SER A 1 365 ? -31.074 -19.104 3.172 1.00 78.50 365 SER A N 1
ATOM 2882 C CA . SER A 1 365 ? -31.644 -20.447 3.012 1.00 78.50 365 SER A CA 1
ATOM 2883 C C . SER A 1 365 ? -30.797 -21.405 2.167 1.00 78.50 365 SER A C 1
ATOM 2885 O O . SER A 1 365 ? -31.069 -22.599 2.171 1.00 78.50 365 SER A O 1
ATOM 2887 N N . GLU A 1 366 ? -29.841 -20.888 1.392 1.00 76.44 366 GLU A N 1
ATOM 2888 C CA . GLU A 1 366 ? -28.966 -21.664 0.502 1.00 76.44 366 GLU A CA 1
ATOM 2889 C C . GLU A 1 366 ? -27.624 -22.011 1.164 1.00 76.44 366 GLU A C 1
ATOM 2891 O O . GLU A 1 366 ? -26.861 -22.793 0.608 1.00 76.44 366 GLU A O 1
ATOM 2896 N N . ILE A 1 367 ? -27.339 -21.451 2.345 1.00 81.94 367 ILE A N 1
ATOM 2897 C CA . ILE A 1 367 ? -26.117 -21.733 3.098 1.00 81.94 367 ILE A CA 1
ATOM 2898 C C . ILE A 1 367 ? -26.347 -22.950 3.994 1.00 81.94 367 ILE A C 1
ATOM 2900 O O . ILE A 1 367 ? -27.167 -22.892 4.912 1.00 81.94 367 ILE A O 1
ATOM 2904 N N . ASP A 1 368 ? -25.605 -24.033 3.768 1.00 82.19 368 ASP A N 1
ATOM 2905 C CA . ASP A 1 368 ? -25.610 -25.198 4.653 1.00 82.19 368 ASP A CA 1
ATOM 2906 C C . ASP A 1 368 ? -24.623 -24.985 5.807 1.00 82.19 368 ASP A C 1
ATOM 2908 O O . ASP A 1 368 ? -23.417 -24.863 5.613 1.00 82.19 368 ASP A O 1
ATOM 2912 N N . VAL A 1 369 ? -25.139 -24.952 7.035 1.00 82.81 369 VAL A N 1
ATOM 2913 C CA . VAL A 1 369 ? -24.330 -24.708 8.236 1.00 82.81 369 VAL A CA 1
ATOM 2914 C C . VAL A 1 369 ? -23.382 -25.857 8.589 1.00 82.81 369 VAL A C 1
ATOM 2916 O O . VAL A 1 369 ? -22.491 -25.642 9.404 1.00 82.81 369 VAL A O 1
ATOM 2919 N N . GLN A 1 370 ? -23.572 -27.046 8.008 1.00 81.38 370 GLN A N 1
ATOM 2920 C CA . GLN A 1 370 ? -22.737 -28.239 8.207 1.00 81.38 370 GLN A CA 1
ATOM 2921 C C . GLN A 1 370 ? -21.747 -28.470 7.056 1.00 81.38 370 GLN A C 1
ATOM 2923 O O . GLN A 1 370 ? -20.890 -29.346 7.141 1.00 81.38 370 GLN A O 1
ATOM 2928 N N . GLN A 1 371 ? -21.869 -27.723 5.958 1.00 80.81 371 GLN A N 1
ATOM 2929 C CA . GLN A 1 371 ? -20.956 -27.834 4.829 1.00 80.81 371 GLN A CA 1
ATOM 2930 C C . GLN A 1 371 ? -19.714 -26.975 5.081 1.00 80.81 371 GLN A C 1
ATOM 2932 O O . GLN A 1 371 ? -19.806 -25.887 5.656 1.00 80.81 371 GLN A O 1
ATOM 2937 N N . HIS A 1 372 ? -18.540 -27.440 4.638 1.00 81.75 372 HIS A N 1
ATOM 2938 C CA . HIS A 1 372 ? -17.332 -26.630 4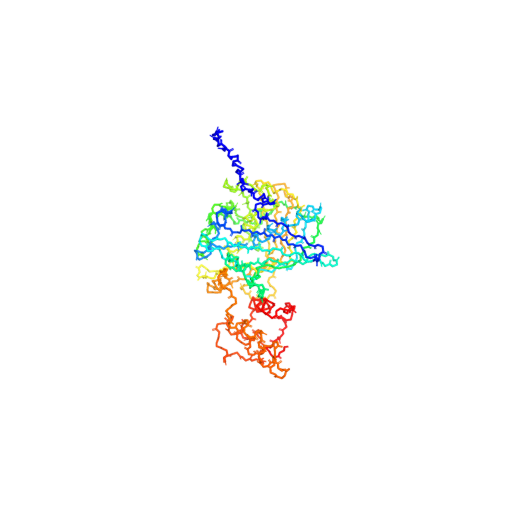.797 1.00 81.75 372 HIS A CA 1
ATOM 2939 C C . HIS A 1 372 ? -17.442 -25.374 3.933 1.00 81.75 372 HIS A C 1
ATOM 2941 O O . HIS A 1 372 ? -17.795 -25.442 2.748 1.00 81.75 372 HIS A O 1
ATOM 2947 N N . LEU A 1 373 ? -17.087 -24.234 4.519 1.00 74.12 373 LEU A N 1
ATOM 2948 C CA . LEU A 1 373 ? -17.194 -22.926 3.882 1.00 74.12 373 LEU A CA 1
ATOM 2949 C C . LEU A 1 373 ? -16.405 -22.855 2.561 1.00 74.12 373 LEU A C 1
ATOM 2951 O O . LEU A 1 373 ? -16.892 -22.280 1.586 1.00 74.12 373 LEU A O 1
ATOM 2955 N N . ASN A 1 374 ? -15.262 -23.541 2.478 1.00 68.81 374 ASN A N 1
ATOM 2956 C CA . ASN A 1 374 ? -14.429 -23.614 1.271 1.00 68.81 374 ASN A CA 1
ATOM 2957 C C . ASN A 1 374 ? -15.182 -24.216 0.066 1.00 68.81 374 ASN A C 1
ATOM 2959 O O . ASN A 1 374 ? -15.005 -23.769 -1.065 1.00 68.81 374 ASN A O 1
ATOM 2963 N N . TYR A 1 375 ? -16.072 -25.193 0.294 1.00 71.38 375 TYR A N 1
ATOM 2964 C CA . TYR A 1 375 ? -16.882 -25.804 -0.771 1.00 71.38 375 TYR A CA 1
ATOM 2965 C C . TYR A 1 375 ? -18.078 -24.940 -1.195 1.00 71.38 375 TYR A C 1
ATOM 2967 O O . TYR A 1 375 ? -18.669 -25.202 -2.240 1.00 71.38 375 TYR A O 1
ATOM 2975 N N . MET A 1 376 ? -18.432 -23.919 -0.409 1.00 66.25 376 MET A N 1
ATOM 2976 C CA . MET A 1 376 ? -19.472 -22.935 -0.741 1.00 66.25 376 MET A CA 1
ATOM 2977 C C . MET A 1 376 ? -18.910 -21.697 -1.458 1.00 66.25 376 MET A C 1
ATOM 2979 O O . MET A 1 376 ? -19.655 -20.771 -1.760 1.00 66.25 376 MET A O 1
ATOM 2983 N N . GLY A 1 377 ? -17.608 -21.684 -1.764 1.00 64.81 377 GLY A N 1
ATOM 2984 C CA . GLY A 1 377 ? -16.949 -20.555 -2.421 1.00 64.81 377 GLY A CA 1
ATOM 2985 C C . GLY A 1 377 ? -16.400 -19.513 -1.450 1.00 64.81 377 GLY A C 1
ATOM 2986 O O . GLY A 1 377 ? -16.084 -18.404 -1.877 1.00 64.81 377 GLY A O 1
ATOM 2987 N N . LEU A 1 378 ? -16.269 -19.849 -0.159 1.00 68.44 378 LEU A N 1
ATOM 2988 C CA . LEU A 1 378 ? -15.483 -19.051 0.776 1.00 68.44 378 LEU A CA 1
ATOM 2989 C C . LEU A 1 378 ? -13.997 -19.244 0.440 1.00 68.44 378 LEU A C 1
ATOM 2991 O O . LEU A 1 378 ? -13.348 -20.169 0.917 1.00 68.44 378 LEU A O 1
ATOM 2995 N N . ASP A 1 379 ? -13.476 -18.406 -0.448 1.00 66.81 379 ASP A N 1
ATOM 2996 C CA . ASP A 1 379 ? -12.039 -18.322 -0.694 1.00 66.81 379 ASP A CA 1
ATOM 2997 C C . ASP A 1 379 ? -11.326 -17.593 0.466 1.00 66.81 379 ASP A C 1
ATOM 2999 O O . ASP A 1 379 ? -11.955 -17.054 1.383 1.00 66.81 379 ASP A O 1
ATOM 3003 N N . SER A 1 380 ? -9.993 -17.543 0.435 1.00 57.97 380 SER A N 1
ATOM 3004 C CA . SER A 1 380 ? -9.204 -16.873 1.476 1.00 57.97 380 SER A CA 1
ATOM 3005 C C . SER A 1 380 ? -9.541 -15.379 1.629 1.00 57.97 380 SER A C 1
ATOM 3007 O O . SER A 1 380 ? -9.389 -14.835 2.720 1.00 57.97 380 SER A O 1
ATOM 3009 N N . LEU A 1 381 ? -10.026 -14.704 0.578 1.00 58.91 381 LEU A N 1
ATOM 3010 C CA . LEU A 1 381 ? -10.435 -13.297 0.635 1.00 58.91 381 LEU A CA 1
ATOM 3011 C C . LEU A 1 381 ? -11.776 -13.147 1.359 1.00 58.91 381 LEU A C 1
ATOM 3013 O O . LEU A 1 381 ? -11.932 -12.275 2.217 1.00 58.91 381 LEU A O 1
ATOM 3017 N N . VAL A 1 382 ? -12.748 -13.997 1.042 1.00 65.88 382 VAL A N 1
ATOM 3018 C CA . VAL A 1 382 ? -14.042 -14.037 1.724 1.00 65.88 382 VAL A CA 1
ATOM 3019 C C . VAL A 1 382 ? -13.856 -14.465 3.183 1.00 65.88 382 VAL A C 1
ATOM 3021 O O . VAL A 1 382 ? -14.497 -13.894 4.062 1.00 65.88 382 VAL A O 1
ATOM 3024 N N . ALA A 1 383 ? -12.922 -15.375 3.465 1.00 68.69 383 ALA A N 1
ATOM 3025 C CA . ALA A 1 383 ? -12.522 -15.780 4.810 1.00 68.69 383 ALA A CA 1
ATOM 3026 C C . ALA A 1 383 ? -11.917 -14.633 5.629 1.00 68.69 383 ALA A C 1
ATOM 3028 O O . ALA A 1 383 ? -12.345 -14.391 6.758 1.00 68.69 383 ALA A O 1
ATOM 3029 N N . VAL A 1 384 ? -10.970 -13.882 5.058 1.00 64.06 384 VAL A N 1
ATOM 3030 C CA . VAL A 1 384 ? -10.405 -12.683 5.697 1.00 64.06 384 VAL A CA 1
ATOM 3031 C C . VAL A 1 384 ? -11.503 -11.645 5.948 1.00 64.06 384 VAL A C 1
ATOM 3033 O O . VAL A 1 384 ? -11.622 -11.136 7.061 1.00 64.06 384 VAL A O 1
ATOM 3036 N N . ASN A 1 385 ? -12.369 -11.384 4.964 1.00 62.53 385 ASN A N 1
ATOM 3037 C CA . ASN A 1 385 ? -13.499 -10.465 5.116 1.00 62.53 385 ASN A CA 1
ATOM 3038 C C . ASN A 1 385 ? -14.487 -10.914 6.201 1.00 62.53 385 ASN A C 1
ATOM 3040 O O . ASN A 1 385 ? -14.937 -10.089 6.998 1.00 62.53 385 ASN A O 1
ATOM 3044 N N . LEU A 1 386 ? -14.807 -12.209 6.261 1.00 73.88 386 LEU A N 1
ATOM 3045 C CA . LEU A 1 386 ? -15.671 -12.791 7.282 1.00 73.88 386 LEU A CA 1
ATOM 3046 C C . LEU A 1 386 ? -15.034 -12.653 8.663 1.00 73.88 386 LEU A C 1
ATOM 3048 O O . LEU A 1 386 ? -15.663 -12.091 9.555 1.00 73.88 386 LEU A O 1
ATOM 3052 N N . ARG A 1 387 ? -13.774 -13.072 8.830 1.00 76.56 387 ARG A N 1
ATOM 3053 C CA . ARG A 1 387 ? -13.006 -12.918 10.075 1.00 76.56 387 ARG A CA 1
ATOM 3054 C C . ARG A 1 387 ? -13.024 -11.472 10.554 1.00 76.56 387 ARG A C 1
ATOM 3056 O O . ARG A 1 387 ? -13.350 -11.213 11.707 1.00 76.56 387 ARG A O 1
ATOM 3063 N N . ASN A 1 388 ? -12.718 -10.534 9.664 1.00 61.88 388 ASN A N 1
ATOM 3064 C CA . ASN A 1 388 ? -12.695 -9.106 9.961 1.00 61.88 388 ASN A CA 1
ATOM 3065 C C . ASN A 1 388 ? -14.060 -8.596 10.404 1.00 61.88 388 ASN A C 1
ATOM 3067 O O . ASN A 1 388 ? -14.177 -7.943 11.438 1.00 61.88 388 ASN A O 1
ATOM 3071 N N . ARG A 1 389 ? -15.112 -8.964 9.674 1.00 68.56 389 ARG A N 1
ATOM 3072 C CA . ARG A 1 389 ? -16.481 -8.583 10.010 1.00 68.56 389 ARG A CA 1
ATOM 3073 C C . ARG A 1 389 ? -16.913 -9.169 11.353 1.00 68.56 389 ARG A C 1
ATOM 3075 O O . ARG A 1 389 ? -17.535 -8.467 12.144 1.00 68.56 389 ARG A O 1
ATOM 3082 N N . LEU A 1 390 ? -16.542 -10.411 11.653 1.00 75.31 390 LEU A N 1
ATOM 3083 C CA . LEU A 1 390 ? -16.804 -11.036 12.949 1.00 75.31 390 LEU A CA 1
ATOM 3084 C C . LEU A 1 390 ? -16.009 -10.374 14.071 1.00 75.31 390 LEU A C 1
ATOM 3086 O O . LEU A 1 390 ? -16.576 -10.102 15.122 1.00 75.31 390 LEU A O 1
ATOM 3090 N N . GLN A 1 391 ? -14.746 -10.035 13.845 1.00 66.12 391 GLN A N 1
ATOM 3091 C CA . GLN A 1 391 ? -13.902 -9.388 14.843 1.00 66.12 391 GLN A CA 1
ATOM 3092 C C . GLN A 1 391 ? -14.377 -7.970 15.167 1.00 66.12 391 GLN A C 1
ATOM 3094 O O . GLN A 1 391 ? -14.525 -7.636 16.342 1.00 66.12 391 GLN A O 1
ATOM 3099 N N . THR A 1 392 ? -14.707 -7.167 14.152 1.00 58.88 392 THR A N 1
ATOM 3100 C CA . THR A 1 392 ? -15.259 -5.819 14.338 1.00 58.88 392 THR A CA 1
ATOM 3101 C C . THR A 1 392 ? -16.615 -5.859 15.038 1.00 58.88 392 THR A C 1
ATOM 3103 O O . THR A 1 392 ? -16.865 -5.067 15.942 1.00 58.88 392 THR A O 1
ATOM 3106 N N . LYS A 1 393 ? -17.503 -6.780 14.645 1.00 66.50 393 LYS A N 1
ATOM 3107 C CA . LYS A 1 393 ? -18.887 -6.799 15.141 1.00 66.50 393 LYS A CA 1
ATOM 3108 C C . LYS A 1 393 ? -18.996 -7.508 16.486 1.00 66.50 393 LYS A C 1
ATOM 3110 O O . LYS A 1 393 ? -19.518 -6.943 17.436 1.00 66.50 393 LYS A O 1
ATOM 3115 N N . LEU A 1 394 ? -18.467 -8.722 16.607 1.00 68.50 394 LEU A N 1
ATOM 3116 C CA . LEU A 1 394 ? -18.558 -9.527 17.829 1.00 68.50 394 LEU A CA 1
ATOM 3117 C C . LEU A 1 394 ? -17.519 -9.140 18.890 1.00 68.50 394 LEU A C 1
ATOM 3119 O O . LEU A 1 394 ? -17.635 -9.596 20.025 1.00 68.50 394 LEU A O 1
ATOM 3123 N N . SER A 1 395 ? -16.542 -8.280 18.566 1.00 62.47 395 SER A N 1
ATOM 3124 C CA . SER A 1 395 ? -15.417 -7.944 19.459 1.00 62.47 395 SER A CA 1
ATOM 3125 C C . SER A 1 395 ? -14.646 -9.187 19.931 1.00 62.47 395 SER A C 1
ATOM 3127 O O . SER A 1 395 ? -14.137 -9.230 21.050 1.00 62.47 395 SER A O 1
ATOM 3129 N N . VAL A 1 396 ? -14.584 -10.219 19.085 1.00 66.88 396 VAL A N 1
ATOM 3130 C CA . VAL A 1 396 ? -13.873 -11.478 19.345 1.00 66.88 396 VAL A CA 1
ATOM 3131 C C . VAL A 1 396 ? -12.689 -11.599 18.402 1.00 66.88 396 VAL A C 1
ATOM 3133 O O . VAL A 1 396 ? -12.809 -11.349 17.207 1.00 66.88 396 VAL A O 1
ATOM 3136 N N . HIS A 1 397 ? -11.536 -11.997 18.925 1.00 62.16 397 HIS A N 1
ATOM 3137 C CA . HIS A 1 397 ? -10.377 -12.269 18.087 1.00 62.16 397 HIS A CA 1
ATOM 3138 C C . HIS A 1 397 ? -10.434 -13.716 17.597 1.00 62.16 397 HIS A C 1
ATOM 3140 O O . HIS A 1 397 ? -10.407 -14.643 18.407 1.00 62.16 397 HIS A O 1
ATOM 3146 N N . ILE A 1 398 ? -10.516 -13.906 16.280 1.00 70.88 398 ILE A N 1
ATOM 3147 C CA . ILE A 1 398 ? -10.480 -15.231 15.658 1.00 70.88 398 ILE A CA 1
ATOM 3148 C C . ILE A 1 398 ? -9.227 -15.289 14.777 1.00 70.88 398 ILE A C 1
ATOM 3150 O O . ILE A 1 398 ? -9.142 -14.522 13.815 1.00 70.88 398 ILE A O 1
ATOM 3154 N N . PRO A 1 399 ? -8.249 -16.164 15.078 1.00 66.31 399 PRO A N 1
ATOM 3155 C CA . PRO A 1 399 ? -7.056 -16.318 14.254 1.00 66.31 399 PRO A CA 1
ATOM 3156 C C . PRO A 1 399 ? -7.423 -16.651 12.807 1.00 66.31 399 PRO A C 1
ATOM 3158 O O . PRO A 1 399 ? -8.266 -17.513 12.570 1.00 66.31 399 PRO A O 1
ATOM 3161 N N . ILE A 1 400 ? -6.769 -16.019 11.828 1.00 64.69 400 ILE A N 1
ATOM 3162 C CA . ILE A 1 400 ? -7.051 -16.301 10.409 1.00 64.69 400 ILE A CA 1
ATOM 3163 C C . ILE A 1 400 ? -6.763 -17.760 10.037 1.00 64.69 400 ILE A C 1
ATOM 3165 O O . ILE A 1 400 ? -7.442 -18.319 9.185 1.00 64.69 400 ILE A O 1
ATOM 3169 N N . THR A 1 401 ? -5.809 -18.394 10.726 1.00 63.19 401 THR A N 1
ATOM 3170 C CA . THR A 1 401 ? -5.468 -19.810 10.547 1.00 63.19 401 THR A CA 1
ATOM 3171 C C . THR A 1 401 ? -6.660 -20.724 10.775 1.00 63.19 401 THR A C 1
ATOM 3173 O O . THR A 1 401 ? -6.759 -21.729 10.086 1.00 63.19 401 THR A O 1
ATOM 3176 N N . LYS A 1 402 ? -7.595 -20.343 11.660 1.00 69.69 402 LYS A N 1
ATOM 3177 C CA . LYS A 1 402 ? -8.859 -21.063 11.815 1.00 69.69 402 LYS A CA 1
ATOM 3178 C C . LYS A 1 402 ? -9.609 -21.067 10.494 1.00 69.69 402 LYS A C 1
ATOM 3180 O O . LYS A 1 402 ? -9.842 -22.127 9.962 1.00 69.69 402 LYS A O 1
ATOM 3185 N N . PHE A 1 403 ? -9.868 -19.918 9.878 1.00 65.25 403 PHE A N 1
ATOM 3186 C CA . PHE A 1 403 ? -10.611 -19.853 8.610 1.00 65.25 403 PHE A CA 1
ATOM 3187 C C . PHE A 1 403 ? -9.932 -20.536 7.406 1.00 65.25 403 PHE A C 1
ATOM 3189 O O . PHE A 1 403 ? -10.543 -20.618 6.347 1.00 65.25 403 PHE A O 1
ATOM 3196 N N . MET A 1 404 ? -8.688 -21.003 7.546 1.00 59.56 404 MET A N 1
ATOM 3197 C CA . MET A 1 404 ? -8.002 -21.821 6.540 1.00 59.56 404 MET A CA 1
ATOM 3198 C C . MET A 1 404 ? -8.166 -23.335 6.778 1.00 59.56 404 MET A C 1
ATOM 3200 O O . MET A 1 404 ? -7.795 -24.128 5.914 1.00 59.56 404 MET A O 1
ATOM 3204 N N . GLU A 1 405 ? -8.714 -23.744 7.924 1.00 65.31 405 GLU A N 1
ATOM 3205 C CA . GLU A 1 405 ? -9.119 -25.121 8.219 1.00 65.31 405 GLU A CA 1
ATOM 3206 C C . GLU A 1 405 ? -10.476 -25.436 7.551 1.00 65.31 405 GLU A C 1
ATOM 3208 O O . GLU A 1 405 ? -11.180 -24.546 7.072 1.00 65.31 405 GLU A O 1
ATOM 3213 N N . GLU A 1 406 ? -10.856 -26.715 7.494 1.00 65.69 406 GLU A N 1
ATOM 3214 C CA . GLU A 1 406 ? -12.147 -27.180 6.963 1.00 65.69 406 GLU A CA 1
ATOM 3215 C C . GLU A 1 406 ? -13.328 -26.812 7.893 1.00 65.69 406 GLU A C 1
ATOM 3217 O O . GLU A 1 406 ? -14.035 -27.685 8.386 1.00 65.69 406 GLU A O 1
ATOM 3222 N N . LEU A 1 407 ? -13.539 -25.516 8.160 1.00 74.25 407 LEU A N 1
ATOM 3223 C CA . LEU A 1 407 ? -14.606 -25.042 9.045 1.00 74.25 407 LEU A CA 1
ATOM 3224 C C . LEU A 1 407 ? -15.978 -25.053 8.389 1.00 74.25 407 LEU A C 1
ATOM 3226 O O . LEU A 1 407 ? -16.164 -24.651 7.234 1.00 74.25 407 LEU A O 1
ATOM 3230 N N . THR A 1 408 ? -16.956 -25.396 9.213 1.00 80.56 408 THR A N 1
ATOM 3231 C CA . THR A 1 408 ? -18.376 -25.157 8.985 1.00 80.56 408 THR A CA 1
ATOM 3232 C C . THR A 1 408 ? -18.847 -23.947 9.800 1.00 80.56 408 THR A C 1
ATOM 3234 O O . THR A 1 408 ? -18.121 -23.419 10.636 1.00 80.56 408 THR A O 1
ATOM 3237 N N . ILE A 1 409 ? -20.084 -23.488 9.587 1.00 78.38 409 ILE A N 1
ATOM 3238 C CA . ILE A 1 409 ? -20.715 -22.495 10.486 1.00 78.38 409 ILE A CA 1
ATOM 3239 C C . ILE A 1 409 ? -21.047 -23.129 11.849 1.00 78.38 409 ILE A C 1
ATOM 3241 O O . ILE A 1 409 ? -21.348 -22.426 12.814 1.00 78.38 409 ILE A O 1
ATOM 3245 N N . ALA A 1 410 ? -21.064 -24.462 11.918 1.00 76.56 410 ALA A N 1
ATOM 3246 C CA . ALA A 1 410 ? -21.389 -25.206 13.117 1.00 76.56 410 ALA A CA 1
ATOM 3247 C C . ALA A 1 410 ? -20.236 -25.346 14.115 1.00 76.56 410 ALA A C 1
ATOM 3249 O O . ALA A 1 410 ? -20.544 -25.621 15.280 1.00 76.56 410 ALA A O 1
ATOM 3250 N N . ASP A 1 411 ? -18.995 -25.172 13.655 1.00 71.88 411 ASP A N 1
ATOM 3251 C CA . ASP A 1 411 ? -17.751 -25.187 14.437 1.00 71.88 411 ASP A CA 1
ATOM 3252 C C . ASP A 1 411 ? -17.423 -23.797 15.007 1.00 71.88 411 ASP A C 1
ATOM 3254 O O . ASP A 1 411 ? -16.895 -23.736 16.146 1.00 71.88 411 ASP A O 1
#

Radius of gyration: 23.85 Å; chains: 1; bounding box: 56×94×60 Å

Secondary structure (DSSP, 8-state):
--------------------SBTTBSEEEE-TT-S-EEEEEEE-TTT-GGGGGEEETTEEEE-HHHHHHHHHHHHHHH-SSS-EEEEEEEE--EEE--TT--EEEEEEEEE-SSSEEEEEEEE---TTGGG--S----EEEEEEEEEEE--PPPPP--HHHHHHH--EEEEHHHHHHHHHTTTEEE-GGG--EEEEEE-SSEEEEEEE--TT---GGGSSS-HHHHHHHHHHHHHH-SS--TT---EEEEEEEEEEEE------SEEEEEEEEPP--S--TTEEEEEEEEEETT--EEEEEEEEEEEEE-HHHHHHHEEETT----HHHHHHHHHHHHS-HHHHHHHHHHHHHHHHHHHHT--GGG--TTS-GGGGT--HHHHHHHHHHHHHHH-----HHHHTSS--TT-

Sequence (411 aa):
MEATSDRGDNRRLLGSAQSKLHPLITQKFQSPLSKDIFFESHLSTEALPFLADYQIYDRVVVPGACYLSLLLTTTSLTCSQAGCQLTNIVFTQALAIPEGQTCTVQTMLTPQEENLNFQVISFATHPADNTSVSQTQPYTLHAEGNLASWHDTLPKLSVQDIQGRCSQVVEGTTIYQKLEQRHIQLGEYFRWIETAWVGNQEFLICLKQPTFVRDADSYPLYPSLIDACFQLIIADAITHSATDTKTWLPLQIERFSYMGHSPGETLWCHGQLRPNQGEGADRQIWDLLLFNVEGQGMARIEGFEVRQANPEVVLRTITTIESAPTAKDDQILAQIKVALEAEREQLLRTYLQEQVAHLLGMKTSEIDVQQHLNYMGLDSLVAVNLRNRLQTKLSVHIPITKFMEELTIAD

pLDDT: mean 81.14, std 17.44, range [29.66, 98.56]